Protein AF-A0AAF3F8N3-F1 (afdb_monomer_lite)

InterPro domains:
  IPR008930 Terpenoid cyclases/protein prenyltransferase alpha-alpha toroid [SSF48239] (11-221)
  IPR008993 Tissue inhibitor of metalloproteinases-like, OB-fold [G3DSA:2.40.50.120] (463-611)

Foldseek 3Di:
DVLLVCLLVVHDLVVNLVVVVVVLVLLVVVVVPPDDDPQQPCPPPFPDDSQLSVLLVLLVNQSSLVSNVVHPSSPDDPSNVVSLVVLVPDDPVSDDWLLSLLSCLQRHDPVSVVVSLVVNVVQADFPDPPRDAGDDDPDDVVNVVVPPPPCPVVVVPHDGCSLSSLLSNLCSPLVPVHDDPPRDDVVVSLVVSCVQADPVRAHPDPNSRVSNVVSNVSNVVRPDQPFDPPFFKWKWKDFVVDDIDIDRDDPDDDDDDDDPPTDDMDIDIDTGDDDDDDDDDDDDDPDDDPPPPDADPFQKEKDWDWDADPPQRKIKIKIKIAGQDPVDFKKKKWAWAWQQKFFDQVQKAWDDPFQKDWPDRWDTDNTTIITMIGRPDHRGMTMMMTIIHHHPDDDDQQPIAWTKIFIQDPPPGTRYIDIDGRPVNPVVVPPPPPPPPPPDDDDDDDDPDDPDDPDDQNFQDWDAFAVGDIDGQPQQQQADEPCLLVDDPVRVLLLCLDVQKKKFKWWFDDWDWDWDDRDPDIWIKIKTKTQTPFMRDPDPPDDLVRSIAIEIHTPNRPRHPPDDDNDRPKMKMKMDGNVQFDQHPVRHTYHYGGNPMHIYICDPSNVSVVCVGPVPPVPVVVSCPVPPD

Structure (mmCIF, N/CA/C/O backbone):
data_AF-A0AAF3F8N3-F1
#
_entry.id   AF-A0AAF3F8N3-F1
#
loop_
_atom_site.group_PDB
_atom_site.id
_atom_site.type_symbol
_atom_site.label_atom_id
_atom_site.label_alt_id
_atom_site.label_comp_id
_atom_site.label_asym_id
_atom_site.label_entity_id
_atom_site.label_seq_id
_atom_site.pdbx_PDB_ins_code
_atom_site.Cartn_x
_atom_site.Cartn_y
_atom_site.Cartn_z
_atom_site.occupancy
_atom_site.B_iso_or_equiv
_atom_site.auth_seq_id
_atom_site.auth_comp_id
_atom_site.auth_asym_id
_atom_site.auth_atom_id
_atom_site.pdbx_PDB_model_num
ATOM 1 N N . MET A 1 1 ? 15.009 3.166 -31.638 1.00 72.94 1 MET A N 1
ATOM 2 C CA . MET A 1 1 ? 14.398 1.968 -31.016 1.00 72.94 1 MET A CA 1
ATOM 3 C C . MET A 1 1 ? 13.619 1.123 -32.011 1.00 72.94 1 MET A C 1
ATOM 5 O O . MET A 1 1 ? 14.024 -0.008 -32.206 1.00 72.94 1 MET A O 1
ATOM 9 N N . SER A 1 2 ? 12.574 1.632 -32.681 1.00 81.69 2 SER A N 1
ATOM 10 C CA . SER A 1 2 ? 11.788 0.826 -33.638 1.00 81.69 2 SER A CA 1
ATOM 11 C C . SER A 1 2 ? 12.643 0.159 -34.722 1.00 81.69 2 SER A C 1
ATOM 13 O O . SER A 1 2 ? 12.448 -1.014 -35.002 1.00 81.69 2 SER A O 1
ATOM 15 N N . THR A 1 3 ? 13.643 0.862 -35.267 1.00 84.69 3 THR A N 1
ATOM 16 C CA . THR A 1 3 ? 14.598 0.288 -36.231 1.00 84.69 3 THR A CA 1
ATOM 17 C C . THR A 1 3 ? 15.398 -0.881 -35.648 1.00 84.69 3 THR A C 1
ATOM 19 O O . THR A 1 3 ? 15.484 -1.917 -36.289 1.00 84.69 3 THR A O 1
ATOM 22 N N . SER A 1 4 ? 15.922 -0.754 -34.421 1.00 85.12 4 SER A N 1
ATOM 23 C CA . SER A 1 4 ? 16.653 -1.841 -33.739 1.00 85.12 4 SER A CA 1
ATOM 24 C C . SER A 1 4 ? 15.736 -3.044 -33.485 1.00 85.12 4 SER A C 1
ATOM 26 O O . SER A 1 4 ? 16.096 -4.155 -33.853 1.00 85.12 4 SER A O 1
ATOM 28 N N . LEU A 1 5 ? 14.495 -2.825 -33.031 1.00 87.44 5 LEU A N 1
ATOM 29 C CA . LEU A 1 5 ? 13.497 -3.895 -32.879 1.00 87.44 5 LEU A CA 1
ATOM 30 C C . LEU A 1 5 ? 13.180 -4.617 -34.198 1.00 87.44 5 LEU A C 1
ATOM 32 O O . LEU A 1 5 ? 13.048 -5.837 -34.212 1.00 87.44 5 LEU A O 1
ATOM 36 N N . LEU A 1 6 ? 13.052 -3.884 -35.309 1.00 89.88 6 LEU A N 1
ATOM 37 C CA . LEU A 1 6 ? 12.843 -4.485 -36.630 1.00 89.88 6 LEU A CA 1
ATOM 38 C C . LEU A 1 6 ? 14.057 -5.312 -37.075 1.00 89.88 6 LEU A C 1
ATOM 40 O O . LEU A 1 6 ? 13.888 -6.361 -37.695 1.00 89.88 6 LEU A O 1
ATOM 44 N N . CYS A 1 7 ? 15.267 -4.863 -36.740 1.00 89.44 7 CYS A N 1
ATOM 45 C CA . CYS A 1 7 ? 16.491 -5.602 -37.024 1.00 89.44 7 CYS A CA 1
ATOM 46 C C . CYS A 1 7 ? 16.594 -6.884 -36.195 1.00 89.44 7 CYS A C 1
ATOM 48 O O . CYS A 1 7 ? 16.845 -7.944 -36.763 1.00 89.44 7 CYS A O 1
ATOM 50 N N . GLU A 1 8 ? 16.304 -6.816 -34.895 1.00 86.06 8 GLU A N 1
ATOM 51 C CA . GLU A 1 8 ? 16.257 -7.983 -34.005 1.00 86.06 8 GLU A CA 1
ATOM 52 C C . GLU A 1 8 ? 15.171 -8.986 -34.405 1.00 86.06 8 GLU A C 1
ATOM 54 O O . GLU A 1 8 ? 15.361 -10.193 -34.275 1.00 86.06 8 GLU A O 1
ATOM 59 N N . ALA A 1 9 ? 14.048 -8.499 -34.940 1.00 88.12 9 ALA A N 1
ATOM 60 C CA . ALA A 1 9 ? 12.974 -9.331 -35.472 1.00 88.12 9 ALA A CA 1
ATOM 61 C C . ALA A 1 9 ? 13.273 -9.924 -36.863 1.00 88.12 9 ALA A C 1
ATOM 63 O O . ALA A 1 9 ? 12.441 -10.669 -37.381 1.00 88.12 9 ALA A O 1
ATOM 64 N N . ILE A 1 10 ? 14.426 -9.607 -37.471 1.00 88.44 10 ILE A N 1
ATOM 65 C CA . ILE A 1 10 ? 14.818 -10.058 -38.817 1.00 88.44 10 ILE A CA 1
ATOM 66 C C . ILE A 1 10 ? 13.727 -9.694 -39.851 1.00 88.44 10 ILE A C 1
ATOM 68 O O . ILE A 1 10 ? 13.264 -10.520 -40.639 1.00 88.44 10 ILE A O 1
ATOM 72 N N . ALA A 1 11 ? 13.244 -8.449 -39.793 1.00 88.94 11 ALA A N 1
ATOM 73 C CA . ALA A 1 11 ? 12.240 -7.934 -40.721 1.00 88.94 11 ALA A CA 1
ATOM 74 C C . ALA A 1 11 ? 12.777 -7.807 -42.165 1.00 88.94 11 ALA A C 1
ATOM 76 O O . ALA A 1 11 ? 13.978 -7.816 -42.413 1.00 88.94 11 ALA A O 1
ATOM 77 N N . ASP A 1 12 ? 11.879 -7.658 -43.147 1.00 88.88 12 ASP A N 1
ATOM 78 C CA . ASP A 1 12 ? 12.275 -7.452 -44.549 1.00 88.88 12 ASP A CA 1
ATOM 79 C C . ASP A 1 12 ? 13.161 -6.199 -44.693 1.00 88.88 12 ASP A C 1
ATOM 81 O O . ASP A 1 12 ? 12.806 -5.110 -44.229 1.00 88.88 12 ASP A O 1
ATOM 85 N N . GLU A 1 13 ? 14.294 -6.347 -45.384 1.00 87.62 13 GLU A N 1
ATOM 86 C CA . GLU A 1 13 ? 15.275 -5.293 -45.655 1.00 87.62 13 GLU A CA 1
ATOM 87 C C . GLU A 1 13 ? 14.630 -4.012 -46.218 1.00 87.62 13 GLU A C 1
ATOM 89 O O . GLU A 1 13 ? 15.046 -2.902 -45.879 1.00 87.62 13 GLU A O 1
ATOM 94 N N . LYS A 1 14 ? 13.552 -4.132 -47.006 1.00 85.00 14 LYS A N 1
ATOM 95 C CA . LYS A 1 14 ? 12.819 -2.979 -47.562 1.00 85.00 14 LYS A CA 1
ATOM 96 C C . LYS A 1 14 ? 12.174 -2.089 -46.498 1.00 85.00 14 LYS A C 1
ATOM 98 O O . LYS A 1 14 ? 12.062 -0.883 -46.714 1.00 85.00 14 LYS A O 1
ATOM 103 N N . LEU A 1 15 ? 11.745 -2.664 -45.374 1.00 84.44 15 LEU A N 1
ATOM 104 C CA . LEU A 1 15 ? 11.146 -1.924 -44.259 1.00 84.44 15 LEU A CA 1
ATOM 105 C C . LEU A 1 15 ? 12.219 -1.262 -43.392 1.00 84.44 15 LEU A C 1
ATOM 107 O O . LEU A 1 15 ? 12.028 -0.150 -42.907 1.00 84.44 15 LEU A O 1
ATOM 111 N N . VAL A 1 16 ? 13.356 -1.935 -43.222 1.00 87.69 16 VAL A N 1
ATOM 112 C CA . VAL A 1 16 ? 14.426 -1.498 -42.322 1.00 87.69 16 VAL A CA 1
ATOM 113 C C . VAL A 1 16 ? 15.301 -0.417 -42.968 1.00 87.69 16 VAL A C 1
ATOM 115 O O . VAL A 1 16 ? 15.593 0.606 -42.345 1.00 87.69 16 VAL A O 1
ATOM 118 N N . CYS A 1 17 ? 15.687 -0.592 -44.236 1.00 87.50 17 CYS A N 1
ATOM 119 C CA . CYS A 1 17 ? 16.664 0.286 -44.881 1.00 87.50 17 CYS A CA 1
ATOM 120 C C . CYS A 1 17 ? 16.169 1.720 -45.104 1.00 87.50 17 CYS A C 1
ATOM 122 O O . CYS A 1 17 ? 16.983 2.641 -45.106 1.00 87.50 17 CYS A O 1
ATOM 124 N N . GLY A 1 18 ? 14.858 1.939 -45.252 1.00 86.75 18 GLY A N 1
ATOM 125 C CA . GLY A 1 18 ? 14.298 3.293 -45.315 1.00 86.75 18 GLY A CA 1
ATOM 126 C C . GLY A 1 18 ? 14.532 4.069 -44.016 1.00 86.75 18 GLY A C 1
ATOM 127 O O . GLY A 1 18 ? 14.989 5.209 -44.042 1.00 86.75 18 GLY A O 1
ATOM 128 N N . SER A 1 19 ? 14.292 3.425 -42.870 1.00 87.19 19 SER A N 1
ATOM 129 C CA . SER A 1 19 ? 14.538 4.025 -41.555 1.00 87.19 19 SER A CA 1
ATOM 130 C C . SER A 1 19 ? 16.026 4.201 -41.254 1.00 87.19 19 SER A C 1
ATOM 132 O O . SER A 1 19 ? 16.394 5.191 -40.630 1.00 87.19 19 SER A O 1
ATOM 134 N N . ILE A 1 20 ? 16.885 3.277 -41.700 1.00 87.75 20 ILE A N 1
ATOM 135 C CA . ILE A 1 20 ? 18.345 3.398 -41.544 1.00 87.75 20 ILE A CA 1
ATOM 136 C C . ILE A 1 20 ? 18.879 4.605 -42.320 1.00 87.75 20 ILE A C 1
ATOM 138 O O . ILE A 1 20 ? 19.603 5.408 -41.741 1.00 87.75 20 ILE A O 1
ATOM 142 N N . ARG A 1 21 ? 18.474 4.779 -43.585 1.00 86.81 21 ARG A N 1
ATOM 143 C CA . ARG A 1 21 ? 18.901 5.927 -44.404 1.00 86.81 21 ARG A CA 1
ATOM 144 C C . ARG A 1 21 ? 18.497 7.259 -43.793 1.00 86.81 21 ARG A C 1
ATOM 146 O O . ARG A 1 21 ? 19.315 8.164 -43.702 1.00 86.81 21 ARG A O 1
ATOM 153 N N . TRP A 1 22 ? 17.264 7.351 -43.302 1.00 85.75 22 TRP A N 1
ATOM 154 C CA . TRP A 1 22 ? 16.806 8.549 -42.606 1.00 85.75 22 TRP A CA 1
ATOM 155 C C . TRP A 1 22 ? 17.650 8.852 -41.355 1.00 85.75 22 TRP A C 1
ATOM 157 O O . TRP A 1 22 ? 18.027 9.998 -41.129 1.00 85.75 22 TRP A O 1
ATOM 167 N N . LEU A 1 23 ? 18.006 7.833 -40.559 1.00 85.31 23 LEU A N 1
ATOM 168 C CA . LEU A 1 23 ? 18.886 8.019 -39.397 1.00 85.31 23 LEU A CA 1
ATOM 169 C C . LEU A 1 23 ? 20.289 8.492 -39.803 1.00 85.31 23 LEU A C 1
ATOM 171 O O . LEU A 1 23 ? 20.847 9.356 -39.131 1.00 85.31 23 LEU A O 1
ATOM 175 N N . GLN A 1 24 ? 20.839 7.964 -40.899 1.00 84.19 24 GLN A N 1
ATOM 176 C CA . GLN A 1 24 ? 22.135 8.390 -41.436 1.00 84.19 24 GLN A CA 1
ATOM 177 C C . GLN A 1 24 ? 22.104 9.859 -41.875 1.00 84.19 24 GLN A C 1
ATOM 179 O O . GLN A 1 24 ? 22.998 10.617 -41.510 1.00 84.19 24 GLN A O 1
ATOM 184 N N . GLU A 1 25 ? 21.058 10.291 -42.583 1.00 82.19 25 GLU A N 1
ATOM 185 C CA . GLU A 1 25 ? 20.883 11.692 -42.991 1.00 82.19 25 GLU A CA 1
ATOM 186 C C . GLU A 1 25 ? 20.827 12.636 -41.780 1.00 82.19 25 GLU A C 1
ATOM 188 O O . GLU A 1 25 ? 21.505 13.664 -41.766 1.00 82.19 25 GLU A O 1
ATOM 193 N N . VAL A 1 26 ? 20.081 12.257 -40.734 1.00 79.50 26 VAL A N 1
ATOM 194 C CA . VAL A 1 26 ? 19.994 13.027 -39.481 1.00 79.50 26 VAL A CA 1
ATOM 195 C C . VAL A 1 26 ? 21.350 13.102 -38.773 1.00 79.50 26 VAL A C 1
ATOM 197 O O . VAL A 1 26 ? 21.725 14.164 -38.281 1.00 79.50 26 VAL A O 1
ATOM 200 N N . MET A 1 27 ? 22.107 12.002 -38.739 1.00 78.25 27 MET A N 1
ATOM 201 C CA . MET A 1 27 ? 23.447 11.974 -38.144 1.00 78.25 27 MET A CA 1
ATOM 202 C C . MET A 1 27 ? 24.431 12.874 -38.894 1.00 78.25 27 MET A C 1
ATOM 204 O O . MET A 1 27 ? 25.162 13.637 -38.272 1.00 78.25 27 MET A O 1
ATOM 208 N N . VAL A 1 28 ? 24.446 12.808 -40.227 1.00 76.56 28 VAL A N 1
ATOM 209 C CA . VAL A 1 28 ? 25.342 13.627 -41.056 1.00 76.56 28 VAL A CA 1
ATOM 210 C C . VAL A 1 28 ? 25.050 15.116 -40.866 1.00 76.56 28 VAL A C 1
ATOM 212 O O . VAL A 1 28 ? 25.988 15.901 -40.752 1.00 76.56 28 VAL A O 1
ATOM 215 N N . GLN A 1 29 ? 23.776 15.505 -40.769 1.00 72.31 29 GLN A N 1
ATOM 216 C CA . GLN A 1 29 ? 23.388 16.891 -40.481 1.00 72.31 29 GLN A CA 1
ATOM 217 C C . GLN A 1 29 ? 23.888 17.362 -39.107 1.00 72.31 29 GLN A C 1
ATOM 219 O O . GLN A 1 29 ? 24.465 18.443 -39.014 1.00 72.31 29 GLN A O 1
ATOM 224 N N . ASP A 1 30 ? 23.748 16.533 -38.069 1.00 70.31 30 ASP A N 1
ATOM 225 C CA . ASP A 1 30 ? 24.221 16.852 -36.713 1.00 70.31 30 ASP A CA 1
ATOM 226 C C . ASP A 1 30 ? 25.755 16.965 -36.632 1.00 70.31 30 ASP A C 1
ATOM 228 O O . ASP A 1 30 ? 26.277 17.814 -35.917 1.00 70.31 30 ASP A O 1
ATOM 232 N N . PHE A 1 31 ? 26.497 16.170 -37.412 1.00 67.31 31 PHE A N 1
ATOM 233 C CA . PHE A 1 31 ? 27.964 16.233 -37.451 1.00 67.31 31 PHE A CA 1
ATOM 234 C C . PHE A 1 31 ? 28.526 17.447 -38.210 1.00 67.31 31 PHE A C 1
ATOM 236 O O . PHE A 1 31 ? 29.690 17.792 -38.016 1.00 67.31 31 PHE A O 1
ATOM 243 N N . HIS A 1 32 ? 27.751 18.073 -39.103 1.00 60.62 32 HIS A N 1
ATOM 244 C CA . HIS A 1 32 ? 28.212 19.209 -39.912 1.00 60.62 32 HIS A CA 1
ATOM 245 C C . HIS A 1 32 ? 27.898 20.580 -39.294 1.00 60.62 32 HIS A C 1
ATOM 247 O O . HIS A 1 32 ? 28.615 21.545 -39.571 1.00 60.62 32 HIS A O 1
ATOM 253 N N . GLU A 1 33 ? 26.878 20.684 -38.441 1.00 54.34 33 GLU A N 1
ATOM 254 C CA . GLU A 1 33 ? 26.562 21.910 -37.707 1.00 54.34 33 GLU A CA 1
ATOM 255 C C . GLU A 1 33 ? 27.159 21.847 -36.296 1.00 54.34 33 GLU A C 1
ATOM 257 O O . GLU A 1 33 ? 26.532 21.348 -35.368 1.00 54.34 33 GLU A O 1
ATOM 262 N N . ASN A 1 34 ? 28.358 22.409 -36.111 1.00 49.16 34 ASN A N 1
ATOM 263 C CA . ASN A 1 34 ? 29.090 22.448 -34.832 1.00 49.16 34 ASN A CA 1
ATOM 264 C C . ASN A 1 34 ? 28.330 23.054 -33.619 1.00 49.16 34 ASN A C 1
ATOM 266 O O . ASN A 1 34 ? 28.913 23.120 -32.542 1.00 49.16 34 ASN A O 1
ATOM 270 N N . GLU A 1 35 ? 27.066 23.485 -33.735 1.00 44.16 35 GLU A N 1
ATOM 271 C CA . GLU A 1 35 ? 26.319 24.172 -32.664 1.00 44.16 35 GLU A CA 1
ATOM 272 C C . GLU A 1 35 ? 24.781 23.949 -32.646 1.00 44.16 35 GLU A C 1
ATOM 274 O O . GLU A 1 35 ? 24.055 24.681 -31.972 1.00 44.16 35 GLU A O 1
ATOM 279 N N . SER A 1 36 ? 24.223 22.936 -33.320 1.00 41.59 36 SER A N 1
ATOM 280 C CA . SER A 1 36 ? 22.772 22.905 -33.609 1.00 41.59 36 SER A CA 1
ATOM 281 C C . SER A 1 36 ? 22.048 21.616 -33.178 1.00 41.59 36 SER A C 1
ATOM 283 O O . SER A 1 36 ? 21.702 20.755 -33.972 1.00 41.59 36 SER A O 1
ATOM 285 N N . ASN A 1 37 ? 21.805 21.505 -31.869 1.00 49.09 37 ASN A N 1
ATOM 286 C CA . ASN A 1 37 ? 20.553 21.117 -31.187 1.00 49.09 37 ASN A CA 1
ATOM 287 C C . ASN A 1 37 ? 19.528 20.109 -31.796 1.00 49.09 37 ASN A C 1
ATOM 289 O O . ASN A 1 37 ? 18.360 20.124 -31.397 1.00 49.09 37 ASN A O 1
ATOM 293 N N . SER A 1 38 ? 19.887 19.189 -32.694 1.00 51.81 38 SER A N 1
ATOM 294 C CA . SER A 1 38 ? 18.929 18.192 -33.209 1.00 51.81 38 SER A CA 1
ATOM 295 C C . SER A 1 38 ? 18.649 17.095 -32.173 1.00 51.81 38 SER A C 1
ATOM 297 O O . SER A 1 38 ? 17.501 16.871 -31.772 1.00 51.81 38 SER A O 1
ATOM 299 N N . PHE A 1 39 ? 19.700 16.476 -31.619 1.00 52.69 39 PHE A N 1
ATOM 300 C CA . PHE A 1 39 ? 19.545 15.445 -30.583 1.00 52.69 39 PHE A CA 1
ATOM 301 C C . PHE A 1 39 ? 19.096 15.997 -29.217 1.00 52.69 39 PHE A C 1
ATOM 303 O O . PHE A 1 39 ? 18.544 15.252 -28.401 1.00 52.69 39 PHE A O 1
ATOM 310 N N . THR A 1 40 ? 19.254 17.302 -28.962 1.00 49.88 40 THR A N 1
ATOM 311 C CA . THR A 1 40 ? 18.800 17.957 -27.720 1.00 49.88 40 THR A CA 1
ATOM 312 C C . THR A 1 40 ? 17.305 18.305 -27.721 1.00 49.88 40 THR A C 1
ATOM 314 O O . THR A 1 40 ? 16.750 18.610 -26.665 1.00 49.88 40 THR A O 1
ATOM 317 N N . ASN A 1 41 ? 16.607 18.197 -28.855 1.00 49.44 41 ASN A N 1
ATOM 318 C CA . ASN A 1 41 ? 15.162 18.444 -28.927 1.00 49.44 41 ASN A CA 1
ATOM 319 C C . ASN A 1 41 ? 14.299 17.220 -28.569 1.00 49.44 41 ASN A C 1
ATOM 321 O O . ASN A 1 41 ? 13.080 17.340 -28.430 1.00 49.44 41 ASN A O 1
ATOM 325 N N . PHE A 1 42 ? 14.903 16.052 -28.320 1.00 53.31 42 PHE A N 1
ATOM 326 C CA . PHE A 1 42 ? 14.208 14.892 -27.751 1.00 53.31 42 PHE A CA 1
ATOM 327 C C . PHE A 1 42 ? 13.985 15.079 -26.239 1.00 53.31 42 PHE A C 1
ATOM 329 O O . PHE A 1 42 ? 14.551 14.378 -25.400 1.00 53.31 42 PHE A O 1
ATOM 336 N N . ASN A 1 43 ? 13.143 16.048 -25.871 1.00 49.94 43 ASN A N 1
ATOM 337 C CA . ASN A 1 43 ? 12.776 16.370 -24.481 1.00 49.94 43 ASN A CA 1
ATOM 338 C C . ASN A 1 43 ? 11.863 15.322 -23.815 1.00 49.94 43 ASN A C 1
ATOM 340 O O . ASN A 1 43 ? 11.477 15.494 -22.665 1.00 49.94 43 ASN A O 1
ATOM 344 N N . GLY A 1 44 ? 11.505 14.244 -24.521 1.00 53.06 44 GLY A N 1
ATOM 345 C CA . GLY A 1 44 ? 10.568 13.227 -24.032 1.00 53.06 44 GLY A CA 1
ATOM 346 C C . GLY A 1 44 ? 11.174 11.865 -23.692 1.00 53.06 44 GLY A C 1
ATOM 347 O O . GLY A 1 44 ? 10.430 10.995 -23.250 1.00 53.06 44 GLY A O 1
ATOM 348 N N . LEU A 1 45 ? 12.473 11.633 -23.935 1.00 54.06 45 LEU A N 1
ATOM 349 C CA . LEU A 1 45 ? 13.019 10.271 -23.879 1.00 54.06 45 LEU A CA 1
ATOM 350 C C . LEU A 1 45 ? 13.423 9.837 -22.457 1.00 54.06 45 LEU A C 1
ATOM 352 O O . LEU A 1 45 ? 13.206 8.686 -22.101 1.00 54.06 45 LEU A O 1
ATOM 356 N N . ALA A 1 46 ? 13.958 10.746 -21.640 1.00 55.91 46 ALA A N 1
ATOM 357 C CA . ALA A 1 46 ? 14.242 10.552 -20.217 1.00 55.91 46 ALA A CA 1
ATOM 358 C C . ALA A 1 46 ? 14.625 11.905 -19.587 1.00 55.91 46 ALA A C 1
ATOM 360 O O . ALA A 1 46 ? 15.123 12.784 -20.288 1.00 55.91 46 ALA A O 1
ATOM 361 N N . ASP A 1 47 ? 14.428 12.060 -18.275 1.00 62.28 47 ASP A N 1
ATOM 362 C CA . ASP A 1 47 ? 14.859 13.228 -17.482 1.00 62.28 47 ASP A CA 1
ATOM 363 C C . ASP A 1 47 ? 16.390 13.219 -17.279 1.00 62.28 47 ASP A C 1
ATOM 365 O O . ASP A 1 47 ? 16.849 13.060 -16.152 1.00 62.28 47 ASP A O 1
ATOM 369 N N . ILE A 1 48 ? 17.169 13.218 -18.370 1.00 70.44 48 ILE A N 1
ATOM 370 C CA . ILE A 1 48 ? 18.646 13.202 -18.414 1.00 70.44 48 ILE A CA 1
ATOM 371 C C . ILE A 1 48 ? 19.132 14.595 -18.832 1.00 70.44 48 ILE A C 1
ATOM 373 O O . ILE A 1 48 ? 18.537 15.210 -19.722 1.00 70.44 48 ILE A O 1
ATOM 377 N N . ASP A 1 49 ? 20.226 15.065 -18.227 1.00 69.25 49 ASP A N 1
ATOM 378 C CA . ASP A 1 49 ? 20.853 16.344 -18.572 1.00 69.25 49 ASP A CA 1
ATOM 379 C C . ASP A 1 49 ? 21.219 16.429 -20.065 1.00 69.25 49 ASP A C 1
ATOM 381 O O . ASP A 1 49 ? 21.473 15.430 -20.744 1.00 69.25 49 ASP A O 1
ATOM 385 N N . SER A 1 50 ? 21.213 17.647 -20.614 1.00 66.31 50 SER A N 1
ATOM 386 C CA . SER A 1 50 ? 21.279 17.874 -22.063 1.00 66.31 50 SER A CA 1
ATOM 387 C C . SER A 1 50 ? 22.548 17.322 -22.726 1.00 66.31 50 SER A C 1
ATOM 389 O O . SER A 1 50 ? 22.439 16.811 -23.843 1.00 66.31 50 SER A O 1
ATOM 391 N N . SER A 1 51 ? 23.702 17.381 -22.049 1.00 71.62 51 SER A N 1
ATOM 392 C CA . SER A 1 51 ? 24.986 16.817 -22.502 1.00 71.62 51 SER A CA 1
ATOM 393 C C . SER A 1 51 ? 24.969 15.287 -22.513 1.00 71.62 51 SER A C 1
ATOM 395 O O . SER A 1 51 ? 25.276 14.649 -23.520 1.00 71.62 51 SER A O 1
ATOM 397 N N . ASP A 1 52 ? 24.527 14.688 -21.412 1.00 77.56 52 ASP A N 1
ATOM 398 C CA . ASP A 1 52 ? 24.570 13.243 -21.179 1.00 77.56 52 ASP A CA 1
ATOM 399 C C . ASP A 1 52 ? 23.528 12.516 -22.039 1.00 77.56 52 ASP A C 1
ATOM 401 O O . ASP A 1 52 ? 23.730 11.381 -22.479 1.00 77.56 52 ASP A O 1
ATOM 405 N N . ARG A 1 53 ? 22.429 13.202 -22.366 1.00 77.94 53 ARG A N 1
ATOM 406 C CA . ARG A 1 53 ? 21.411 12.730 -23.306 1.00 77.94 53 ARG A CA 1
ATOM 407 C C . ARG A 1 53 ? 21.954 12.580 -24.727 1.00 77.94 53 ARG A C 1
ATOM 409 O O . ARG A 1 53 ? 21.590 11.616 -25.400 1.00 77.94 53 ARG A O 1
ATOM 416 N N . ALA A 1 54 ? 22.808 13.494 -25.191 1.00 78.44 54 ALA A N 1
ATOM 417 C CA . ALA A 1 54 ? 23.414 13.381 -26.518 1.00 78.44 54 ALA A CA 1
ATOM 418 C C . ALA A 1 54 ? 24.298 12.127 -26.602 1.00 78.44 54 ALA A C 1
ATOM 420 O O . ALA A 1 54 ? 24.185 11.342 -27.544 1.00 78.44 54 ALA A O 1
ATOM 421 N N . TRP A 1 55 ? 25.094 11.874 -25.562 1.00 83.19 55 TRP A N 1
ATOM 422 C CA . TRP A 1 55 ? 25.890 10.654 -25.443 1.00 83.19 55 TRP A CA 1
ATOM 423 C C . TRP A 1 55 ? 25.036 9.386 -25.373 1.00 83.19 55 TRP A C 1
ATOM 425 O O . TRP A 1 55 ? 25.305 8.427 -26.095 1.00 83.19 55 TRP A O 1
ATOM 435 N N . PHE A 1 56 ? 23.957 9.392 -24.587 1.00 84.94 56 PHE A N 1
ATOM 436 C CA . PHE A 1 56 ? 23.003 8.281 -24.538 1.00 84.94 56 PHE A CA 1
ATOM 437 C C . PHE A 1 56 ? 22.429 7.953 -25.930 1.00 84.94 56 PHE A C 1
ATOM 439 O O . PHE A 1 56 ? 22.365 6.787 -26.326 1.00 84.94 56 PHE A O 1
ATOM 446 N N . LEU A 1 57 ? 22.042 8.977 -26.701 1.00 83.88 57 LEU A N 1
ATOM 447 C CA . LEU A 1 57 ? 21.501 8.818 -28.055 1.00 83.88 57 LEU A CA 1
ATOM 448 C C . LEU A 1 57 ? 22.548 8.297 -29.047 1.00 83.88 57 LEU A C 1
ATOM 450 O O . LEU A 1 57 ? 22.238 7.405 -29.837 1.00 83.88 57 LEU A O 1
ATOM 454 N N . ARG A 1 58 ? 23.791 8.782 -28.972 1.00 85.44 58 ARG A N 1
ATOM 455 C CA . ARG A 1 58 ? 24.912 8.253 -29.768 1.00 85.44 58 ARG A CA 1
ATOM 456 C C . ARG A 1 58 ? 25.158 6.772 -29.477 1.00 85.44 58 ARG A C 1
ATOM 458 O O . ARG A 1 58 ? 25.342 5.994 -30.410 1.00 85.44 58 ARG A O 1
ATOM 465 N N . GLY A 1 59 ? 25.082 6.363 -28.207 1.00 88.50 59 GLY A N 1
ATOM 466 C CA . GLY A 1 59 ? 25.165 4.953 -27.812 1.00 88.50 59 GLY A CA 1
ATOM 467 C C . GLY A 1 59 ? 24.044 4.115 -28.429 1.00 88.50 59 GLY A C 1
ATOM 468 O O . GLY A 1 59 ? 24.301 3.079 -29.031 1.00 88.50 59 GLY A O 1
ATOM 469 N N . MET A 1 60 ? 22.805 4.606 -28.374 1.00 87.31 60 MET A N 1
ATOM 470 C CA . MET A 1 60 ? 21.651 3.957 -29.009 1.00 87.31 60 MET A CA 1
ATOM 471 C C . MET A 1 60 ? 21.798 3.802 -30.527 1.00 87.31 60 MET A C 1
ATOM 473 O O . MET A 1 60 ? 21.428 2.765 -31.074 1.00 87.31 60 MET A O 1
ATOM 477 N N . LEU A 1 61 ? 22.318 4.818 -31.218 1.00 88.12 61 LEU A N 1
ATOM 478 C CA . LEU A 1 61 ? 22.578 4.754 -32.659 1.00 88.12 61 LEU A CA 1
ATOM 479 C C . LEU A 1 61 ? 23.644 3.706 -32.986 1.00 88.12 61 LEU A C 1
ATOM 481 O O . LEU A 1 61 ? 23.473 2.936 -33.930 1.00 88.12 61 LEU A O 1
ATOM 485 N N . LEU A 1 62 ? 24.693 3.621 -32.168 1.00 89.06 62 LEU A N 1
ATOM 486 C CA . LEU A 1 62 ? 25.712 2.589 -32.314 1.00 89.06 62 LEU A CA 1
ATOM 487 C C . LEU A 1 62 ? 25.152 1.184 -32.042 1.00 89.06 62 LEU A C 1
ATOM 489 O O . LEU A 1 62 ? 25.513 0.234 -32.730 1.00 89.06 62 LEU A O 1
ATOM 493 N N . GLN A 1 63 ? 24.232 1.038 -31.086 1.00 88.88 63 GLN A N 1
ATOM 494 C CA . GLN A 1 63 ? 23.541 -0.234 -30.869 1.00 88.88 63 GLN A CA 1
ATOM 495 C C . GLN A 1 63 ? 22.671 -0.610 -32.077 1.00 88.88 63 GLN A C 1
ATOM 497 O O . GLN A 1 63 ? 22.687 -1.761 -32.497 1.00 88.88 63 GLN A O 1
ATOM 502 N N . ILE A 1 64 ? 21.972 0.353 -32.693 1.00 89.38 64 ILE A N 1
ATOM 503 C CA . ILE A 1 64 ? 21.189 0.115 -33.918 1.00 89.38 64 ILE A CA 1
ATOM 504 C C . ILE A 1 64 ? 22.091 -0.378 -35.054 1.00 89.38 64 ILE A C 1
ATOM 506 O O . ILE A 1 64 ? 21.718 -1.324 -35.743 1.00 89.38 64 ILE A O 1
ATOM 510 N N . SER A 1 65 ? 23.270 0.217 -35.257 1.00 88.44 65 SER A N 1
ATOM 511 C CA . SER A 1 65 ? 24.181 -0.251 -36.311 1.00 88.44 65 SER A CA 1
ATOM 512 C C . SER A 1 65 ? 24.666 -1.684 -36.058 1.00 88.44 65 SER A C 1
ATOM 514 O O . SER A 1 65 ? 24.773 -2.464 -37.004 1.00 88.44 65 SER A O 1
ATOM 516 N N . GLN A 1 66 ? 24.878 -2.060 -34.792 1.00 87.50 66 GLN A N 1
ATOM 517 C CA . GLN A 1 66 ? 25.229 -3.426 -34.393 1.00 87.50 66 GLN A CA 1
ATOM 518 C C . GLN A 1 66 ? 24.067 -4.408 -34.610 1.00 87.50 66 GLN A C 1
ATOM 520 O O . GLN A 1 66 ? 24.266 -5.446 -35.241 1.00 87.50 66 GLN A O 1
ATOM 525 N N . ASP A 1 67 ? 22.856 -4.074 -34.155 1.00 87.81 67 ASP A N 1
ATOM 526 C CA . ASP A 1 67 ? 21.662 -4.921 -34.302 1.00 87.81 67 ASP A CA 1
ATOM 527 C C . ASP A 1 67 ? 21.304 -5.135 -35.785 1.00 87.81 67 ASP A C 1
ATOM 529 O O . ASP A 1 67 ? 20.855 -6.206 -36.189 1.00 87.81 67 ASP A O 1
ATOM 533 N N . CYS A 1 68 ? 21.532 -4.118 -36.620 1.00 90.38 68 CYS A N 1
ATOM 534 C CA . CYS A 1 68 ? 21.222 -4.128 -38.047 1.00 90.38 68 CYS A CA 1
ATOM 535 C C . CYS A 1 68 ? 22.402 -4.556 -38.941 1.00 90.38 68 CYS A C 1
ATOM 537 O O . CYS A 1 68 ? 22.291 -4.482 -40.166 1.00 90.38 68 CYS A O 1
ATOM 539 N N . ALA A 1 69 ? 23.522 -5.026 -38.380 1.00 87.44 69 ALA A N 1
ATOM 540 C CA . ALA A 1 69 ? 24.747 -5.321 -39.136 1.00 87.44 69 ALA A CA 1
ATOM 541 C C . ALA A 1 69 ? 24.575 -6.376 -40.254 1.00 87.44 69 ALA A C 1
ATOM 543 O O . ALA A 1 69 ? 25.385 -6.448 -41.183 1.00 87.44 69 ALA A O 1
ATOM 544 N N . ALA A 1 70 ? 23.522 -7.197 -40.181 1.00 86.44 70 ALA A N 1
ATOM 545 C CA . ALA A 1 70 ? 23.189 -8.186 -41.203 1.00 86.44 70 ALA A CA 1
ATOM 546 C C . ALA A 1 70 ? 22.703 -7.563 -42.530 1.00 86.44 70 ALA A C 1
ATOM 548 O O . ALA A 1 70 ? 22.887 -8.173 -43.585 1.00 86.44 70 ALA A O 1
ATOM 549 N N . TYR A 1 71 ? 22.120 -6.359 -42.499 1.00 87.75 71 TYR A N 1
ATOM 550 C CA . TYR A 1 71 ? 21.544 -5.703 -43.677 1.00 87.75 71 TYR A CA 1
ATOM 551 C C . TYR A 1 71 ? 22.604 -4.982 -44.510 1.00 87.75 71 TYR A C 1
ATOM 553 O O . TYR A 1 71 ? 23.576 -4.428 -43.991 1.00 87.75 71 TYR A O 1
ATOM 561 N N . THR A 1 72 ? 22.419 -4.950 -45.832 1.00 84.31 72 THR A N 1
ATOM 562 C CA . THR A 1 72 ? 23.414 -4.356 -46.736 1.00 84.31 72 THR A CA 1
ATOM 563 C C . THR A 1 72 ? 23.484 -2.838 -46.610 1.00 84.31 72 THR A C 1
ATOM 565 O O . THR A 1 72 ? 24.565 -2.271 -46.735 1.00 84.31 72 THR A O 1
ATOM 568 N N . CYS A 1 73 ? 22.369 -2.189 -46.270 1.00 82.31 73 CYS A N 1
ATOM 569 C CA . CYS A 1 73 ? 22.276 -0.737 -46.111 1.00 82.31 73 CYS A CA 1
ATOM 570 C C . CYS A 1 73 ? 23.018 -0.160 -44.894 1.00 82.31 73 CYS A C 1
ATOM 572 O O . CYS A 1 73 ? 23.120 1.057 -44.783 1.00 82.31 73 CYS A O 1
ATOM 574 N N . VAL A 1 74 ? 23.542 -1.000 -43.995 1.00 81.38 74 VAL A N 1
ATOM 575 C CA . VAL A 1 74 ? 24.403 -0.562 -42.879 1.00 81.38 74 VAL A CA 1
ATOM 576 C C . VAL A 1 74 ? 25.884 -0.575 -43.271 1.00 81.38 74 VAL A C 1
ATOM 578 O O . VAL A 1 74 ? 26.698 0.116 -42.661 1.00 81.38 74 VAL A O 1
ATOM 581 N N . LYS A 1 75 ? 26.260 -1.362 -44.286 1.00 72.44 75 LYS A N 1
ATOM 582 C CA . LYS A 1 75 ? 27.664 -1.584 -44.646 1.00 72.44 75 LYS A CA 1
ATOM 583 C C . LYS A 1 75 ? 28.247 -0.361 -45.356 1.00 72.44 75 LYS A C 1
ATOM 585 O O . LYS A 1 75 ? 27.684 0.102 -46.341 1.00 72.44 75 LYS A O 1
ATOM 590 N N . ASN A 1 76 ? 29.436 0.057 -44.914 1.00 61.06 76 ASN A N 1
ATOM 591 C CA . ASN A 1 76 ? 30.293 1.057 -45.565 1.00 61.06 76 ASN A CA 1
ATOM 592 C C . ASN A 1 76 ? 29.641 2.434 -45.762 1.00 61.06 76 ASN A C 1
ATOM 594 O O . ASN A 1 76 ? 29.681 2.985 -46.861 1.00 61.06 76 ASN A O 1
ATOM 598 N N . ASP A 1 77 ? 29.074 2.992 -44.693 1.00 74.12 77 ASP A N 1
ATOM 599 C CA . ASP A 1 77 ? 28.552 4.358 -44.690 1.00 74.12 77 ASP A CA 1
ATOM 600 C C . ASP A 1 77 ? 29.402 5.269 -43.790 1.00 74.12 77 ASP A C 1
ATOM 602 O O . ASP A 1 77 ? 29.730 4.915 -42.652 1.00 74.12 77 ASP A O 1
ATOM 606 N N . GLU A 1 78 ? 29.756 6.445 -44.311 1.00 80.25 78 GLU A N 1
ATOM 607 C CA . GLU A 1 78 ? 30.590 7.452 -43.648 1.00 80.25 78 GLU A CA 1
ATOM 608 C C . GLU A 1 78 ? 29.994 7.920 -42.310 1.00 80.25 78 GLU A C 1
ATOM 610 O O . GLU A 1 78 ? 30.734 8.185 -41.360 1.00 80.25 78 GLU A O 1
ATOM 615 N N . ALA A 1 79 ? 28.662 7.958 -42.195 1.00 82.31 79 ALA A N 1
ATOM 616 C CA . ALA A 1 79 ? 27.975 8.399 -40.987 1.00 82.31 79 ALA A CA 1
ATOM 617 C C . ALA A 1 79 ? 28.255 7.467 -39.797 1.00 82.31 79 ALA A C 1
ATOM 619 O O . ALA A 1 79 ? 28.484 7.928 -38.676 1.00 82.31 79 ALA A O 1
ATOM 620 N N . TRP A 1 80 ? 28.281 6.152 -40.039 1.00 85.62 80 TRP A N 1
ATOM 621 C CA . TRP A 1 80 ? 28.602 5.171 -39.004 1.00 85.62 80 TRP A CA 1
ATOM 622 C C . TRP A 1 80 ? 30.074 5.252 -38.611 1.00 85.62 80 TRP A C 1
ATOM 624 O O . TRP A 1 80 ? 30.370 5.263 -37.420 1.00 85.62 80 TRP A O 1
ATOM 634 N N . SER A 1 81 ? 30.988 5.369 -39.580 1.00 83.06 81 SER A N 1
ATOM 635 C CA . SER A 1 81 ? 32.426 5.517 -39.314 1.00 83.06 81 SER A CA 1
ATOM 636 C C . SER A 1 81 ? 32.737 6.745 -38.456 1.00 83.06 81 SER A C 1
ATOM 638 O O . SER A 1 81 ? 33.444 6.614 -37.459 1.00 83.06 81 SER A O 1
ATOM 640 N N . ARG A 1 82 ? 32.138 7.903 -38.758 1.00 83.50 82 ARG A N 1
ATOM 641 C CA . ARG A 1 82 ? 32.284 9.107 -37.925 1.00 83.50 82 ARG A CA 1
ATOM 642 C C . ARG A 1 82 ? 31.734 8.903 -36.512 1.00 83.50 82 ARG A C 1
ATOM 644 O O . ARG A 1 82 ? 32.369 9.307 -35.545 1.00 83.50 82 ARG A O 1
ATOM 651 N N . LEU A 1 83 ? 30.590 8.225 -36.361 1.00 85.62 83 LEU A N 1
ATOM 652 C CA . LEU A 1 83 ? 30.055 7.887 -35.035 1.00 85.62 83 LEU A CA 1
ATOM 653 C C . LEU A 1 83 ? 31.036 7.024 -34.222 1.00 85.62 83 LEU A C 1
ATOM 655 O O . LEU A 1 83 ? 31.154 7.227 -33.016 1.00 85.62 83 LEU A O 1
ATOM 659 N N . TYR A 1 84 ? 31.749 6.089 -34.860 1.00 85.88 84 TYR A N 1
ATOM 660 C CA . TYR A 1 84 ? 32.803 5.311 -34.200 1.00 85.88 84 TYR A CA 1
ATOM 661 C C . TYR A 1 84 ? 33.968 6.197 -33.735 1.00 85.88 84 TYR A C 1
ATOM 663 O O . TYR A 1 84 ? 34.419 6.021 -32.604 1.00 85.88 84 TYR A O 1
ATOM 671 N N . GLU A 1 85 ? 34.424 7.148 -34.557 1.00 84.19 85 GLU A N 1
ATOM 672 C CA . GLU A 1 85 ? 35.498 8.099 -34.212 1.00 84.19 85 GLU A CA 1
ATOM 673 C C . GLU A 1 85 ? 35.147 8.946 -32.979 1.00 84.19 85 GLU A C 1
ATOM 675 O O . GLU A 1 85 ? 35.952 9.036 -32.056 1.00 84.19 85 GLU A O 1
ATOM 680 N N . TYR A 1 86 ? 33.905 9.433 -32.869 1.00 82.38 86 TYR A N 1
ATOM 681 C CA . TYR A 1 86 ? 33.448 10.182 -31.686 1.00 82.38 86 TYR A CA 1
ATOM 682 C C . TYR A 1 86 ? 33.605 9.426 -30.360 1.00 82.38 86 TYR A C 1
ATOM 684 O O . TYR A 1 86 ? 33.781 10.048 -29.316 1.00 82.38 86 TYR A O 1
ATOM 692 N N . PHE A 1 87 ? 33.514 8.093 -30.364 1.00 84.69 87 PHE A N 1
ATOM 693 C CA . PHE A 1 87 ? 33.715 7.296 -29.151 1.00 84.69 87 PHE A CA 1
ATOM 694 C C . PHE A 1 87 ? 35.191 7.067 -28.813 1.00 84.69 87 PHE A C 1
ATOM 696 O O . PHE A 1 87 ? 35.486 6.717 -27.669 1.00 84.69 87 PHE A O 1
ATOM 703 N N . TYR A 1 88 ? 36.103 7.242 -29.774 1.00 81.81 88 TYR A N 1
ATOM 704 C CA . TYR A 1 88 ? 37.545 7.206 -29.521 1.00 81.81 88 TYR A CA 1
ATOM 705 C C . TYR A 1 88 ? 38.039 8.488 -28.847 1.00 81.81 88 TYR A C 1
ATOM 707 O O . TYR A 1 88 ? 38.895 8.397 -27.972 1.00 81.81 88 TYR A O 1
ATOM 715 N N . ASP A 1 89 ? 37.446 9.635 -29.184 1.00 79.25 89 ASP A N 1
ATOM 716 C CA . ASP A 1 89 ? 37.769 10.942 -28.589 1.00 79.25 89 ASP A CA 1
ATOM 717 C C . ASP A 1 89 ? 37.028 11.213 -27.262 1.00 79.25 89 ASP A C 1
ATOM 719 O O . ASP A 1 89 ? 37.041 12.326 -26.745 1.00 79.25 89 ASP A O 1
ATOM 723 N N . PHE A 1 90 ? 36.347 10.208 -26.705 1.00 80.50 90 PHE A N 1
ATOM 724 C CA . PHE A 1 90 ? 35.563 10.343 -25.479 1.00 80.50 90 PHE A CA 1
ATOM 725 C C . PHE A 1 90 ? 36.451 10.520 -24.235 1.00 80.50 90 PHE A C 1
ATOM 727 O O . PHE A 1 90 ? 37.286 9.657 -23.942 1.00 80.50 90 PHE A O 1
ATOM 734 N N . GLU A 1 91 ? 36.197 11.560 -23.433 1.00 77.25 91 GLU A N 1
ATOM 735 C CA . GLU A 1 91 ? 36.840 11.752 -22.130 1.00 77.25 91 GLU A CA 1
ATOM 736 C C . GLU A 1 91 ? 35.935 11.295 -20.968 1.00 77.25 91 GLU A C 1
ATOM 738 O O . GLU A 1 91 ? 34.744 11.591 -20.897 1.00 77.25 91 GLU A O 1
ATOM 743 N N . GLU A 1 92 ? 36.500 10.580 -19.985 1.00 67.69 92 GLU A N 1
ATOM 744 C CA . GLU A 1 92 ? 35.732 9.982 -18.874 1.00 67.69 92 GLU A CA 1
ATOM 745 C C . GLU A 1 92 ? 34.976 11.015 -18.009 1.00 67.69 92 GLU A C 1
ATOM 747 O O . GLU A 1 92 ? 33.950 10.690 -17.394 1.00 67.69 92 GLU A O 1
ATOM 752 N N . ASN A 1 93 ? 35.460 12.258 -17.966 1.00 71.75 93 ASN A N 1
ATOM 753 C CA . ASN A 1 93 ? 34.879 13.347 -17.178 1.00 71.75 93 ASN A CA 1
ATOM 754 C C . ASN A 1 93 ? 33.618 13.958 -17.808 1.00 71.75 93 ASN A C 1
ATOM 756 O O . ASN A 1 93 ? 32.909 14.691 -17.119 1.00 71.75 93 ASN A O 1
ATOM 760 N N . ASP A 1 94 ? 33.297 13.612 -19.056 1.00 70.06 94 ASP A N 1
ATOM 761 C CA . ASP A 1 94 ? 32.197 14.222 -19.812 1.00 70.06 94 ASP A CA 1
ATOM 762 C C . ASP A 1 94 ? 30.801 13.764 -19.364 1.00 70.06 94 ASP A C 1
ATOM 764 O O . ASP A 1 94 ? 29.801 14.346 -19.778 1.00 70.06 94 ASP A O 1
ATOM 768 N N . LEU A 1 95 ? 30.713 12.723 -18.524 1.00 79.88 95 LEU A N 1
ATOM 769 C CA . LEU A 1 95 ? 29.446 12.150 -18.059 1.00 79.88 95 LEU A CA 1
ATOM 770 C C . LEU A 1 95 ? 29.276 12.258 -16.548 1.00 79.88 95 LEU A C 1
ATOM 772 O O . LEU A 1 95 ? 30.112 11.768 -15.773 1.00 79.88 95 LEU A O 1
ATOM 776 N N . THR A 1 96 ? 28.125 12.794 -16.151 1.00 78.12 96 THR A N 1
ATOM 777 C CA . THR A 1 96 ? 27.726 12.998 -14.752 1.00 78.12 96 THR A CA 1
ATOM 778 C C . THR A 1 96 ? 26.576 12.079 -14.327 1.00 78.12 96 THR A C 1
ATOM 780 O O . THR A 1 96 ? 26.516 11.651 -13.172 1.00 78.12 96 THR A O 1
ATOM 783 N N . ASP A 1 97 ? 25.699 11.704 -15.257 1.00 82.94 97 ASP A N 1
ATOM 784 C CA . ASP A 1 97 ? 24.530 10.862 -15.046 1.00 82.94 97 ASP A CA 1
ATOM 785 C C . ASP A 1 97 ? 24.859 9.373 -15.215 1.00 82.94 97 ASP A C 1
ATOM 787 O O . ASP A 1 97 ? 25.285 8.901 -16.276 1.00 82.94 97 ASP A O 1
ATOM 791 N N . LEU A 1 98 ? 24.576 8.589 -14.171 1.00 86.75 98 LEU A N 1
ATOM 792 C CA . LEU A 1 98 ? 24.781 7.141 -14.172 1.00 86.75 98 LEU A CA 1
ATOM 793 C C . LEU A 1 98 ? 23.955 6.409 -15.243 1.00 86.75 98 LEU A C 1
ATOM 795 O O . LEU A 1 98 ? 24.361 5.332 -15.673 1.00 86.75 98 LEU A O 1
ATOM 799 N N . ARG A 1 99 ? 22.837 6.976 -15.719 1.00 86.38 99 ARG A N 1
ATOM 800 C CA . ARG A 1 99 ? 22.050 6.415 -16.835 1.00 86.38 99 ARG A CA 1
ATOM 801 C C . ARG A 1 99 ? 22.834 6.426 -18.136 1.00 86.38 99 ARG A C 1
ATOM 803 O O . ARG A 1 99 ? 22.861 5.414 -18.833 1.00 86.38 99 ARG A O 1
ATOM 810 N N . ALA A 1 100 ? 23.483 7.545 -18.447 1.00 87.56 100 ALA A N 1
ATOM 811 C CA . ALA A 1 100 ? 24.311 7.671 -19.639 1.00 87.56 100 ALA A CA 1
ATOM 812 C C . ALA A 1 100 ? 25.568 6.800 -19.524 1.00 87.56 100 ALA A C 1
ATOM 814 O O . ALA A 1 100 ? 25.896 6.078 -20.464 1.00 87.56 100 ALA A O 1
ATOM 815 N N . VAL A 1 101 ? 26.198 6.771 -18.342 1.00 89.88 101 VAL A N 1
ATOM 816 C CA . VAL A 1 101 ? 27.336 5.879 -18.060 1.00 89.88 101 VAL A CA 1
ATOM 817 C C . VAL A 1 101 ? 26.955 4.409 -18.267 1.00 89.88 101 VAL A C 1
ATOM 819 O O . VAL A 1 101 ? 27.664 3.694 -18.969 1.00 89.88 101 VAL A O 1
ATOM 822 N N . ALA A 1 102 ? 25.829 3.952 -17.709 1.00 90.69 102 ALA A N 1
ATOM 823 C CA . ALA A 1 102 ? 25.372 2.569 -17.855 1.00 90.69 102 ALA A CA 1
ATOM 824 C C . ALA A 1 102 ? 24.962 2.228 -19.297 1.00 90.69 102 ALA A C 1
ATOM 826 O O . ALA A 1 102 ? 25.254 1.131 -19.774 1.00 90.69 102 ALA A O 1
ATOM 827 N N . ALA A 1 103 ? 24.328 3.164 -20.013 1.00 90.44 103 ALA A N 1
ATOM 828 C CA . ALA A 1 103 ? 23.970 2.983 -21.418 1.00 90.44 103 ALA A CA 1
ATOM 829 C C . ALA A 1 103 ? 25.209 2.798 -22.288 1.00 90.44 103 ALA A C 1
ATOM 831 O O . ALA A 1 103 ? 25.298 1.832 -23.046 1.00 90.44 103 ALA A O 1
ATOM 832 N N . LEU A 1 104 ? 26.192 3.685 -22.138 1.00 91.06 104 LEU A N 1
ATOM 833 C CA . LEU A 1 104 ? 27.433 3.580 -22.882 1.00 91.06 104 LEU A CA 1
ATOM 834 C C . LEU A 1 104 ? 28.259 2.374 -22.444 1.00 91.06 104 LEU A C 1
ATOM 836 O O . LEU A 1 104 ? 28.831 1.746 -23.308 1.00 91.06 104 LEU A O 1
ATOM 840 N N . ALA A 1 105 ? 28.261 1.965 -21.172 1.00 90.44 105 ALA A N 1
ATOM 841 C CA . ALA A 1 105 ? 28.917 0.726 -20.727 1.00 90.44 105 ALA A CA 1
ATOM 842 C C . ALA A 1 105 ? 28.391 -0.544 -21.440 1.00 90.44 105 ALA A C 1
ATOM 844 O O . ALA A 1 105 ? 29.081 -1.573 -21.496 1.00 90.44 105 ALA A O 1
ATOM 845 N N . TYR A 1 106 ? 27.166 -0.485 -21.968 1.00 90.62 106 TYR A N 1
ATOM 846 C CA . TYR A 1 106 ? 26.538 -1.550 -22.743 1.00 90.62 106 TYR A CA 1
ATOM 847 C C . TYR A 1 106 ? 26.693 -1.362 -24.265 1.00 90.62 106 TYR A C 1
ATOM 849 O O . TYR A 1 106 ? 27.072 -2.316 -24.950 1.00 90.62 106 TYR A O 1
ATOM 857 N N . MET A 1 107 ? 26.409 -0.160 -24.779 1.00 90.94 107 MET A N 1
ATOM 858 C CA . MET A 1 107 ? 26.182 0.101 -26.209 1.00 90.94 107 MET A CA 1
ATOM 859 C C . MET A 1 107 ? 27.372 0.707 -26.960 1.00 90.94 107 MET A C 1
ATOM 861 O O . MET A 1 107 ? 27.386 0.648 -28.189 1.00 90.94 107 MET A O 1
ATOM 865 N N . ALA A 1 108 ? 28.343 1.316 -26.271 1.00 89.44 108 ALA A N 1
ATOM 866 C CA . ALA A 1 108 ? 29.450 2.017 -26.924 1.00 89.44 108 ALA A CA 1
ATOM 867 C C . ALA A 1 108 ? 30.463 1.043 -27.573 1.00 89.44 108 ALA A C 1
ATOM 869 O O . ALA A 1 108 ? 30.249 -0.175 -27.681 1.00 89.44 108 ALA A O 1
ATOM 870 N N . THR A 1 109 ? 31.585 1.583 -28.056 1.00 88.00 109 THR A N 1
ATOM 871 C CA . THR A 1 109 ? 32.689 0.780 -28.601 1.00 88.00 109 THR A CA 1
ATOM 872 C C . THR A 1 109 ? 33.372 -0.023 -27.491 1.00 88.00 109 THR A C 1
ATOM 874 O O . THR A 1 109 ? 33.264 0.289 -26.307 1.00 88.00 109 THR A O 1
ATOM 877 N N . ASN A 1 110 ? 34.103 -1.082 -27.847 1.00 85.50 110 ASN A N 1
ATOM 878 C CA . ASN A 1 110 ? 34.703 -1.976 -26.849 1.00 85.50 110 ASN A CA 1
ATOM 879 C C . ASN A 1 110 ? 35.649 -1.260 -25.866 1.00 85.50 110 ASN A C 1
ATOM 881 O O . ASN A 1 110 ? 35.665 -1.618 -24.688 1.00 85.50 110 ASN A O 1
ATOM 885 N N . ALA A 1 111 ? 36.400 -0.254 -26.328 1.00 84.94 111 ALA A N 1
ATOM 886 C CA . ALA A 1 111 ? 37.301 0.526 -25.482 1.00 84.94 111 ALA A CA 1
ATOM 887 C C . ALA A 1 111 ? 36.518 1.378 -24.470 1.00 84.94 111 ALA A C 1
ATOM 889 O O . ALA A 1 111 ? 36.715 1.242 -23.261 1.00 84.94 111 ALA A O 1
ATOM 890 N N . THR A 1 112 ? 35.563 2.178 -24.951 1.00 87.38 112 THR A N 1
ATOM 891 C CA . THR A 1 112 ? 34.723 3.048 -24.117 1.00 87.38 112 THR A CA 1
ATOM 892 C C . THR A 1 112 ? 33.863 2.236 -23.143 1.00 87.38 112 THR A C 1
ATOM 894 O O . THR A 1 112 ? 33.771 2.576 -21.964 1.00 87.38 112 THR A O 1
ATOM 897 N N . ASN A 1 113 ? 33.309 1.099 -23.589 1.00 88.31 113 ASN A N 1
ATOM 898 C CA . ASN A 1 113 ? 32.550 0.174 -22.742 1.00 88.31 113 ASN A CA 1
ATOM 899 C C . ASN A 1 113 ? 33.365 -0.286 -21.537 1.00 88.31 113 ASN A C 1
ATOM 901 O O . ASN A 1 113 ? 32.851 -0.325 -20.422 1.00 88.31 113 ASN A O 1
ATOM 905 N N . HIS A 1 114 ? 34.625 -0.671 -21.755 1.00 85.50 114 HIS A N 1
ATOM 906 C CA . HIS A 1 114 ? 35.477 -1.195 -20.694 1.00 85.50 114 HIS A CA 1
ATOM 907 C C . HIS A 1 114 ? 35.756 -0.135 -19.621 1.00 85.50 114 HIS A C 1
ATOM 909 O O . HIS A 1 114 ? 35.586 -0.414 -18.434 1.00 85.50 114 HIS A O 1
ATOM 915 N N . VAL A 1 115 ? 36.109 1.087 -20.033 1.00 88.00 115 VAL A N 1
ATOM 916 C CA . VAL A 1 115 ? 36.337 2.219 -19.117 1.00 88.00 115 VAL A CA 1
ATOM 917 C C . VAL A 1 115 ? 35.069 2.532 -18.319 1.00 88.00 115 VAL A C 1
ATOM 919 O O . VAL A 1 115 ? 35.086 2.574 -17.089 1.00 88.00 115 VAL A O 1
ATOM 922 N N . LEU A 1 116 ? 33.925 2.649 -18.994 1.00 89.50 116 LEU A N 1
ATOM 923 C CA . LEU A 1 116 ? 32.673 3.013 -18.331 1.00 89.50 116 LEU A CA 1
ATOM 924 C C . LEU A 1 116 ? 32.111 1.905 -17.436 1.00 89.50 116 LEU A C 1
ATOM 926 O O . LEU A 1 116 ? 31.462 2.209 -16.439 1.00 89.50 116 LEU A O 1
ATOM 930 N N . ARG A 1 117 ? 32.410 0.628 -17.704 1.00 87.88 117 ARG A N 1
ATOM 931 C CA . ARG A 1 117 ? 32.116 -0.471 -16.766 1.00 87.88 117 ARG A CA 1
ATOM 932 C C . ARG A 1 117 ? 32.926 -0.366 -15.485 1.00 87.88 117 ARG A C 1
ATOM 934 O O . ARG A 1 117 ? 32.385 -0.655 -14.423 1.00 87.88 117 ARG A O 1
ATOM 941 N N . GLN A 1 118 ? 34.189 0.051 -15.559 1.00 85.62 118 GLN A N 1
ATOM 942 C CA . GLN A 1 118 ? 34.999 0.284 -14.362 1.00 85.62 118 GLN A CA 1
ATOM 943 C C . GLN A 1 118 ? 34.433 1.447 -13.538 1.00 85.62 118 GLN A C 1
ATOM 945 O O . GLN A 1 118 ? 34.236 1.290 -12.333 1.00 85.62 118 GLN A O 1
ATOM 950 N N . LYS A 1 119 ? 34.057 2.554 -14.192 1.00 86.69 119 LYS A N 1
ATOM 951 C CA . LYS A 1 119 ? 33.365 3.688 -13.552 1.00 86.69 119 LYS A CA 1
ATOM 952 C C . LYS A 1 119 ? 32.023 3.275 -12.931 1.00 86.69 119 LYS A C 1
ATOM 954 O O . LYS A 1 119 ? 31.704 3.647 -11.802 1.00 86.69 119 LYS A O 1
ATOM 959 N N . LEU A 1 120 ? 31.247 2.444 -13.629 1.00 87.00 120 LEU A N 1
ATOM 960 C CA . LEU A 1 120 ? 29.978 1.912 -13.129 1.00 87.00 120 LEU A CA 1
ATOM 961 C C . LEU A 1 120 ? 30.192 0.968 -11.932 1.00 87.00 120 LEU A C 1
ATOM 963 O O . LEU A 1 120 ? 29.450 1.036 -10.956 1.00 87.00 120 LEU A O 1
ATOM 967 N N . ASN A 1 121 ? 31.239 0.142 -11.956 1.00 85.75 121 ASN A N 1
ATOM 968 C CA . ASN A 1 121 ? 31.610 -0.733 -10.844 1.00 85.75 121 ASN A CA 1
ATOM 969 C C . ASN A 1 121 ? 32.072 0.068 -9.610 1.00 85.75 121 ASN A C 1
ATOM 971 O O . ASN A 1 121 ? 31.754 -0.293 -8.483 1.00 85.75 121 ASN A O 1
ATOM 975 N N . ALA A 1 122 ? 32.760 1.195 -9.809 1.00 83.06 122 ALA A N 1
ATOM 976 C CA . ALA A 1 122 ? 33.178 2.082 -8.721 1.00 83.06 122 ALA A CA 1
ATOM 977 C C . ALA A 1 122 ? 32.013 2.842 -8.052 1.00 83.06 122 ALA A C 1
ATOM 979 O O . ALA A 1 122 ? 32.172 3.345 -6.943 1.00 83.06 122 ALA A O 1
ATOM 980 N N . SER A 1 123 ? 30.845 2.931 -8.700 1.00 83.00 123 SER A N 1
ATOM 981 C CA . SER A 1 123 ? 29.676 3.676 -8.198 1.00 83.00 123 SER A CA 1
ATOM 982 C C . SER A 1 123 ? 28.611 2.806 -7.513 1.00 83.00 123 SER A C 1
ATOM 984 O O . SER A 1 123 ? 27.532 3.303 -7.185 1.00 83.00 123 SER A O 1
ATOM 986 N N . ILE A 1 124 ? 28.898 1.521 -7.278 1.00 81.31 124 ILE A N 1
ATOM 987 C CA . ILE A 1 124 ? 27.976 0.585 -6.619 1.00 81.31 124 ILE A CA 1
ATOM 988 C C . ILE A 1 124 ? 27.748 0.974 -5.161 1.00 81.31 124 ILE A C 1
ATOM 990 O O . ILE A 1 124 ? 28.689 1.208 -4.400 1.00 81.31 124 ILE A O 1
ATOM 994 N N . LYS A 1 125 ? 26.487 0.923 -4.731 1.00 73.69 125 LYS A N 1
ATOM 995 C CA . LYS A 1 125 ? 26.135 0.893 -3.310 1.00 73.69 125 LYS A CA 1
ATOM 996 C C . LYS A 1 125 ? 26.215 -0.537 -2.779 1.00 73.69 125 LYS A C 1
ATOM 998 O O . LYS A 1 125 ? 25.372 -1.373 -3.097 1.00 73.69 125 LYS A O 1
ATOM 1003 N N . GLU A 1 126 ? 27.229 -0.827 -1.969 1.00 63.69 126 GLU A N 1
A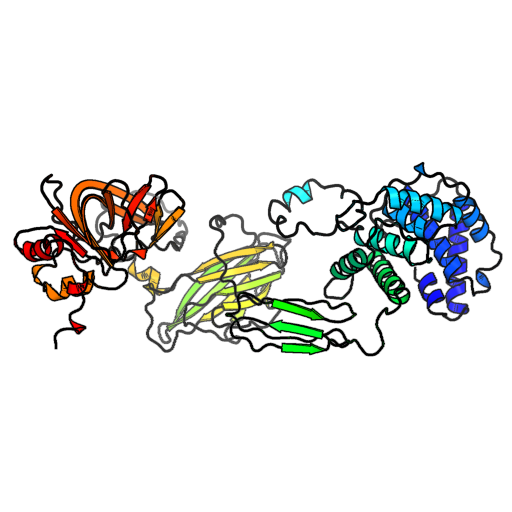TOM 1004 C CA . GLU A 1 126 ? 27.401 -2.157 -1.375 1.00 63.69 126 GLU A CA 1
ATOM 1005 C C . GLU A 1 126 ? 26.195 -2.546 -0.497 1.00 63.69 126 GLU A C 1
ATOM 1007 O O . GLU A 1 126 ? 25.729 -1.760 0.330 1.00 63.69 126 GLU A O 1
ATOM 1012 N N . ASN A 1 127 ? 25.702 -3.781 -0.659 1.00 59.78 127 ASN A N 1
ATOM 1013 C CA . ASN A 1 127 ? 24.644 -4.406 0.154 1.00 59.78 127 ASN A CA 1
ATOM 1014 C C . ASN A 1 127 ? 23.277 -3.687 0.196 1.00 59.78 127 ASN A C 1
ATOM 1016 O O . ASN A 1 127 ? 22.442 -4.013 1.042 1.00 59.78 127 ASN A O 1
ATOM 1020 N N . VAL A 1 128 ? 23.009 -2.745 -0.714 1.00 68.75 128 VAL A N 1
ATOM 1021 C CA . VAL A 1 128 ? 21.717 -2.050 -0.817 1.00 68.75 128 VAL A CA 1
ATOM 1022 C C . VAL A 1 128 ? 21.216 -2.112 -2.258 1.00 68.75 128 VAL A C 1
ATOM 1024 O O . VAL A 1 128 ? 21.917 -1.704 -3.175 1.00 68.75 128 VAL A O 1
ATOM 1027 N N . PHE A 1 129 ? 19.991 -2.613 -2.452 1.00 64.44 129 PHE A N 1
ATOM 1028 C CA . PHE A 1 129 ? 19.302 -2.589 -3.747 1.00 64.44 129 PHE A CA 1
ATOM 1029 C C . PHE A 1 129 ? 18.392 -1.352 -3.851 1.00 64.44 129 PHE A C 1
ATOM 1031 O O . PHE A 1 129 ? 17.660 -1.076 -2.890 1.00 64.44 129 PHE A O 1
ATOM 1038 N N . PRO A 1 130 ? 18.359 -0.647 -4.999 1.00 74.94 130 PRO A N 1
ATOM 1039 C CA . PRO A 1 130 ? 19.151 -0.884 -6.216 1.00 74.94 130 PRO A CA 1
ATOM 1040 C C . PRO A 1 130 ? 20.642 -0.529 -6.066 1.00 74.94 130 PRO A C 1
ATOM 1042 O O . PRO A 1 130 ? 20.987 0.350 -5.279 1.00 74.94 130 PRO A O 1
ATOM 1045 N N . TYR A 1 131 ? 21.515 -1.182 -6.850 1.00 78.38 131 TYR A N 1
ATOM 1046 C CA . TYR A 1 131 ? 22.966 -0.927 -6.811 1.00 78.38 131 TYR A CA 1
ATOM 1047 C C . TYR A 1 131 ? 23.333 0.471 -7.304 1.00 78.38 131 TYR A C 1
ATOM 1049 O O . TYR A 1 131 ? 24.262 1.080 -6.770 1.00 78.38 131 TYR A O 1
ATOM 1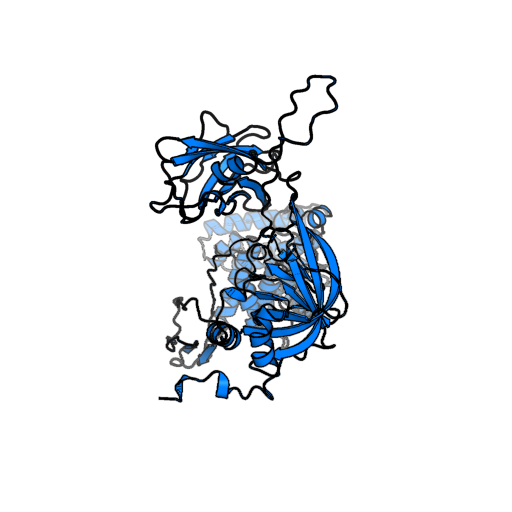057 N N . TRP A 1 132 ? 22.578 0.987 -8.276 1.00 86.56 132 TRP A N 1
ATOM 1058 C CA . TRP A 1 132 ? 22.720 2.346 -8.787 1.00 86.56 132 TRP A CA 1
ATOM 1059 C C . TRP A 1 132 ? 21.410 3.117 -8.656 1.00 86.56 132 TRP A C 1
ATOM 1061 O O . TRP A 1 132 ? 20.329 2.556 -8.817 1.00 86.56 132 TRP A O 1
ATOM 1071 N N . GLU A 1 133 ? 21.501 4.417 -8.396 1.00 83.00 133 GLU A N 1
ATOM 1072 C CA . GLU A 1 133 ? 20.342 5.310 -8.359 1.00 83.00 133 GLU A CA 1
ATOM 1073 C C . GLU A 1 133 ? 20.524 6.411 -9.401 1.00 83.00 133 GLU A C 1
ATOM 1075 O O . GLU A 1 133 ? 21.579 7.047 -9.452 1.00 83.00 133 GLU A O 1
ATOM 1080 N N . ALA A 1 134 ? 19.485 6.674 -10.192 1.00 72.38 134 ALA A N 1
ATOM 1081 C CA . ALA A 1 134 ? 19.391 7.914 -10.944 1.00 72.38 134 ALA A CA 1
ATOM 1082 C C . ALA A 1 134 ? 19.269 9.066 -9.924 1.00 72.38 134 ALA A C 1
ATOM 1084 O O . ALA A 1 134 ? 18.658 8.914 -8.861 1.00 72.38 134 ALA A O 1
ATOM 1085 N N . GLY A 1 135 ? 19.928 10.198 -10.179 1.00 62.03 135 GLY A N 1
ATOM 1086 C CA . GLY A 1 135 ? 20.085 11.308 -9.231 1.00 62.03 135 GLY A CA 1
ATOM 1087 C C . GLY A 1 135 ? 18.789 11.881 -8.617 1.00 62.03 135 GLY A C 1
ATOM 1088 O O . GLY A 1 135 ? 17.668 11.415 -8.813 1.00 62.03 135 GLY A O 1
ATOM 1089 N N . ARG A 1 136 ? 18.918 12.925 -7.785 1.00 47.88 136 ARG A N 1
ATOM 1090 C CA . ARG A 1 136 ? 17.748 13.549 -7.133 1.00 47.88 136 ARG A CA 1
ATOM 1091 C C . ARG A 1 136 ? 16.855 14.229 -8.179 1.00 47.88 136 ARG A C 1
ATOM 1093 O O . ARG A 1 136 ? 17.325 15.146 -8.839 1.00 47.88 136 ARG A O 1
ATOM 1100 N N . ARG A 1 137 ? 15.548 13.907 -8.194 1.00 43.09 137 ARG A N 1
ATOM 1101 C CA . ARG A 1 137 ? 14.504 14.813 -8.722 1.00 43.09 137 ARG A CA 1
ATOM 1102 C C . ARG A 1 137 ? 14.812 16.233 -8.242 1.00 43.09 137 ARG A C 1
ATOM 1104 O O . ARG A 1 137 ? 14.967 16.429 -7.027 1.00 43.09 137 ARG A O 1
ATOM 1111 N N . SER A 1 138 ? 14.847 17.210 -9.148 1.00 35.94 138 SER A N 1
ATOM 1112 C CA . SER A 1 138 ? 14.664 18.609 -8.763 1.00 35.94 138 SER A CA 1
ATOM 1113 C C . SER A 1 138 ? 13.329 18.688 -8.021 1.00 35.94 138 SER A C 1
ATOM 1115 O O . SER A 1 138 ? 12.251 18.532 -8.592 1.00 35.94 138 SER A O 1
ATOM 1117 N N . ARG A 1 139 ? 13.405 18.765 -6.690 1.00 35.81 139 ARG A N 1
ATOM 1118 C CA . ARG A 1 139 ? 12.235 18.784 -5.817 1.00 35.81 139 ARG A CA 1
ATOM 1119 C C . ARG A 1 139 ? 11.598 20.156 -5.954 1.00 35.81 139 ARG A C 1
ATOM 1121 O O . ARG A 1 139 ? 11.975 21.077 -5.230 1.00 35.81 139 ARG A O 1
ATOM 1128 N N . ASN A 1 140 ? 10.619 20.283 -6.840 1.00 33.97 140 ASN A N 1
ATOM 1129 C CA . ASN A 1 140 ? 9.739 21.440 -6.829 1.00 33.97 140 ASN A CA 1
ATOM 1130 C C . ASN A 1 140 ? 9.124 21.573 -5.428 1.00 33.97 140 ASN A C 1
ATOM 1132 O O . ASN A 1 140 ? 8.649 20.606 -4.835 1.00 33.97 140 ASN A O 1
ATOM 1136 N N . VAL A 1 141 ? 9.146 22.784 -4.873 1.00 37.47 141 VAL A N 1
ATOM 1137 C CA . VAL A 1 141 ? 8.598 23.099 -3.540 1.00 37.47 141 VAL A CA 1
ATOM 1138 C C . VAL A 1 141 ? 7.104 22.735 -3.443 1.00 37.47 141 VAL A C 1
ATOM 1140 O O . VAL A 1 141 ? 6.620 22.407 -2.362 1.00 37.47 141 VAL A O 1
ATOM 1143 N N . LEU A 1 142 ? 6.404 22.673 -4.582 1.00 36.97 142 LEU A N 1
ATOM 1144 C CA . LEU A 1 142 ? 5.028 22.180 -4.696 1.00 36.97 142 LEU A CA 1
ATOM 1145 C C . LEU A 1 142 ? 4.878 20.697 -4.299 1.00 36.97 142 LEU A C 1
ATOM 1147 O O . LEU A 1 142 ? 3.913 20.337 -3.631 1.00 36.97 142 LEU A O 1
ATOM 1151 N N . ASP A 1 143 ? 5.870 19.860 -4.617 1.00 39.12 143 ASP A N 1
ATOM 1152 C CA . ASP A 1 143 ? 5.885 18.426 -4.290 1.00 39.12 143 ASP A CA 1
ATOM 1153 C C . ASP A 1 143 ? 6.101 18.189 -2.786 1.00 39.12 143 ASP A C 1
ATOM 1155 O O . ASP A 1 143 ? 5.678 17.170 -2.241 1.00 39.12 143 ASP A O 1
ATOM 1159 N N . ARG A 1 144 ? 6.726 19.147 -2.080 1.00 39.53 144 ARG A N 1
ATOM 1160 C CA . ARG A 1 144 ? 6.826 19.148 -0.607 1.00 39.53 144 ARG A CA 1
ATOM 1161 C C . ARG A 1 144 ? 5.521 19.554 0.073 1.00 39.53 144 ARG A C 1
ATOM 1163 O O . ARG A 1 144 ? 5.274 19.099 1.185 1.00 39.53 144 ARG A O 1
ATOM 1170 N N . LEU A 1 145 ? 4.714 20.391 -0.576 1.00 40.09 145 LEU A N 1
ATOM 1171 C CA . LEU A 1 145 ? 3.419 20.823 -0.050 1.00 40.09 145 LEU A CA 1
ATOM 1172 C C . LEU A 1 145 ? 2.320 19.783 -0.318 1.00 40.09 145 LEU A C 1
ATOM 1174 O O . LEU A 1 145 ? 1.437 19.627 0.518 1.00 40.09 145 LEU A O 1
ATOM 1178 N N . GLN A 1 146 ? 2.411 19.014 -1.411 1.00 40.69 146 GLN A N 1
ATOM 1179 C CA . GLN A 1 146 ? 1.480 17.913 -1.700 1.00 40.69 146 GLN A CA 1
ATOM 1180 C C . GLN A 1 146 ? 1.833 16.594 -0.990 1.00 40.69 146 GLN A C 1
ATOM 1182 O O . GLN A 1 146 ? 0.933 15.846 -0.623 1.00 40.69 146 GLN A O 1
ATOM 1187 N N . ASN A 1 147 ? 3.114 16.317 -0.710 1.00 39.62 147 ASN A N 1
ATOM 1188 C CA . ASN A 1 147 ? 3.546 15.071 -0.053 1.00 39.62 147 ASN A CA 1
ATOM 1189 C C . ASN A 1 147 ? 3.816 15.213 1.454 1.00 39.62 147 ASN A C 1
ATOM 1191 O O . ASN A 1 147 ? 4.630 14.477 2.025 1.00 39.62 147 ASN A O 1
ATOM 1195 N N . GLY A 1 148 ? 3.137 16.150 2.118 1.00 37.41 148 GLY A N 1
ATOM 1196 C CA . GLY A 1 148 ? 3.176 16.305 3.568 1.00 37.41 148 GLY A CA 1
ATOM 1197 C C . GLY A 1 148 ? 2.641 15.062 4.287 1.00 37.41 148 GLY A C 1
ATOM 1198 O O . GLY A 1 148 ? 1.458 14.963 4.579 1.00 37.41 148 GLY A O 1
ATOM 1199 N N . GLN A 1 149 ? 3.549 14.138 4.611 1.00 40.38 149 GLN A N 1
ATOM 1200 C CA . GLN A 1 149 ? 3.442 13.100 5.650 1.00 40.38 149 GLN A CA 1
ATOM 1201 C C . GLN A 1 149 ? 2.777 11.742 5.338 1.00 40.38 149 GLN A C 1
ATOM 1203 O O . GLN A 1 149 ? 2.743 10.906 6.240 1.00 40.38 149 GLN A O 1
ATOM 1208 N N . GLN A 1 150 ? 2.353 11.414 4.108 1.00 36.28 150 GLN A N 1
ATOM 1209 C CA . GLN A 1 150 ? 1.820 10.057 3.824 1.00 36.28 150 GLN A CA 1
ATOM 1210 C C . GLN A 1 150 ? 2.821 9.028 3.271 1.00 36.28 150 GLN A C 1
ATOM 1212 O O . GLN A 1 150 ? 2.507 7.841 3.220 1.00 36.28 150 GLN A O 1
ATOM 1217 N N . ASN A 1 151 ? 4.059 9.412 2.956 1.00 34.88 151 ASN A N 1
ATOM 1218 C CA . ASN A 1 151 ? 4.982 8.494 2.277 1.00 34.88 151 ASN A CA 1
ATOM 1219 C C . ASN A 1 151 ? 5.895 7.652 3.179 1.00 34.88 151 ASN A C 1
ATOM 1221 O O . ASN A 1 151 ? 6.757 6.975 2.642 1.00 34.88 151 ASN A O 1
ATOM 1225 N N . PHE A 1 152 ? 5.716 7.574 4.504 1.00 33.75 152 PHE A N 1
ATOM 1226 C CA . PHE A 1 152 ? 6.620 6.729 5.310 1.00 33.75 152 PHE A CA 1
ATOM 1227 C C . PHE A 1 152 ? 6.496 5.215 5.041 1.00 33.75 152 PHE A C 1
ATOM 1229 O O . PHE A 1 152 ? 7.480 4.501 5.207 1.00 33.75 152 PHE A O 1
ATOM 1236 N N . PHE A 1 153 ? 5.350 4.730 4.543 1.00 33.84 153 PHE A N 1
ATOM 1237 C CA . PHE A 1 153 ? 5.192 3.333 4.096 1.00 33.84 153 PHE A CA 1
ATOM 1238 C C . PHE A 1 153 ? 5.339 3.139 2.574 1.00 33.84 153 PHE A C 1
ATOM 1240 O O . PHE A 1 153 ? 5.531 2.012 2.132 1.00 33.84 153 PHE A O 1
ATOM 1247 N N . ASN A 1 154 ? 5.349 4.228 1.791 1.00 33.88 154 ASN A N 1
ATOM 1248 C CA . ASN A 1 154 ? 5.607 4.235 0.342 1.00 33.88 154 ASN A CA 1
ATOM 1249 C C . ASN A 1 154 ? 7.023 4.740 -0.010 1.00 33.88 154 ASN A C 1
ATOM 1251 O O . ASN A 1 154 ? 7.302 5.078 -1.156 1.00 33.88 154 ASN A O 1
ATOM 1255 N N . LEU A 1 155 ? 7.957 4.763 0.948 1.00 37.25 155 LEU A N 1
ATOM 1256 C CA . LEU A 1 155 ? 9.355 5.188 0.749 1.00 37.25 155 LEU A CA 1
ATOM 1257 C C . LEU A 1 155 ? 10.211 4.212 -0.093 1.00 37.25 155 LEU A C 1
ATOM 1259 O O . LEU A 1 155 ? 11.416 4.412 -0.208 1.00 37.25 155 LEU A O 1
ATOM 1263 N N . LYS A 1 156 ? 9.602 3.200 -0.726 1.00 41.91 156 LYS A N 1
ATOM 1264 C CA . LYS A 1 156 ? 10.163 2.488 -1.892 1.00 41.91 156 LYS A CA 1
ATOM 1265 C C . LYS A 1 156 ? 9.514 2.941 -3.212 1.00 41.91 156 LYS A C 1
ATOM 1267 O O . LYS A 1 156 ? 9.448 2.180 -4.167 1.00 41.91 156 LYS A O 1
ATOM 1272 N N . GLY A 1 157 ? 9.006 4.171 -3.277 1.00 44.50 157 GLY A N 1
ATOM 1273 C CA . GLY A 1 157 ? 8.688 4.812 -4.549 1.00 44.50 157 GLY A CA 1
ATOM 1274 C C . GLY A 1 157 ? 9.974 4.965 -5.358 1.00 44.50 157 GLY A C 1
ATOM 1275 O O . GLY A 1 157 ? 10.824 5.781 -5.003 1.00 44.50 157 GLY A O 1
ATOM 1276 N N . ILE A 1 158 ? 10.115 4.128 -6.387 1.00 54.66 158 ILE A N 1
ATOM 1277 C CA . ILE A 1 158 ? 11.180 4.144 -7.397 1.00 54.66 158 ILE A CA 1
ATOM 1278 C C . ILE A 1 158 ? 11.410 5.591 -7.849 1.00 54.66 158 ILE A C 1
ATOM 1280 O O . ILE A 1 158 ? 10.445 6.304 -8.146 1.00 54.66 158 ILE A O 1
ATOM 1284 N N . LYS A 1 159 ? 12.664 6.052 -7.899 1.00 58.59 159 LYS A N 1
ATOM 1285 C CA . LYS A 1 159 ? 12.952 7.306 -8.599 1.00 58.59 159 LYS A CA 1
ATOM 1286 C C . LYS A 1 159 ? 12.937 7.000 -10.094 1.00 58.59 159 LYS A C 1
ATOM 1288 O O . LYS A 1 159 ? 13.551 6.027 -10.527 1.00 58.59 159 LYS A O 1
ATOM 1293 N N . SER A 1 160 ? 12.262 7.841 -10.875 1.00 63.25 160 SER A N 1
ATOM 1294 C CA . SER A 1 160 ? 12.273 7.764 -12.342 1.00 63.25 160 SER A CA 1
ATOM 1295 C C . SER A 1 160 ? 13.698 7.579 -12.865 1.00 63.25 160 SER A C 1
ATOM 1297 O O . SER A 1 160 ? 14.552 8.441 -12.657 1.00 63.25 160 SER A O 1
ATOM 1299 N N . GLY A 1 161 ? 13.949 6.451 -13.534 1.00 74.69 161 GLY A N 1
ATOM 1300 C CA . GLY A 1 161 ? 15.253 6.096 -14.096 1.00 74.69 161 GLY A CA 1
ATOM 1301 C C . GLY A 1 161 ? 16.099 5.109 -13.282 1.00 74.69 161 GLY A C 1
ATOM 1302 O O . GLY A 1 161 ? 17.063 4.590 -13.837 1.00 74.69 161 GLY A O 1
ATOM 1303 N N . ASP A 1 162 ? 15.752 4.773 -12.032 1.00 85.44 162 ASP A N 1
ATOM 1304 C CA . ASP A 1 162 ? 16.486 3.749 -11.263 1.00 85.44 162 ASP A CA 1
ATOM 1305 C C . ASP A 1 162 ? 16.413 2.381 -11.961 1.00 85.44 162 ASP A C 1
ATOM 1307 O O . ASP A 1 162 ? 17.420 1.687 -12.107 1.00 85.44 162 ASP A O 1
ATOM 1311 N N . VAL A 1 163 ? 15.229 2.006 -12.457 1.00 88.38 163 VAL A N 1
ATOM 1312 C CA . VAL A 1 163 ? 15.039 0.764 -13.224 1.00 88.38 163 VAL A CA 1
ATOM 1313 C C . VAL A 1 163 ? 15.925 0.761 -14.469 1.00 88.38 163 VAL A C 1
ATOM 1315 O O . VAL A 1 163 ? 16.575 -0.246 -14.745 1.00 88.38 163 VAL A O 1
ATOM 1318 N N . LEU A 1 164 ? 16.008 1.892 -15.177 1.00 88.88 164 LEU A N 1
ATOM 1319 C CA . LEU A 1 164 ? 16.811 2.032 -16.388 1.00 88.88 164 LEU A CA 1
ATOM 1320 C C . LEU A 1 164 ? 18.306 1.825 -16.126 1.00 88.88 164 LEU A C 1
ATOM 1322 O O . LEU A 1 164 ? 18.923 1.015 -16.814 1.00 88.88 164 LEU A O 1
ATOM 1326 N N . VAL A 1 165 ? 18.885 2.509 -15.126 1.00 90.81 165 VAL A N 1
ATOM 1327 C CA . VAL A 1 165 ? 20.324 2.373 -14.810 1.00 90.81 165 VAL A CA 1
ATOM 1328 C C . VAL A 1 165 ? 20.664 0.927 -14.478 1.00 90.81 165 VAL A C 1
ATOM 1330 O O . VAL A 1 165 ? 21.641 0.383 -14.984 1.00 90.81 165 VAL A O 1
ATOM 1333 N N . ASN A 1 166 ? 19.846 0.287 -13.640 1.00 91.19 166 ASN A N 1
ATOM 1334 C CA . ASN A 1 166 ? 20.121 -1.070 -13.184 1.00 91.19 166 ASN A CA 1
ATOM 1335 C C . ASN A 1 166 ? 19.900 -2.100 -14.296 1.00 91.19 166 ASN A C 1
ATOM 1337 O O . ASN A 1 166 ? 20.699 -3.023 -14.421 1.00 91.19 166 ASN A O 1
ATOM 1341 N N . ALA A 1 167 ? 18.881 -1.930 -15.144 1.00 92.25 167 ALA A N 1
ATOM 1342 C CA . ALA A 1 167 ? 18.672 -2.786 -16.310 1.00 92.25 167 ALA A CA 1
ATOM 1343 C C . ALA A 1 167 ? 19.842 -2.694 -17.303 1.00 92.25 167 ALA A C 1
ATOM 1345 O O . ALA A 1 167 ? 20.359 -3.718 -17.749 1.00 92.25 167 ALA A O 1
ATOM 1346 N N . LEU A 1 168 ? 20.308 -1.478 -17.598 1.00 91.69 168 LEU A N 1
ATOM 1347 C CA . LEU A 1 168 ? 21.484 -1.255 -18.441 1.00 91.69 168 LEU A CA 1
ATOM 1348 C C . LEU A 1 168 ? 22.761 -1.805 -17.796 1.00 91.69 168 LEU A C 1
ATOM 1350 O O . LEU A 1 168 ? 23.580 -2.400 -18.489 1.00 91.69 168 LEU A O 1
ATOM 1354 N N . GLY A 1 169 ? 22.902 -1.694 -16.474 1.00 90.25 169 GLY A N 1
ATOM 1355 C CA . GLY A 1 169 ? 23.993 -2.314 -15.723 1.00 90.25 169 GLY A CA 1
ATOM 1356 C C . GLY A 1 169 ? 24.009 -3.839 -15.863 1.00 90.25 169 GLY A C 1
ATOM 1357 O O . GLY A 1 169 ? 25.051 -4.413 -16.176 1.00 90.25 169 GLY A O 1
ATOM 1358 N N . VAL A 1 170 ? 22.856 -4.508 -15.722 1.00 89.75 170 VAL A N 1
ATOM 1359 C CA . VAL A 1 170 ? 22.738 -5.958 -15.976 1.00 89.75 170 VAL A CA 1
ATOM 1360 C C . VAL A 1 170 ? 23.188 -6.291 -17.399 1.00 89.75 170 VAL A C 1
ATOM 1362 O O . VAL A 1 170 ? 24.008 -7.187 -17.583 1.00 89.75 170 VAL A O 1
ATOM 1365 N N . LEU A 1 171 ? 22.713 -5.553 -18.403 1.00 89.75 171 LEU A N 1
ATOM 1366 C CA . LEU A 1 171 ? 23.090 -5.773 -19.803 1.00 89.75 171 LEU A CA 1
ATOM 1367 C C . LEU A 1 171 ? 24.586 -5.532 -20.061 1.00 89.75 171 LEU A C 1
ATOM 1369 O O . LEU A 1 171 ? 25.211 -6.292 -20.800 1.00 89.75 171 LEU A O 1
ATOM 1373 N N . ALA A 1 172 ? 25.190 -4.530 -19.420 1.00 88.75 172 ALA A N 1
ATOM 1374 C CA . ALA A 1 172 ? 26.606 -4.214 -19.578 1.00 88.75 172 ALA A CA 1
ATOM 1375 C C . ALA A 1 172 ? 27.521 -5.357 -19.102 1.00 88.75 172 ALA A C 1
ATOM 1377 O O . ALA A 1 172 ? 28.506 -5.669 -19.774 1.00 88.75 172 ALA A O 1
ATOM 1378 N N . PHE A 1 173 ? 27.197 -6.007 -17.980 1.00 85.56 173 PHE A N 1
ATOM 1379 C CA . PHE A 1 173 ? 28.027 -7.079 -17.413 1.00 85.56 173 PHE A CA 1
ATOM 1380 C C . PHE A 1 173 ? 27.616 -8.476 -17.893 1.00 85.56 173 PHE A C 1
ATOM 1382 O O . PHE A 1 173 ? 28.462 -9.271 -18.304 1.00 85.56 173 PHE A O 1
ATOM 1389 N N . VAL A 1 174 ? 26.316 -8.773 -17.898 1.00 78.50 174 VAL A N 1
ATOM 1390 C CA . VAL A 1 174 ? 25.787 -10.108 -18.216 1.00 78.50 174 VAL A CA 1
ATOM 1391 C C . VAL A 1 174 ? 25.657 -10.305 -19.725 1.00 78.50 174 VAL A C 1
ATOM 1393 O O . VAL A 1 174 ? 26.006 -11.368 -20.237 1.00 78.50 174 VAL A O 1
ATOM 1396 N N . GLY A 1 175 ? 25.257 -9.259 -20.456 1.00 62.84 175 GLY A N 1
ATOM 1397 C CA . GLY A 1 175 ? 25.021 -9.269 -21.903 1.00 62.84 175 GLY A CA 1
ATOM 1398 C C . GLY A 1 175 ? 26.271 -9.451 -22.778 1.00 62.84 175 GLY A C 1
ATOM 1399 O O . GLY A 1 175 ? 26.164 -9.629 -23.990 1.00 62.84 175 GLY A O 1
ATOM 1400 N N . ARG A 1 176 ? 27.486 -9.489 -22.215 1.00 62.69 176 ARG A N 1
ATOM 1401 C CA . ARG A 1 176 ? 28.716 -9.798 -22.982 1.00 62.69 176 ARG A CA 1
ATOM 1402 C C . ARG A 1 176 ? 29.634 -10.840 -22.328 1.00 62.69 176 ARG A C 1
ATOM 1404 O O . ARG A 1 176 ? 30.771 -10.971 -22.763 1.00 62.69 176 ARG A O 1
ATOM 1411 N N . SER A 1 177 ? 29.135 -11.598 -21.343 1.00 58.69 177 SER A N 1
ATOM 1412 C CA . SER A 1 177 ? 29.885 -12.673 -20.659 1.00 58.69 177 SER A CA 1
ATOM 1413 C C . SER A 1 177 ? 31.248 -12.206 -20.133 1.00 58.69 177 SER A C 1
ATOM 1415 O O . SER A 1 177 ? 32.267 -12.860 -20.333 1.00 58.69 177 SER A O 1
ATOM 1417 N N . VAL A 1 178 ? 31.263 -11.025 -19.516 1.00 63.03 178 VAL A N 1
ATOM 1418 C CA . VAL A 1 178 ? 32.470 -10.421 -18.940 1.00 63.03 178 VAL A CA 1
ATOM 1419 C C . VAL A 1 178 ? 32.645 -10.929 -17.514 1.00 63.03 178 VAL A C 1
ATOM 1421 O O . VAL A 1 178 ? 31.649 -11.221 -16.852 1.00 63.03 178 VAL A O 1
ATOM 1424 N N . ASP A 1 179 ? 33.892 -11.020 -17.042 1.00 58.91 179 ASP A N 1
ATOM 1425 C CA . ASP A 1 179 ? 34.189 -11.389 -15.659 1.00 58.91 179 ASP A CA 1
ATOM 1426 C C . ASP A 1 179 ? 33.387 -10.517 -14.691 1.00 58.91 179 ASP A C 1
ATOM 1428 O O . ASP A 1 179 ? 33.547 -9.296 -14.601 1.00 58.91 179 ASP A O 1
ATOM 1432 N N . VAL A 1 180 ? 32.464 -11.177 -14.001 1.00 62.66 180 VAL A N 1
ATOM 1433 C CA . VAL A 1 180 ? 31.504 -10.543 -13.110 1.00 62.66 180 VAL A CA 1
ATOM 1434 C C . VAL A 1 180 ? 32.250 -10.071 -11.858 1.00 62.66 180 VAL A C 1
ATOM 1436 O O . VAL A 1 180 ? 32.938 -10.880 -11.225 1.00 62.66 180 VAL A O 1
ATOM 1439 N N . PRO A 1 181 ? 32.132 -8.792 -11.452 1.00 61.84 181 PRO A N 1
ATOM 1440 C CA . PRO A 1 181 ? 32.727 -8.328 -10.207 1.00 61.84 181 PRO A CA 1
ATOM 1441 C C . PRO A 1 181 ? 32.215 -9.156 -9.021 1.00 61.84 181 PRO A C 1
ATOM 1443 O O . PRO A 1 181 ? 31.008 -9.309 -8.847 1.00 61.84 181 PRO A O 1
ATOM 1446 N N . LYS A 1 182 ? 33.120 -9.648 -8.162 1.00 59.25 182 LYS A N 1
ATOM 1447 C CA . LYS A 1 182 ? 32.779 -10.490 -6.990 1.00 59.25 182 LYS A CA 1
ATOM 1448 C C . LYS A 1 182 ? 31.781 -9.848 -6.012 1.00 59.25 182 LYS A C 1
ATOM 1450 O O . LYS A 1 182 ? 31.199 -10.555 -5.199 1.00 59.25 182 LYS A O 1
ATOM 1455 N N . LEU A 1 183 ? 31.627 -8.526 -6.064 1.00 59.69 183 LEU A N 1
ATOM 1456 C CA . LEU A 1 183 ? 30.763 -7.731 -5.186 1.00 59.69 183 LEU A CA 1
ATOM 1457 C C . LEU A 1 183 ? 29.299 -7.666 -5.656 1.00 59.69 183 LEU A C 1
ATOM 1459 O O . LEU A 1 183 ? 28.446 -7.233 -4.887 1.00 59.69 183 LEU A O 1
ATOM 1463 N N . MET A 1 184 ? 28.994 -8.070 -6.894 1.00 70.44 184 MET A N 1
ATOM 1464 C CA . MET A 1 184 ? 27.647 -7.952 -7.456 1.00 70.44 184 MET A CA 1
ATOM 1465 C C . MET A 1 184 ? 26.898 -9.285 -7.450 1.00 70.44 184 MET A C 1
ATOM 1467 O O . MET A 1 184 ? 27.292 -10.240 -8.118 1.00 70.44 184 MET A O 1
ATOM 1471 N N . ASP A 1 185 ? 25.747 -9.304 -6.783 1.00 76.56 185 ASP A N 1
ATOM 1472 C CA . ASP A 1 185 ? 24.741 -10.350 -6.933 1.00 76.56 185 ASP A CA 1
ATOM 1473 C C . ASP A 1 185 ? 23.676 -9.921 -7.955 1.00 76.56 185 ASP A C 1
ATOM 1475 O O . ASP A 1 185 ? 22.655 -9.298 -7.642 1.00 76.56 185 ASP A O 1
ATOM 1479 N N . PHE A 1 186 ? 23.922 -10.280 -9.215 1.00 80.19 186 PHE A N 1
ATOM 1480 C CA . PHE A 1 186 ? 22.987 -10.028 -10.310 1.00 80.19 186 PHE A CA 1
ATOM 1481 C C . PHE A 1 186 ? 21.662 -10.790 -10.167 1.00 80.19 186 PHE A C 1
ATOM 1483 O O . PHE A 1 186 ? 20.687 -10.406 -10.808 1.00 80.19 186 PHE A O 1
ATOM 1490 N N . ASP A 1 187 ? 21.593 -11.843 -9.343 1.00 78.94 187 ASP A N 1
ATOM 1491 C CA . ASP A 1 187 ? 20.352 -12.596 -9.123 1.00 78.94 187 ASP A CA 1
ATOM 1492 C C . ASP A 1 187 ? 19.356 -11.806 -8.284 1.00 78.94 187 ASP A C 1
ATOM 1494 O O . ASP A 1 187 ? 18.188 -11.665 -8.658 1.00 78.94 187 ASP A O 1
ATOM 1498 N N . SER A 1 188 ? 19.847 -11.221 -7.195 1.00 81.81 188 SER A N 1
ATOM 1499 C CA . SER A 1 188 ? 19.064 -10.320 -6.356 1.00 81.81 188 SER A CA 1
ATOM 1500 C C . SER A 1 188 ? 18.716 -9.019 -7.086 1.00 81.81 188 SER A C 1
ATOM 1502 O O . SER A 1 188 ? 17.608 -8.500 -6.932 1.00 81.81 188 SER A O 1
ATOM 1504 N N . LEU A 1 189 ? 19.613 -8.506 -7.941 1.00 85.06 189 LEU A N 1
ATOM 1505 C CA . LEU A 1 189 ? 19.308 -7.333 -8.763 1.00 85.06 189 LEU A CA 1
ATOM 1506 C C . LEU A 1 189 ? 18.217 -7.626 -9.806 1.00 85.06 189 LEU A C 1
ATOM 1508 O O . LEU A 1 189 ? 17.304 -6.819 -9.980 1.00 85.06 189 LEU A O 1
ATOM 1512 N N . ALA A 1 190 ? 18.277 -8.775 -10.483 1.00 86.88 190 ALA A N 1
ATOM 1513 C CA . ALA A 1 190 ? 17.251 -9.183 -11.439 1.00 86.88 190 ALA A CA 1
ATOM 1514 C C . ALA A 1 190 ? 15.882 -9.370 -10.761 1.00 86.88 190 ALA A C 1
ATOM 1516 O O . ALA A 1 190 ? 14.861 -8.966 -11.321 1.00 86.88 190 ALA A O 1
ATOM 1517 N N . ASP A 1 191 ? 15.843 -9.911 -9.539 1.00 83.75 191 ASP A N 1
ATOM 1518 C CA . ASP A 1 191 ? 14.606 -9.971 -8.751 1.00 83.75 191 ASP A CA 1
ATOM 1519 C C . ASP A 1 191 ? 14.071 -8.591 -8.422 1.00 83.75 191 ASP A C 1
ATOM 1521 O O . ASP A 1 191 ? 12.884 -8.334 -8.618 1.00 83.75 191 ASP A O 1
ATOM 1525 N N . TRP A 1 192 ? 14.946 -7.688 -7.982 1.00 86.88 192 TRP A N 1
ATOM 1526 C CA . TRP A 1 192 ? 14.558 -6.319 -7.688 1.00 86.88 192 TRP A CA 1
ATOM 1527 C C . TRP A 1 192 ? 13.959 -5.630 -8.924 1.00 86.88 192 TRP A C 1
ATOM 1529 O O . TRP A 1 192 ? 12.880 -5.044 -8.822 1.00 86.88 192 TRP A O 1
ATOM 1539 N N . ILE A 1 193 ? 14.584 -5.761 -10.103 1.00 88.25 193 ILE A N 1
ATOM 1540 C CA . ILE A 1 193 ? 14.047 -5.232 -11.371 1.00 88.25 193 ILE A CA 1
ATOM 1541 C C . ILE A 1 193 ? 12.693 -5.877 -11.692 1.00 88.25 193 ILE A C 1
ATOM 1543 O O . ILE A 1 193 ? 11.765 -5.196 -12.123 1.00 88.25 193 ILE A O 1
ATOM 1547 N N . TYR A 1 194 ? 12.532 -7.183 -11.479 1.00 86.31 194 TYR A N 1
ATOM 1548 C CA . TYR A 1 194 ? 11.259 -7.864 -11.718 1.00 86.31 194 TYR A CA 1
ATOM 1549 C C . TYR A 1 194 ? 10.149 -7.407 -10.755 1.00 86.31 194 TYR A C 1
ATOM 1551 O O . TYR A 1 194 ? 8.985 -7.322 -11.146 1.00 86.31 194 TYR A O 1
ATOM 1559 N N . GLU A 1 195 ? 10.484 -7.096 -9.503 1.00 83.69 195 GLU A N 1
ATOM 1560 C CA . GLU A 1 195 ? 9.546 -6.567 -8.507 1.00 83.69 195 GLU A CA 1
ATOM 1561 C C . GLU A 1 195 ? 9.054 -5.152 -8.820 1.00 83.69 195 GLU A C 1
ATOM 1563 O O . GLU A 1 195 ? 7.957 -4.799 -8.395 1.00 83.69 195 GLU A O 1
ATOM 1568 N N . GLN A 1 196 ? 9.811 -4.370 -9.593 1.00 84.00 196 GLN A N 1
ATOM 1569 C CA . GLN A 1 196 ? 9.417 -3.012 -9.986 1.00 84.00 196 GLN A CA 1
ATOM 1570 C C . GLN A 1 196 ? 8.356 -2.980 -11.108 1.00 84.00 196 GLN A C 1
ATOM 1572 O O . GLN A 1 196 ? 7.905 -1.907 -11.508 1.00 84.00 196 GLN A O 1
ATOM 1577 N N . LYS A 1 197 ? 7.958 -4.144 -11.636 1.00 84.00 197 LYS A N 1
ATOM 1578 C CA . LYS A 1 197 ? 6.964 -4.281 -12.707 1.00 84.00 197 LYS A CA 1
ATOM 1579 C C . LYS A 1 197 ? 5.553 -3.966 -12.182 1.00 84.00 197 LYS A C 1
ATOM 1581 O O . LYS A 1 197 ? 5.131 -4.518 -11.166 1.00 84.00 197 LYS A O 1
ATOM 1586 N N . LYS A 1 198 ? 4.806 -3.117 -12.891 1.00 77.94 198 LYS A N 1
ATOM 1587 C CA . LYS A 1 198 ? 3.393 -2.815 -12.607 1.00 77.94 198 LYS A CA 1
ATOM 1588 C C . LYS A 1 198 ? 2.490 -4.020 -12.921 1.00 77.94 198 LYS A C 1
ATOM 1590 O O . LYS A 1 198 ? 2.911 -4.992 -13.550 1.00 77.94 198 LYS A O 1
ATOM 1595 N N . GLU A 1 199 ? 1.230 -3.955 -12.488 1.00 73.62 199 GLU A N 1
ATOM 1596 C CA . GLU A 1 199 ? 0.239 -5.031 -12.678 1.00 73.62 199 GLU A CA 1
ATOM 1597 C C . GLU A 1 199 ? -0.054 -5.345 -14.156 1.00 73.62 199 GLU A C 1
ATOM 1599 O O . GLU A 1 199 ? -0.273 -6.501 -14.508 1.00 73.62 199 GLU A O 1
ATOM 1604 N N . ASP A 1 200 ? -0.002 -4.335 -15.024 1.00 74.06 200 ASP A N 1
ATOM 1605 C CA . ASP A 1 200 ? -0.130 -4.446 -16.485 1.00 74.06 200 ASP A CA 1
ATOM 1606 C C . ASP A 1 200 ? 1.117 -5.049 -17.157 1.00 74.06 200 ASP A C 1
ATOM 1608 O O . ASP A 1 200 ? 1.140 -5.316 -18.357 1.00 74.06 200 ASP A O 1
ATOM 1612 N N . GLY A 1 201 ? 2.170 -5.276 -16.378 1.00 74.19 201 GLY A N 1
ATOM 1613 C CA . GLY A 1 201 ? 3.430 -5.790 -16.854 1.00 74.19 201 GLY A CA 1
ATOM 1614 C C . GLY A 1 201 ? 4.375 -4.738 -17.443 1.00 74.19 201 GLY A C 1
ATOM 1615 O O . GLY A 1 201 ? 5.416 -5.116 -17.988 1.00 74.19 201 GLY A O 1
ATOM 1616 N N . THR A 1 202 ? 4.055 -3.451 -17.334 1.00 81.25 202 THR A N 1
ATOM 1617 C CA . THR A 1 202 ? 4.932 -2.368 -17.789 1.00 81.25 202 THR A CA 1
ATOM 1618 C C . THR A 1 202 ? 5.749 -1.794 -16.635 1.00 81.25 202 THR A C 1
ATOM 1620 O O . THR A 1 202 ? 5.553 -2.129 -15.464 1.00 81.25 202 THR A O 1
ATOM 1623 N N . TYR A 1 203 ? 6.714 -0.944 -16.965 1.00 84.06 203 TYR A N 1
ATOM 1624 C CA . TYR A 1 203 ? 7.459 -0.148 -15.994 1.00 84.06 203 TYR A CA 1
ATOM 1625 C C . TYR A 1 203 ? 6.972 1.310 -16.027 1.00 84.06 203 TYR A C 1
ATOM 1627 O O . TYR A 1 203 ? 5.862 1.603 -16.480 1.00 84.06 203 TYR A O 1
ATOM 1635 N N . GLU A 1 204 ? 7.737 2.253 -15.477 1.00 75.88 204 GLU A N 1
ATOM 1636 C CA . GLU A 1 204 ? 7.329 3.663 -15.436 1.00 75.88 204 GLU A CA 1
ATOM 1637 C C . GLU A 1 204 ? 7.156 4.252 -16.841 1.00 75.88 204 GLU A C 1
ATOM 1639 O O . GLU A 1 204 ? 6.138 4.890 -17.108 1.00 75.88 204 GLU A O 1
ATOM 1644 N N . ASN A 1 205 ? 8.100 3.971 -17.743 1.00 76.62 205 ASN A N 1
ATOM 1645 C CA . ASN A 1 205 ? 8.111 4.461 -19.118 1.00 76.62 205 ASN A CA 1
ATOM 1646 C C . ASN A 1 205 ? 8.466 3.340 -20.129 1.00 76.62 205 ASN A C 1
ATOM 1648 O O . ASN A 1 205 ? 8.792 2.205 -19.758 1.00 76.62 205 ASN A O 1
ATOM 1652 N N . ALA A 1 206 ? 8.383 3.650 -21.427 1.00 81.25 206 ALA A N 1
ATOM 1653 C CA . ALA A 1 206 ? 8.649 2.686 -22.499 1.00 81.25 206 ALA A CA 1
ATOM 1654 C C . ALA A 1 206 ? 10.127 2.257 -22.588 1.00 81.25 206 ALA A C 1
ATOM 1656 O O . ALA A 1 206 ? 10.389 1.095 -22.900 1.00 81.25 206 ALA A O 1
ATOM 1657 N N . LEU A 1 207 ? 11.080 3.153 -22.292 1.00 81.44 207 LEU A N 1
ATOM 1658 C CA . LEU A 1 207 ? 12.510 2.822 -22.262 1.00 81.44 207 LEU A CA 1
ATOM 1659 C C . LEU A 1 207 ? 12.830 1.832 -21.141 1.00 81.44 207 LEU A C 1
ATOM 1661 O O . LEU A 1 207 ? 13.444 0.799 -21.393 1.00 81.44 207 LEU A O 1
ATOM 1665 N N . ASP A 1 208 ? 12.382 2.131 -19.924 1.00 85.25 208 ASP A N 1
ATOM 1666 C CA . ASP A 1 208 ? 12.521 1.279 -18.747 1.00 85.25 208 ASP A CA 1
ATOM 1667 C C . ASP A 1 208 ? 11.916 -0.089 -19.037 1.00 85.25 208 ASP A C 1
ATOM 1669 O O . ASP A 1 208 ? 12.530 -1.108 -18.745 1.00 85.25 208 ASP A O 1
ATOM 1673 N N . THR A 1 209 ? 10.744 -0.118 -19.678 1.00 87.06 209 THR A N 1
ATOM 1674 C CA . THR A 1 209 ? 10.078 -1.372 -20.038 1.00 87.06 209 THR A CA 1
ATOM 1675 C C . THR A 1 209 ? 10.893 -2.187 -21.032 1.00 87.06 209 THR A C 1
ATOM 1677 O O . THR A 1 209 ? 11.082 -3.384 -20.819 1.00 87.06 209 THR A O 1
ATOM 1680 N N . TYR A 1 210 ? 11.408 -1.550 -22.085 1.00 87.62 210 TYR A N 1
ATOM 1681 C CA . TYR A 1 210 ? 12.234 -2.210 -23.091 1.00 87.62 210 TYR A CA 1
ATOM 1682 C C . TYR A 1 210 ? 13.526 -2.778 -22.485 1.00 87.62 210 TYR A C 1
ATOM 1684 O O . TYR A 1 210 ? 13.787 -3.979 -22.592 1.00 87.62 210 TYR A O 1
ATOM 1692 N N . PHE A 1 211 ? 14.308 -1.945 -21.793 1.00 89.81 211 PHE A N 1
ATOM 1693 C CA . PHE A 1 211 ? 15.594 -2.369 -21.244 1.00 89.81 211 PHE A CA 1
ATOM 1694 C C . PHE A 1 211 ? 15.455 -3.327 -20.071 1.00 89.81 211 PHE A C 1
ATOM 1696 O O . PHE A 1 211 ? 16.225 -4.279 -19.999 1.00 89.81 211 PHE A O 1
ATOM 1703 N N . ALA A 1 212 ? 14.476 -3.145 -19.182 1.00 91.25 212 ALA A N 1
ATOM 1704 C CA . ALA A 1 212 ? 14.246 -4.087 -18.091 1.00 91.25 212 ALA A CA 1
ATOM 1705 C C . ALA A 1 212 ? 13.812 -5.459 -18.619 1.00 91.25 212 ALA A C 1
ATOM 1707 O O . ALA A 1 212 ? 14.337 -6.478 -18.171 1.00 91.25 212 ALA A O 1
ATOM 1708 N N . ALA A 1 213 ? 12.907 -5.506 -19.604 1.00 89.81 213 ALA A N 1
ATOM 1709 C CA . ALA A 1 213 ? 12.499 -6.767 -20.218 1.00 89.81 213 ALA A CA 1
ATOM 1710 C C . ALA A 1 213 ? 13.686 -7.481 -20.881 1.00 89.81 213 ALA A C 1
ATOM 1712 O O . ALA A 1 213 ? 13.892 -8.674 -20.643 1.00 89.81 213 ALA A O 1
ATOM 1713 N N . ARG A 1 214 ? 14.504 -6.744 -21.644 1.00 88.62 214 ARG A N 1
ATOM 1714 C CA . ARG A 1 214 ? 15.708 -7.287 -22.284 1.00 88.62 214 ARG A CA 1
ATOM 1715 C C . ARG A 1 214 ? 16.739 -7.763 -21.266 1.00 88.62 214 ARG A C 1
ATOM 1717 O O . ARG A 1 214 ? 17.240 -8.873 -21.393 1.00 88.62 214 ARG A O 1
ATOM 1724 N N . ALA A 1 215 ? 17.019 -6.965 -20.237 1.00 90.62 215 ALA A N 1
ATOM 1725 C CA . ALA A 1 215 ? 17.961 -7.304 -19.174 1.00 90.62 215 ALA A CA 1
ATOM 1726 C C . ALA A 1 215 ? 17.573 -8.607 -18.473 1.00 90.62 215 ALA A C 1
ATOM 1728 O O . ALA A 1 215 ? 18.408 -9.495 -18.310 1.00 90.62 215 ALA A O 1
ATOM 1729 N N . LEU A 1 216 ? 16.296 -8.753 -18.108 1.00 89.50 216 LEU A N 1
ATOM 1730 C CA . LEU A 1 216 ? 15.786 -9.972 -17.484 1.00 89.50 216 LEU A CA 1
ATOM 1731 C C . LEU A 1 216 ? 15.842 -11.174 -18.432 1.00 89.50 216 LEU A C 1
ATOM 1733 O O . LEU A 1 216 ? 16.144 -12.280 -17.985 1.00 89.50 216 LEU A O 1
ATOM 1737 N N . TYR A 1 217 ? 15.556 -10.975 -19.721 1.00 87.75 217 TYR A N 1
ATOM 1738 C CA . TYR A 1 217 ? 15.655 -12.028 -20.729 1.00 87.75 217 TYR A CA 1
ATOM 1739 C C . TYR A 1 217 ? 17.102 -12.494 -20.921 1.00 87.75 217 TYR A C 1
ATOM 1741 O O . TYR A 1 217 ? 17.385 -13.681 -20.764 1.00 87.75 217 TYR A O 1
ATOM 1749 N N . GLU A 1 218 ? 18.031 -11.572 -21.189 1.00 84.62 218 GLU A N 1
ATOM 1750 C CA . GLU A 1 218 ? 19.444 -11.898 -21.394 1.00 84.62 218 GLU A CA 1
ATOM 1751 C C . GLU A 1 218 ? 20.053 -12.535 -20.142 1.00 84.62 218 GLU A C 1
ATOM 1753 O O . GLU A 1 218 ? 20.739 -13.553 -20.249 1.00 84.62 218 GLU A O 1
ATOM 1758 N N . TYR A 1 219 ? 19.727 -12.011 -18.956 1.00 85.31 219 TYR A N 1
ATOM 1759 C CA . TYR A 1 219 ? 20.144 -12.591 -17.683 1.00 85.31 219 TYR A CA 1
ATOM 1760 C C . TYR A 1 219 ? 19.707 -14.053 -17.538 1.00 85.31 219 TYR A C 1
ATOM 1762 O O . TYR A 1 219 ? 20.526 -14.919 -17.230 1.00 85.31 219 TYR A O 1
ATOM 1770 N N . ARG A 1 220 ? 18.428 -14.345 -17.805 1.00 80.69 220 ARG A N 1
ATOM 1771 C CA . ARG A 1 220 ? 17.877 -15.707 -17.717 1.00 80.69 220 ARG A CA 1
ATOM 1772 C C . ARG A 1 220 ? 18.460 -16.630 -18.777 1.00 80.69 220 ARG A C 1
ATOM 1774 O O . ARG A 1 220 ? 18.830 -17.744 -18.449 1.00 80.69 220 ARG A O 1
ATOM 1781 N N . SER A 1 221 ? 18.586 -16.158 -20.017 1.00 78.56 221 SER A N 1
ATOM 1782 C CA . SER A 1 221 ? 19.103 -16.963 -21.134 1.00 78.56 221 SER A CA 1
ATOM 1783 C C . SER A 1 221 ? 20.550 -17.428 -20.931 1.00 78.56 221 SER A C 1
ATOM 1785 O O . SER A 1 221 ? 20.947 -18.461 -21.462 1.00 78.56 221 SER A O 1
ATOM 1787 N N . ARG A 1 222 ? 21.342 -16.669 -20.162 1.00 73.88 222 ARG A N 1
ATOM 1788 C CA . ARG A 1 222 ? 22.758 -16.959 -19.892 1.00 73.88 222 ARG A CA 1
ATOM 1789 C C . ARG A 1 222 ? 22.987 -17.709 -18.590 1.00 73.88 222 ARG A C 1
ATOM 1791 O O . ARG A 1 222 ? 24.052 -18.300 -18.416 1.00 73.88 222 ARG A O 1
ATOM 1798 N N . LYS A 1 223 ? 22.014 -17.706 -17.675 1.00 68.94 223 LYS A N 1
ATOM 1799 C CA . LYS A 1 223 ? 22.035 -18.599 -16.520 1.00 68.94 223 LYS A CA 1
ATOM 1800 C C . LYS A 1 223 ? 21.699 -20.007 -17.007 1.00 68.94 223 LYS A C 1
ATOM 1802 O O . LYS A 1 223 ? 20.554 -20.314 -17.307 1.00 68.94 223 LYS A O 1
ATOM 1807 N N . VAL A 1 224 ? 22.720 -20.855 -17.095 1.00 56.28 224 VAL A N 1
ATOM 1808 C CA . VAL A 1 224 ? 22.550 -22.298 -17.302 1.00 56.28 224 VAL A CA 1
ATOM 1809 C C . VAL A 1 224 ? 21.729 -22.851 -16.136 1.00 56.28 224 VAL A C 1
ATOM 1811 O O . VAL A 1 224 ? 22.047 -22.556 -14.984 1.00 56.28 224 VAL A O 1
ATOM 1814 N N . ASP A 1 225 ? 20.696 -23.648 -16.413 1.00 54.34 225 ASP A N 1
ATOM 1815 C CA . ASP A 1 225 ? 19.993 -24.418 -15.387 1.00 54.34 225 ASP A CA 1
ATOM 1816 C C . ASP A 1 225 ? 20.989 -25.378 -14.717 1.00 54.34 225 ASP A C 1
ATOM 1818 O O . ASP A 1 225 ? 21.347 -26.420 -15.261 1.00 54.34 225 ASP A O 1
ATOM 1822 N N . ILE A 1 226 ? 21.480 -25.024 -13.525 1.00 51.75 226 ILE A N 1
ATOM 1823 C CA . ILE A 1 226 ? 22.475 -25.810 -12.762 1.00 51.75 226 ILE A CA 1
ATOM 1824 C C . ILE A 1 226 ? 21.806 -27.003 -12.037 1.00 51.75 226 ILE A C 1
ATOM 1826 O O . ILE A 1 226 ? 22.323 -27.533 -11.058 1.00 51.75 226 ILE A O 1
ATOM 1830 N N . GLY A 1 227 ? 20.624 -27.434 -12.475 1.00 52.69 227 GLY A N 1
ATOM 1831 C CA . GLY A 1 227 ? 19.882 -28.523 -11.847 1.00 52.69 227 GLY A CA 1
ATOM 1832 C C . GLY A 1 227 ? 20.117 -29.857 -12.560 1.00 52.69 227 GLY A C 1
ATOM 1833 O O . GLY A 1 227 ? 19.993 -29.909 -13.784 1.00 52.69 227 GLY A O 1
ATOM 1834 N N . PRO A 1 228 ? 20.396 -30.968 -11.852 1.00 57.41 228 PRO A N 1
ATOM 1835 C CA . PRO A 1 228 ? 20.221 -32.289 -12.446 1.00 57.41 228 PRO A CA 1
ATOM 1836 C C . PRO A 1 228 ? 18.757 -32.439 -12.917 1.00 57.41 228 PRO A C 1
ATOM 1838 O O . PRO A 1 228 ? 17.852 -31.996 -12.206 1.00 57.41 228 PRO A O 1
ATOM 1841 N N . PRO A 1 229 ? 18.489 -33.089 -14.068 1.00 56.16 229 PRO A N 1
ATOM 1842 C CA . PRO A 1 229 ? 17.195 -33.067 -14.776 1.00 56.16 229 PRO A CA 1
ATOM 1843 C C . PRO A 1 229 ? 15.985 -33.655 -14.017 1.00 56.16 229 PRO A C 1
ATOM 1845 O O . PRO A 1 229 ? 14.897 -33.727 -14.574 1.00 56.16 229 PRO A O 1
ATOM 1848 N N . ASN A 1 230 ? 16.152 -34.064 -12.755 1.00 56.59 230 ASN A N 1
ATOM 1849 C CA . ASN A 1 230 ? 15.129 -34.698 -11.921 1.00 56.59 230 ASN A CA 1
ATOM 1850 C C . ASN A 1 230 ? 14.930 -34.042 -10.538 1.00 56.59 230 ASN A C 1
ATOM 1852 O O . ASN A 1 230 ? 14.125 -34.542 -9.752 1.00 56.59 230 ASN A O 1
ATOM 1856 N N . GLU A 1 231 ? 15.621 -32.947 -10.205 1.00 61.59 231 GLU A N 1
ATOM 1857 C CA . GLU A 1 231 ? 15.425 -32.254 -8.920 1.00 61.59 231 GLU A CA 1
ATOM 1858 C C . GLU A 1 231 ? 14.519 -31.028 -9.060 1.00 61.59 231 GLU A C 1
ATOM 1860 O O . GLU A 1 231 ? 14.956 -29.884 -8.961 1.00 61.59 231 GLU A O 1
ATOM 1865 N N . ASN A 1 232 ? 13.224 -31.282 -9.259 1.00 68.00 232 ASN A N 1
ATOM 1866 C CA . ASN A 1 232 ? 12.208 -30.230 -9.262 1.00 68.00 232 ASN A CA 1
ATOM 1867 C C . ASN A 1 232 ? 12.162 -29.516 -7.904 1.00 68.00 232 ASN A C 1
ATOM 1869 O O . ASN A 1 232 ? 12.245 -30.154 -6.851 1.00 68.00 232 ASN A O 1
ATOM 1873 N N . LEU A 1 233 ? 11.968 -28.195 -7.919 1.00 76.25 233 LEU A N 1
ATOM 1874 C CA . LEU A 1 233 ? 11.811 -27.419 -6.696 1.00 76.25 233 LEU A CA 1
ATOM 1875 C C . LEU A 1 233 ? 10.486 -27.768 -6.001 1.00 76.25 233 LEU A C 1
ATOM 1877 O O . LEU A 1 233 ? 9.393 -27.607 -6.552 1.00 76.25 233 LEU A O 1
ATOM 1881 N N . ILE A 1 234 ? 10.596 -28.226 -4.758 1.00 81.81 234 ILE A N 1
ATOM 1882 C CA . ILE A 1 234 ? 9.482 -28.594 -3.890 1.00 81.81 234 ILE A CA 1
ATOM 1883 C C . ILE A 1 234 ? 9.303 -27.504 -2.836 1.00 81.81 234 ILE A C 1
ATOM 1885 O O . ILE A 1 234 ? 10.248 -27.131 -2.137 1.00 81.81 234 ILE A O 1
ATOM 1889 N N . VAL A 1 235 ? 8.072 -27.020 -2.686 1.00 84.75 235 VAL A N 1
ATOM 1890 C CA . VAL A 1 235 ? 7.686 -26.046 -1.662 1.00 84.75 235 VAL A CA 1
ATOM 1891 C C . VAL A 1 235 ? 6.681 -26.692 -0.708 1.00 84.75 235 VAL A C 1
ATOM 1893 O O . VAL A 1 235 ? 5.570 -27.044 -1.098 1.00 84.75 235 VAL A O 1
ATOM 1896 N N . GLU A 1 236 ? 7.063 -26.856 0.557 1.00 86.75 236 GLU A N 1
ATOM 1897 C CA . GLU A 1 236 ? 6.189 -27.297 1.648 1.00 86.75 236 GLU A CA 1
ATOM 1898 C C . GLU A 1 236 ? 5.660 -26.071 2.403 1.00 86.75 236 GLU A C 1
ATOM 1900 O O . GLU A 1 236 ? 6.428 -25.284 2.957 1.00 86.75 236 GLU A O 1
ATOM 1905 N N . ILE A 1 237 ? 4.336 -25.925 2.464 1.00 86.50 237 ILE A N 1
ATOM 1906 C CA . ILE A 1 237 ? 3.657 -24.883 3.240 1.00 86.50 237 ILE A CA 1
ATOM 1907 C C . ILE A 1 237 ? 2.936 -25.529 4.419 1.00 86.50 237 ILE A C 1
ATOM 1909 O O . ILE A 1 237 ? 2.149 -26.466 4.260 1.00 86.50 237 ILE A O 1
ATOM 1913 N N . SER A 1 238 ? 3.187 -25.004 5.615 1.00 84.44 238 SER A N 1
ATOM 1914 C CA . SER A 1 238 ? 2.587 -25.476 6.861 1.00 84.44 238 SER A CA 1
ATOM 1915 C C . SER A 1 238 ? 2.119 -24.308 7.727 1.00 84.44 238 SER A C 1
ATOM 1917 O O . SER A 1 238 ? 2.767 -23.263 7.773 1.00 84.44 238 SER A O 1
ATOM 1919 N N . ALA A 1 239 ? 0.981 -24.475 8.403 1.00 82.12 239 ALA A N 1
ATOM 1920 C CA . ALA A 1 239 ? 0.448 -23.495 9.345 1.00 82.12 239 ALA A CA 1
ATOM 1921 C C . ALA A 1 239 ? -0.338 -24.188 10.480 1.00 82.12 239 ALA A C 1
ATOM 1923 O O . ALA A 1 239 ? -0.802 -25.318 10.294 1.00 82.12 239 ALA A O 1
ATOM 1924 N N . PRO A 1 240 ? -0.506 -23.553 11.658 1.00 76.38 240 PRO A N 1
ATOM 1925 C CA . PRO A 1 240 ? -1.325 -24.098 12.741 1.00 76.38 240 PRO A CA 1
ATOM 1926 C C . PRO A 1 240 ? -2.760 -24.351 12.262 1.00 76.38 240 PRO A C 1
ATOM 1928 O O . PRO A 1 240 ? -3.374 -23.465 11.674 1.00 76.38 240 PRO A O 1
ATOM 1931 N N . HIS A 1 241 ? -3.291 -25.553 12.507 1.00 74.62 241 HIS A N 1
ATOM 1932 C CA . HIS A 1 241 ? -4.619 -25.994 12.043 1.00 74.62 241 HIS A CA 1
ATOM 1933 C C . HIS A 1 241 ? -4.806 -26.048 10.511 1.00 74.62 241 HIS A C 1
ATOM 1935 O O . HIS A 1 241 ? -5.936 -26.115 10.033 1.00 74.62 241 HIS A O 1
ATOM 1941 N N . PHE A 1 242 ? -3.716 -26.071 9.737 1.00 78.38 242 PHE A N 1
ATOM 1942 C CA . PHE A 1 242 ? -3.727 -26.285 8.290 1.00 78.38 242 PHE A CA 1
ATOM 1943 C C . PHE A 1 242 ? -2.933 -27.547 7.943 1.00 78.38 242 PHE A C 1
ATOM 1945 O O . PHE A 1 242 ? -1.793 -27.718 8.383 1.00 78.38 242 PHE A O 1
ATOM 1952 N N . ALA A 1 243 ? -3.532 -28.441 7.151 1.00 78.25 243 ALA A N 1
ATOM 1953 C CA . ALA A 1 243 ? -2.841 -29.629 6.667 1.00 78.25 243 ALA A CA 1
ATOM 1954 C C . ALA A 1 243 ? -1.659 -29.212 5.786 1.00 78.25 243 ALA A C 1
ATOM 1956 O O . ALA A 1 243 ? -1.799 -28.368 4.903 1.00 78.25 243 ALA A O 1
ATOM 1957 N N . LYS A 1 244 ? -0.490 -29.807 6.035 1.00 82.88 244 LYS A N 1
ATOM 1958 C CA . LYS A 1 244 ? 0.720 -29.529 5.259 1.00 82.88 244 LYS A CA 1
ATOM 1959 C C . LYS A 1 244 ? 0.448 -29.735 3.773 1.00 82.88 244 LYS A C 1
ATOM 1961 O O . LYS A 1 244 ? -0.027 -30.798 3.377 1.00 82.88 244 LYS A O 1
ATOM 1966 N N . LYS A 1 245 ? 0.781 -28.735 2.959 1.00 83.31 245 LYS A N 1
ATOM 1967 C CA . LYS A 1 245 ? 0.636 -28.800 1.505 1.00 83.31 245 LYS A CA 1
ATOM 1968 C C . LYS A 1 245 ? 2.017 -28.799 0.869 1.00 83.31 245 LYS A C 1
ATOM 1970 O O . LYS A 1 245 ? 2.785 -27.864 1.071 1.00 83.31 245 LYS A O 1
ATOM 1975 N N . ILE A 1 246 ? 2.322 -29.857 0.127 1.00 84.06 246 ILE A N 1
ATOM 1976 C CA . ILE A 1 246 ? 3.563 -29.996 -0.637 1.00 84.06 246 ILE A CA 1
ATOM 1977 C C . ILE A 1 246 ? 3.229 -29.695 -2.093 1.00 84.06 246 ILE A C 1
ATOM 1979 O O . ILE A 1 246 ? 2.301 -30.282 -2.650 1.00 84.06 246 ILE A O 1
ATOM 1983 N N . VAL A 1 247 ? 3.954 -28.754 -2.684 1.00 80.31 247 VAL A N 1
ATOM 1984 C CA . VAL A 1 247 ? 3.764 -28.320 -4.064 1.00 80.31 247 VAL A CA 1
ATOM 1985 C C . VAL A 1 247 ? 5.042 -28.564 -4.842 1.00 80.31 247 VAL A C 1
ATOM 1987 O O . VAL A 1 247 ? 6.090 -28.019 -4.500 1.00 80.31 247 VAL A O 1
ATOM 1990 N N . ASN A 1 248 ? 4.931 -29.347 -5.912 1.00 76.75 248 ASN A N 1
ATOM 1991 C CA . ASN A 1 248 ? 5.951 -29.393 -6.951 1.00 76.75 248 ASN A CA 1
ATOM 1992 C C . ASN A 1 248 ? 5.730 -28.182 -7.846 1.00 76.75 248 ASN A C 1
ATOM 1994 O O . ASN A 1 248 ? 4.665 -28.053 -8.457 1.00 76.75 248 ASN A O 1
ATOM 1998 N N . VAL A 1 249 ? 6.694 -27.268 -7.862 1.00 69.25 249 VAL A N 1
ATOM 1999 C CA . VAL A 1 249 ? 6.524 -26.024 -8.602 1.00 69.25 249 VAL A CA 1
ATOM 2000 C C . VAL A 1 249 ? 6.786 -26.286 -10.079 1.00 69.25 249 VAL A C 1
ATOM 2002 O O . VAL A 1 249 ? 7.838 -26.789 -10.456 1.00 69.25 249 VAL A O 1
ATOM 2005 N N . THR A 1 250 ? 5.775 -25.989 -10.889 1.00 66.38 250 THR A N 1
ATOM 2006 C CA . THR A 1 250 ? 5.814 -25.998 -12.357 1.00 66.38 250 THR A CA 1
ATOM 2007 C C . THR A 1 250 ? 5.707 -24.552 -12.851 1.00 66.38 250 THR A C 1
ATOM 2009 O O . THR A 1 250 ? 5.531 -23.645 -12.036 1.00 66.38 250 THR A O 1
ATOM 2012 N N . ASP A 1 251 ? 5.726 -24.316 -14.164 1.00 59.69 251 ASP A N 1
ATOM 2013 C CA . ASP A 1 251 ? 5.587 -22.969 -14.753 1.00 59.69 251 ASP A CA 1
ATOM 2014 C C . ASP A 1 251 ? 4.245 -22.272 -14.442 1.00 59.69 251 ASP A C 1
ATOM 2016 O O . ASP A 1 251 ? 4.059 -21.089 -14.735 1.00 59.69 251 ASP A O 1
ATOM 2020 N N . THR A 1 252 ? 3.288 -22.982 -13.838 1.00 63.38 252 THR A N 1
ATOM 2021 C CA . THR A 1 252 ? 1.968 -22.444 -13.492 1.00 63.38 252 THR A CA 1
ATOM 2022 C C . THR A 1 252 ? 1.916 -21.923 -12.055 1.00 63.38 252 THR A C 1
ATOM 2024 O O . THR A 1 252 ? 2.348 -22.577 -11.103 1.00 63.38 252 THR A O 1
ATOM 2027 N N . SER A 1 253 ? 1.345 -20.728 -11.876 1.00 67.69 253 SER A N 1
ATOM 2028 C CA . SER A 1 253 ? 1.163 -20.123 -10.557 1.00 67.69 253 SER A CA 1
ATOM 2029 C C . SER A 1 253 ? 0.090 -20.870 -9.757 1.00 67.69 253 SER A C 1
ATOM 2031 O O . SER A 1 253 ? -1.075 -20.946 -10.145 1.00 67.69 253 SER A O 1
ATOM 2033 N N . MET A 1 254 ? 0.472 -21.425 -8.604 1.00 75.06 254 MET A N 1
ATOM 2034 C CA . MET A 1 254 ? -0.458 -22.139 -7.730 1.00 75.06 254 MET A CA 1
ATOM 2035 C C . MET A 1 254 ? -0.980 -21.226 -6.618 1.00 75.06 254 MET A C 1
ATOM 2037 O O . MET A 1 254 ? -0.212 -20.709 -5.807 1.00 75.06 254 MET A O 1
ATOM 2041 N N . LEU A 1 255 ? -2.303 -21.070 -6.542 1.00 80.12 255 LEU A N 1
ATOM 2042 C CA . LEU A 1 255 ? -2.967 -20.352 -5.454 1.00 80.12 255 LEU A CA 1
ATOM 2043 C C . LEU A 1 255 ? -3.313 -21.304 -4.305 1.00 80.12 255 LEU A C 1
ATOM 2045 O O . LEU A 1 255 ? -3.862 -22.392 -4.503 1.00 80.12 255 LEU A O 1
ATOM 2049 N N . ILE A 1 256 ? -3.000 -20.887 -3.078 1.00 80.69 256 ILE A N 1
ATOM 2050 C CA . ILE A 1 256 ? -3.301 -21.636 -1.856 1.00 80.69 256 ILE A CA 1
ATOM 2051 C C . ILE A 1 256 ? -4.084 -20.722 -0.924 1.00 80.69 256 ILE A C 1
ATOM 2053 O O . ILE A 1 256 ? -3.577 -19.701 -0.464 1.00 80.69 256 ILE A O 1
ATOM 2057 N N . TYR A 1 257 ? -5.330 -21.099 -0.648 1.00 82.06 257 TYR A N 1
ATOM 2058 C CA . TYR A 1 257 ? -6.198 -20.368 0.265 1.00 82.06 257 TYR A CA 1
ATOM 2059 C C . TYR A 1 257 ? -5.934 -20.814 1.699 1.00 82.06 257 TYR A C 1
ATOM 2061 O O . TYR A 1 257 ? -6.065 -21.995 2.027 1.00 82.06 257 TYR A O 1
ATOM 2069 N N . LEU A 1 258 ? -5.558 -19.857 2.544 1.00 78.94 258 LEU A N 1
ATOM 2070 C CA . LEU A 1 258 ? -5.356 -20.071 3.970 1.00 78.94 258 LEU A CA 1
ATOM 2071 C C . LEU A 1 258 ? -6.592 -19.603 4.756 1.00 78.94 258 LEU A C 1
ATOM 2073 O O . LEU A 1 258 ? -7.199 -18.594 4.385 1.00 78.94 258 LEU A O 1
ATOM 2077 N N . PRO A 1 259 ? -6.971 -20.299 5.842 1.00 78.25 259 PRO A N 1
ATOM 2078 C CA . PRO A 1 259 ? -8.044 -19.854 6.725 1.00 78.25 259 PRO A CA 1
ATOM 2079 C C . PRO A 1 259 ? -7.734 -18.508 7.406 1.00 78.25 259 PRO A C 1
ATOM 2081 O O . PRO A 1 259 ? -6.580 -18.178 7.679 1.00 78.25 259 PRO A O 1
ATOM 2084 N N . THR A 1 260 ? -8.776 -17.751 7.757 1.00 72.62 260 THR A N 1
ATOM 2085 C CA . THR A 1 260 ? -8.681 -16.394 8.342 1.00 72.62 260 THR A CA 1
ATOM 2086 C C . THR A 1 260 ? -8.085 -16.342 9.755 1.00 72.62 260 THR A C 1
ATOM 2088 O O . THR A 1 260 ? -7.758 -15.264 10.243 1.00 72.62 260 THR A O 1
ATOM 2091 N N . ASN A 1 261 ? -7.938 -17.486 10.428 1.00 71.75 261 ASN A N 1
ATOM 2092 C CA . ASN A 1 261 ? -7.391 -17.609 11.782 1.00 71.75 261 ASN A CA 1
ATOM 2093 C C . ASN A 1 261 ? -5.883 -17.940 11.816 1.00 71.75 261 ASN A C 1
ATOM 2095 O O . ASN A 1 261 ? -5.305 -18.021 12.903 1.00 71.75 261 ASN A O 1
ATOM 2099 N N . VAL A 1 262 ? -5.234 -18.117 10.660 1.00 71.81 262 VAL A N 1
ATOM 2100 C CA . VAL A 1 262 ? -3.803 -18.433 10.581 1.00 71.81 262 VAL A CA 1
ATOM 2101 C C . VAL A 1 262 ? -2.964 -17.189 10.878 1.00 71.81 262 VAL A C 1
ATOM 2103 O O . VAL A 1 262 ? -2.994 -16.213 10.135 1.00 71.81 262 VAL A O 1
ATOM 2106 N N . ARG A 1 263 ? -2.185 -17.236 11.966 1.00 73.38 263 ARG A N 1
ATOM 2107 C CA . ARG A 1 263 ? -1.253 -16.157 12.350 1.00 73.38 263 ARG A CA 1
ATOM 2108 C C . ARG A 1 263 ? 0.169 -16.369 11.835 1.00 73.38 263 ARG A C 1
ATOM 2110 O O . ARG A 1 263 ? 0.831 -15.403 11.481 1.00 73.38 263 ARG A O 1
ATOM 2117 N N . ASN A 1 264 ? 0.615 -17.624 11.777 1.00 81.50 264 ASN A N 1
ATOM 2118 C CA . ASN A 1 264 ? 1.984 -17.986 11.417 1.00 81.50 264 ASN A CA 1
ATOM 2119 C C . ASN A 1 264 ? 1.959 -18.964 10.239 1.00 81.50 264 ASN A C 1
ATOM 2121 O O . ASN A 1 264 ? 1.262 -19.977 10.298 1.00 81.50 264 ASN A O 1
ATOM 2125 N N . ILE A 1 265 ? 2.733 -18.670 9.195 1.00 83.25 265 ILE A N 1
ATOM 2126 C CA . ILE A 1 265 ? 2.893 -19.519 8.009 1.00 83.25 265 ILE A CA 1
ATOM 2127 C C . ILE A 1 265 ? 4.372 -19.884 7.909 1.00 83.25 265 ILE A C 1
ATOM 2129 O O . ILE A 1 265 ? 5.234 -19.013 8.001 1.00 83.25 265 ILE A O 1
ATOM 2133 N N . THR A 1 266 ? 4.674 -21.163 7.718 1.00 85.69 266 THR A N 1
ATOM 2134 C CA . THR A 1 266 ? 6.036 -21.653 7.505 1.00 85.69 266 THR A CA 1
ATOM 2135 C C . THR A 1 266 ? 6.142 -22.244 6.108 1.00 85.69 266 THR A C 1
ATOM 2137 O O . THR A 1 266 ? 5.423 -23.189 5.778 1.00 85.69 266 THR A O 1
ATOM 2140 N N . ILE A 1 267 ? 7.049 -21.686 5.305 1.00 86.56 267 ILE A N 1
ATOM 2141 C CA . ILE A 1 267 ? 7.362 -22.134 3.947 1.00 86.56 267 ILE A CA 1
ATOM 2142 C C . ILE A 1 267 ? 8.753 -22.770 3.987 1.00 86.56 267 ILE A C 1
ATOM 2144 O O . ILE A 1 267 ? 9.708 -22.129 4.421 1.00 86.56 267 ILE A O 1
ATOM 2148 N N . LYS A 1 268 ? 8.867 -24.028 3.563 1.00 86.38 268 LYS A N 1
ATOM 2149 C CA . LYS A 1 268 ? 10.139 -24.738 3.403 1.00 86.38 268 LYS A CA 1
ATOM 2150 C C . LYS A 1 268 ? 10.337 -25.064 1.932 1.00 86.38 268 LYS A C 1
ATOM 2152 O O . LYS A 1 268 ? 9.448 -25.637 1.311 1.00 86.38 268 LYS A O 1
ATOM 2157 N N . THR A 1 269 ? 11.489 -24.714 1.381 1.00 84.81 269 THR A N 1
ATOM 2158 C CA . THR A 1 269 ? 11.847 -25.004 -0.010 1.00 84.81 269 THR A CA 1
ATOM 2159 C C . THR A 1 269 ? 12.939 -26.073 -0.052 1.00 84.81 269 THR A C 1
ATOM 2161 O O . THR A 1 269 ? 13.818 -26.104 0.810 1.00 84.81 269 THR A O 1
ATOM 2164 N N . LYS A 1 270 ? 12.870 -26.988 -1.023 1.00 83.81 270 LYS A N 1
ATOM 2165 C CA . LYS A 1 270 ? 13.872 -28.038 -1.252 1.00 83.81 270 LYS A CA 1
ATOM 2166 C C . LYS A 1 270 ? 14.046 -28.278 -2.750 1.00 83.81 270 LYS A C 1
ATOM 2168 O O . LYS A 1 270 ? 13.050 -28.446 -3.441 1.00 83.81 270 LYS A O 1
ATOM 2173 N N . GLY A 1 271 ? 15.287 -28.366 -3.220 1.00 75.31 271 GLY A N 1
ATOM 2174 C CA . GLY A 1 271 ? 15.632 -28.635 -4.622 1.00 75.31 271 GLY A CA 1
ATOM 2175 C C . GLY A 1 271 ? 16.335 -27.456 -5.291 1.00 75.31 271 GLY A C 1
ATOM 2176 O O . GLY A 1 271 ? 16.607 -26.444 -4.641 1.00 75.31 271 GLY A O 1
ATOM 2177 N N . PHE A 1 272 ? 16.620 -27.598 -6.585 1.00 70.38 272 PHE A N 1
ATOM 2178 C CA . PHE A 1 272 ? 17.271 -26.574 -7.397 1.00 70.38 272 PHE A CA 1
ATOM 2179 C C . PHE A 1 272 ? 16.225 -25.826 -8.222 1.00 70.38 272 PHE A C 1
ATOM 2181 O O . PHE A 1 272 ? 15.486 -26.414 -9.004 1.00 70.38 272 PHE A O 1
ATOM 2188 N N . GLY A 1 273 ? 16.131 -24.515 -8.016 1.00 68.75 273 GLY A N 1
ATOM 2189 C CA . GLY A 1 273 ? 15.193 -23.661 -8.736 1.00 68.75 273 GLY A CA 1
ATOM 2190 C C . GLY A 1 273 ? 14.857 -22.395 -7.961 1.00 68.75 273 GLY A C 1
ATOM 2191 O O . GLY A 1 273 ? 15.164 -22.266 -6.775 1.00 68.75 273 GLY A O 1
ATOM 2192 N N . LYS A 1 274 ? 14.207 -21.451 -8.641 1.00 69.94 274 LYS A N 1
ATOM 2193 C CA . LYS A 1 274 ? 13.794 -20.167 -8.071 1.00 69.94 274 LYS A CA 1
ATOM 2194 C C . LYS A 1 274 ? 12.281 -20.046 -8.123 1.00 69.94 274 LYS A C 1
ATOM 2196 O O . LYS A 1 274 ? 11.691 -20.184 -9.188 1.00 69.94 274 LYS A O 1
ATOM 2201 N N . VAL A 1 275 ? 11.647 -19.778 -6.982 1.00 71.81 275 VAL A N 1
ATOM 2202 C CA . VAL A 1 275 ? 10.187 -19.634 -6.895 1.00 71.81 275 VAL A CA 1
ATOM 2203 C C . VAL A 1 275 ? 9.814 -18.368 -6.161 1.00 71.81 275 VAL A C 1
ATOM 2205 O O . VAL A 1 275 ? 10.306 -18.089 -5.070 1.00 71.81 275 VAL A O 1
ATOM 2208 N N . LYS A 1 276 ? 8.887 -17.621 -6.763 1.00 71.88 276 LYS A N 1
ATOM 2209 C CA . LYS A 1 276 ? 8.283 -16.437 -6.163 1.00 71.88 276 LYS A CA 1
ATOM 2210 C C . LYS A 1 276 ? 7.035 -16.842 -5.387 1.00 71.88 276 LYS A C 1
ATOM 2212 O O . LYS A 1 276 ? 6.053 -17.293 -5.973 1.00 71.88 276 LYS A O 1
ATOM 2217 N N . ALA A 1 277 ? 7.062 -16.639 -4.075 1.00 74.50 277 ALA A N 1
ATOM 2218 C CA . ALA A 1 277 ? 5.893 -16.788 -3.218 1.00 74.50 277 ALA A CA 1
ATOM 2219 C C . ALA A 1 277 ? 5.302 -15.406 -2.906 1.00 74.50 277 ALA A C 1
ATOM 2221 O O . ALA A 1 277 ? 5.998 -14.526 -2.408 1.00 74.50 277 ALA A O 1
ATOM 2222 N N . GLY A 1 278 ? 4.015 -15.213 -3.198 1.00 72.25 278 GLY A N 1
ATOM 2223 C CA . GLY A 1 278 ? 3.271 -14.005 -2.838 1.00 72.25 278 GLY A CA 1
ATOM 2224 C C . GLY A 1 278 ? 2.147 -14.332 -1.860 1.00 72.25 278 GLY A C 1
ATOM 2225 O O . GLY A 1 278 ? 1.411 -15.296 -2.066 1.00 72.25 278 GLY A O 1
ATOM 2226 N N . ILE A 1 279 ? 1.993 -13.527 -0.807 1.00 75.12 279 ILE A N 1
ATOM 2227 C CA . ILE A 1 279 ? 0.882 -13.644 0.146 1.00 75.12 279 ILE A CA 1
ATOM 2228 C C . ILE A 1 279 ? -0.067 -12.472 -0.085 1.00 75.12 279 ILE A C 1
ATOM 2230 O O . ILE A 1 279 ? 0.287 -11.318 0.149 1.00 75.12 279 ILE A O 1
ATOM 2234 N N . ARG A 1 280 ? -1.294 -12.768 -0.520 1.00 71.81 280 ARG A N 1
ATOM 2235 C CA . ARG A 1 280 ? -2.361 -11.771 -0.638 1.00 71.81 280 ARG A CA 1
ATOM 2236 C C . ARG A 1 280 ? -3.244 -11.820 0.603 1.00 71.81 280 ARG A C 1
ATOM 2238 O O . ARG A 1 280 ? -3.981 -12.782 0.798 1.00 71.81 280 ARG A O 1
ATOM 2245 N N . VAL A 1 281 ? -3.201 -10.766 1.415 1.00 69.94 281 VAL A N 1
ATOM 2246 C CA . VAL A 1 281 ? -4.076 -10.620 2.586 1.00 69.94 281 VAL A CA 1
ATOM 2247 C C . VAL A 1 281 ? -5.287 -9.777 2.203 1.00 69.94 281 VAL A C 1
ATOM 2249 O O . VAL A 1 281 ? -5.167 -8.584 1.935 1.00 69.94 281 VAL A O 1
ATOM 2252 N N . LEU A 1 282 ? -6.464 -10.397 2.184 1.00 65.50 282 LEU A N 1
ATOM 2253 C CA . LEU A 1 282 ? -7.736 -9.695 2.033 1.00 65.50 282 LEU A CA 1
ATOM 2254 C C . LEU A 1 282 ? -8.284 -9.390 3.429 1.00 65.50 282 LEU A C 1
ATOM 2256 O O . LEU A 1 282 ? -8.730 -10.291 4.134 1.00 65.50 282 LEU A O 1
ATOM 2260 N N . ALA A 1 283 ? -8.227 -8.124 3.838 1.00 60.12 283 ALA A N 1
ATOM 2261 C CA . ALA A 1 283 ? -8.752 -7.675 5.123 1.00 60.12 283 ALA A CA 1
ATOM 2262 C C . ALA A 1 283 ? -9.842 -6.620 4.915 1.00 60.12 283 ALA A C 1
ATOM 2264 O O . ALA A 1 283 ? -9.598 -5.575 4.315 1.00 60.12 283 ALA A O 1
ATOM 2265 N N . ALA A 1 284 ? -11.030 -6.861 5.469 1.00 50.44 284 ALA A N 1
ATOM 2266 C CA . ALA A 1 284 ? -12.057 -5.836 5.601 1.00 50.44 284 ALA A CA 1
ATOM 2267 C C . ALA A 1 284 ? -11.691 -4.931 6.788 1.00 50.44 284 ALA A C 1
ATOM 2269 O O . ALA A 1 284 ? -11.981 -5.238 7.945 1.00 50.44 284 ALA A O 1
ATOM 2270 N N . ARG A 1 285 ? -10.989 -3.826 6.524 1.00 42.59 285 ARG A N 1
ATOM 2271 C CA . ARG A 1 285 ? -10.727 -2.812 7.551 1.00 42.59 285 ARG A CA 1
ATOM 2272 C C . ARG A 1 285 ? -11.963 -1.933 7.717 1.00 42.59 285 ARG A C 1
ATOM 2274 O O . ARG A 1 285 ? -12.289 -1.156 6.827 1.00 42.59 285 ARG A O 1
ATOM 2281 N N . ARG A 1 286 ? -12.600 -1.986 8.891 1.00 43.00 286 ARG A N 1
ATOM 2282 C CA . ARG A 1 286 ? -13.482 -0.900 9.340 1.00 43.00 286 ARG A CA 1
ATOM 2283 C C . ARG A 1 286 ? -12.601 0.333 9.543 1.00 43.00 286 ARG A C 1
ATOM 2285 O O . ARG A 1 286 ? -11.720 0.314 10.407 1.00 43.00 286 ARG A O 1
ATOM 2292 N N . GLN A 1 287 ? -12.765 1.353 8.703 1.00 41.97 287 GLN A N 1
ATOM 2293 C CA . GLN A 1 287 ? -11.981 2.579 8.827 1.00 41.97 287 GLN A CA 1
ATOM 2294 C C . GLN A 1 287 ? -12.331 3.270 10.150 1.00 41.97 287 GLN A C 1
ATOM 2296 O O . GLN A 1 287 ? -13.497 3.407 10.511 1.00 41.97 287 GLN A O 1
ATOM 2301 N N . ARG A 1 288 ? -11.296 3.625 10.917 1.00 41.50 288 ARG A N 1
ATOM 2302 C CA . ARG A 1 288 ? -11.427 4.501 12.082 1.00 41.50 288 ARG A CA 1
ATOM 2303 C C . ARG A 1 288 ? -11.272 5.931 11.582 1.00 41.50 288 ARG A C 1
ATOM 2305 O O . ARG A 1 288 ? -10.251 6.225 10.961 1.00 41.50 288 ARG A O 1
ATOM 2312 N N . ASN A 1 289 ? -12.242 6.788 11.895 1.00 41.16 289 ASN A N 1
ATOM 2313 C CA . ASN A 1 289 ? -12.162 8.225 11.646 1.00 41.16 289 ASN A CA 1
ATOM 2314 C C . ASN A 1 289 ? -10.830 8.765 12.180 1.00 41.16 289 ASN A C 1
ATOM 2316 O O . ASN A 1 289 ? -10.483 8.562 13.350 1.00 41.16 289 ASN A O 1
ATOM 2320 N N . ARG A 1 290 ? -10.066 9.453 11.323 1.00 39.16 290 ARG A N 1
ATOM 2321 C CA . ARG A 1 290 ? -8.997 10.330 11.805 1.00 39.16 290 ARG A CA 1
ATOM 2322 C C . ARG A 1 290 ? -9.682 11.435 12.602 1.00 39.16 290 ARG A C 1
ATOM 2324 O O . ARG A 1 290 ? -10.470 12.190 12.045 1.00 39.16 290 ARG A O 1
ATOM 2331 N N . ARG A 1 291 ? -9.376 11.518 13.898 1.00 40.78 291 ARG A N 1
ATOM 2332 C CA . ARG A 1 291 ? -9.982 12.429 14.890 1.00 40.78 291 ARG A CA 1
ATOM 2333 C C . ARG A 1 291 ? -9.761 13.932 14.616 1.00 40.78 291 ARG A C 1
ATOM 2335 O O . ARG A 1 291 ? -10.036 14.742 15.489 1.00 40.78 291 ARG A O 1
ATOM 2342 N N . GLU A 1 292 ? -9.274 14.310 13.436 1.00 35.59 292 GLU A N 1
ATOM 2343 C CA . GLU A 1 292 ? -8.798 15.667 13.132 1.00 35.59 292 GLU A CA 1
ATOM 2344 C C . GLU A 1 292 ? -9.394 16.287 11.859 1.00 35.59 292 GLU A C 1
ATOM 2346 O O . GLU A 1 292 ? -9.132 17.456 11.584 1.00 35.59 292 GLU A O 1
ATOM 2351 N N . LEU A 1 293 ? -10.240 15.580 11.099 1.00 39.91 293 LEU A N 1
ATOM 2352 C CA . LEU A 1 293 ? -10.945 16.190 9.965 1.00 39.91 293 LEU A CA 1
ATOM 2353 C C . LEU A 1 293 ? -12.152 16.983 10.468 1.00 39.91 293 LEU A C 1
ATOM 2355 O O . LEU A 1 293 ? -13.302 16.555 10.401 1.00 39.91 293 LEU A O 1
ATOM 2359 N N . SER A 1 294 ? -11.846 18.160 11.004 1.00 40.25 294 SER A N 1
ATOM 2360 C CA . SER A 1 294 ? -12.809 19.243 11.149 1.00 40.25 294 SER A CA 1
ATOM 2361 C C . SER A 1 294 ? -13.458 19.486 9.778 1.00 40.25 294 SER A C 1
ATOM 2363 O O . SER A 1 294 ? -12.765 19.545 8.764 1.00 40.25 294 SER A O 1
ATOM 2365 N N . GLU A 1 295 ? -14.782 19.629 9.734 1.00 51.38 295 GLU A N 1
ATOM 2366 C CA . GLU A 1 295 ? -15.579 19.706 8.500 1.00 51.38 295 GLU A CA 1
ATOM 2367 C C . GLU A 1 295 ? -15.331 20.896 7.525 1.00 51.38 295 GLU A C 1
ATOM 2369 O O . GLU A 1 295 ? -15.874 20.804 6.422 1.00 51.38 295 GLU A O 1
ATOM 2374 N N . PRO A 1 296 ? -14.606 22.013 7.801 1.00 50.84 296 PRO A N 1
ATOM 2375 C CA . PRO A 1 296 ? -14.723 23.170 6.904 1.00 50.84 296 PRO A CA 1
ATOM 2376 C C . PRO A 1 296 ? -13.895 23.128 5.604 1.00 50.84 296 PRO A C 1
ATOM 2378 O O . PRO A 1 296 ? -14.233 23.896 4.707 1.00 50.84 296 PRO A O 1
ATOM 2381 N N . ASP A 1 297 ? -12.903 22.241 5.446 1.00 56.62 297 ASP A N 1
ATOM 2382 C CA . ASP A 1 297 ? -11.939 22.316 4.321 1.00 56.62 297 ASP A CA 1
ATOM 2383 C C . ASP A 1 297 ? -12.066 21.198 3.267 1.00 56.62 297 ASP A C 1
ATOM 2385 O O . ASP A 1 297 ? -11.210 21.052 2.392 1.00 56.62 297 ASP A O 1
ATOM 2389 N N . LEU A 1 298 ? -13.131 20.393 3.311 1.00 69.19 298 LEU A N 1
ATOM 2390 C CA . LEU A 1 298 ? -13.325 19.340 2.313 1.00 69.19 298 LEU A CA 1
ATOM 2391 C C . LEU A 1 298 ? -13.788 19.923 0.962 1.00 69.19 298 LEU A C 1
ATOM 2393 O O . LEU A 1 298 ? -14.727 20.724 0.924 1.00 69.19 298 LEU A O 1
ATOM 2397 N N . PRO A 1 299 ? -13.185 19.503 -0.168 1.00 75.75 299 PRO A N 1
ATOM 2398 C CA . PRO A 1 299 ? -13.485 20.057 -1.490 1.00 75.75 299 PRO A CA 1
ATOM 2399 C C . PRO A 1 299 ? -14.894 19.716 -1.999 1.00 75.75 299 PRO A C 1
ATOM 2401 O O . PRO A 1 299 ? -15.351 20.330 -2.962 1.00 75.75 299 PRO A O 1
ATOM 2404 N N . ILE A 1 300 ? -15.603 18.774 -1.371 1.00 78.44 300 ILE A N 1
ATOM 2405 C CA . ILE A 1 300 ? -17.004 18.462 -1.658 1.00 78.44 300 ILE A CA 1
ATOM 2406 C C . ILE A 1 300 ? -17.841 18.669 -0.402 1.00 78.44 300 ILE A C 1
ATOM 2408 O O . ILE A 1 300 ? -17.694 17.974 0.604 1.00 78.44 300 ILE A O 1
ATOM 2412 N N . LYS A 1 301 ? -18.808 19.580 -0.499 1.00 82.62 301 LYS A N 1
ATOM 2413 C CA . LYS A 1 301 ? -19.797 19.802 0.551 1.00 82.62 301 LYS A CA 1
ATOM 2414 C C . LYS A 1 301 ? -20.973 18.851 0.378 1.00 82.62 301 LYS A C 1
ATOM 2416 O O . LYS A 1 301 ? -21.631 18.852 -0.663 1.00 82.62 301 LYS A O 1
ATOM 2421 N N . MET A 1 302 ? -21.270 18.081 1.420 1.00 81.31 302 MET A N 1
ATOM 2422 C CA . MET A 1 302 ? -22.360 17.107 1.428 1.00 81.31 302 MET A CA 1
ATOM 2423 C C . MET A 1 302 ? -23.494 17.567 2.341 1.00 81.31 302 MET A C 1
ATOM 2425 O O . MET A 1 302 ? -23.278 18.081 3.436 1.00 81.31 302 MET A O 1
ATOM 2429 N N . THR A 1 303 ? -24.734 17.389 1.895 1.00 82.94 303 THR A N 1
ATOM 2430 C CA . THR A 1 303 ? -25.927 17.659 2.703 1.00 82.94 303 THR A CA 1
ATOM 2431 C C . THR A 1 303 ? -26.909 16.511 2.563 1.00 82.94 303 THR A C 1
ATOM 2433 O O . THR A 1 303 ? -27.171 16.049 1.458 1.00 82.94 303 THR A O 1
ATOM 2436 N N . VAL A 1 304 ? -27.465 16.051 3.683 1.00 82.00 304 VAL A N 1
ATOM 2437 C CA . VAL A 1 304 ? -28.412 14.927 3.693 1.00 82.00 304 VAL A CA 1
ATOM 2438 C C . VAL A 1 304 ? -29.753 15.384 4.237 1.00 82.00 304 VAL A C 1
ATOM 2440 O O . VAL A 1 304 ? -29.824 16.083 5.247 1.00 82.00 304 VAL A O 1
ATOM 2443 N N . ASN A 1 305 ? -30.835 15.005 3.579 1.00 84.06 305 ASN A N 1
ATOM 2444 C CA . ASN A 1 305 ? -32.189 15.176 4.071 1.00 84.06 305 ASN A CA 1
ATOM 2445 C C . ASN A 1 305 ? -32.834 13.802 4.221 1.00 84.06 305 ASN A C 1
ATOM 2447 O O . ASN A 1 305 ? -32.899 13.047 3.255 1.00 84.06 305 ASN A O 1
ATOM 2451 N N . GLN A 1 306 ? -33.301 13.481 5.423 1.00 82.25 306 GLN A N 1
ATOM 2452 C CA . GLN A 1 306 ? -33.954 12.211 5.712 1.00 82.25 306 GLN A CA 1
ATOM 2453 C C . GLN A 1 306 ? -35.438 12.462 5.952 1.00 82.25 306 GLN A C 1
ATOM 2455 O O . GLN A 1 306 ? -35.812 13.300 6.773 1.00 82.25 306 GLN A O 1
ATOM 2460 N N . GLN A 1 307 ? -36.279 11.733 5.231 1.00 83.62 307 GLN A N 1
ATOM 2461 C CA . GLN A 1 307 ? -37.724 11.737 5.400 1.00 83.62 307 GLN A CA 1
ATOM 2462 C C . GLN A 1 307 ? -38.179 10.311 5.659 1.00 83.62 307 GLN A C 1
ATOM 2464 O O . GLN A 1 307 ? -37.844 9.399 4.910 1.00 83.62 307 GLN A O 1
ATOM 2469 N N . LYS A 1 308 ? -38.929 10.124 6.737 1.00 82.00 308 LYS A N 1
ATOM 2470 C CA . LYS A 1 308 ? -39.473 8.827 7.109 1.00 82.00 308 LYS A CA 1
ATOM 2471 C C . LYS A 1 308 ? -40.896 8.711 6.580 1.00 82.00 308 LYS A C 1
ATOM 2473 O O . LYS A 1 308 ? -41.713 9.594 6.844 1.00 82.00 308 LYS A O 1
ATOM 2478 N N . ASP A 1 309 ? -41.184 7.636 5.858 1.00 77.94 309 ASP A N 1
ATOM 2479 C CA . ASP A 1 309 ? -42.553 7.290 5.495 1.00 77.94 309 ASP A CA 1
ATOM 2480 C C . ASP A 1 309 ? -43.251 6.652 6.704 1.00 77.94 309 ASP A C 1
ATOM 2482 O O . ASP A 1 309 ? -42.805 5.636 7.241 1.00 77.94 309 ASP A O 1
ATOM 2486 N N . GLN A 1 310 ? -44.340 7.272 7.157 1.00 67.19 310 GLN A N 1
ATOM 2487 C CA . GLN A 1 310 ? -45.036 6.895 8.388 1.00 67.19 310 GLN A CA 1
ATOM 2488 C C . GLN A 1 310 ? -45.744 5.537 8.289 1.00 67.19 310 GLN A C 1
ATOM 2490 O O . GLN A 1 310 ? -46.018 4.934 9.321 1.00 67.19 310 GLN A O 1
ATOM 2495 N N . GLN A 1 311 ? -46.041 5.047 7.080 1.00 61.62 311 GLN A N 1
ATOM 2496 C CA . GLN A 1 311 ? -46.809 3.808 6.902 1.00 61.62 311 GLN A CA 1
ATOM 2497 C C . GLN A 1 311 ? -45.948 2.546 6.784 1.00 61.62 311 GLN A C 1
ATOM 2499 O O . GLN A 1 311 ? -46.418 1.459 7.110 1.00 61.62 311 GLN A O 1
ATOM 2504 N N . ARG A 1 312 ? -44.707 2.665 6.295 1.00 67.06 312 ARG A N 1
ATOM 2505 C CA . ARG A 1 312 ? -43.829 1.513 6.003 1.00 67.06 312 ARG A CA 1
ATOM 2506 C C . ARG A 1 312 ? -42.486 1.552 6.724 1.00 67.06 312 ARG A C 1
ATOM 2508 O O . ARG A 1 312 ? -41.660 0.679 6.490 1.00 67.06 312 ARG A O 1
ATOM 2515 N N . ASP A 1 313 ? -42.262 2.562 7.566 1.00 76.00 313 ASP A N 1
ATOM 2516 C CA . ASP A 1 313 ? -41.016 2.752 8.322 1.00 76.00 313 ASP A CA 1
ATOM 2517 C C . ASP A 1 313 ? -39.766 2.882 7.415 1.00 76.00 313 ASP A C 1
ATOM 2519 O O . ASP A 1 313 ? -38.628 2.769 7.861 1.00 76.00 313 ASP A O 1
ATOM 2523 N N . ILE A 1 314 ? -39.980 3.158 6.120 1.00 86.31 314 ILE A N 1
ATOM 2524 C CA . ILE A 1 314 ? -38.933 3.339 5.110 1.00 86.31 314 ILE A CA 1
ATOM 2525 C C . ILE A 1 314 ? -38.325 4.729 5.281 1.00 86.31 314 ILE A C 1
ATOM 2527 O O . ILE A 1 314 ? -39.037 5.735 5.375 1.00 86.31 314 ILE A O 1
ATOM 2531 N N . ILE A 1 315 ? -36.995 4.799 5.272 1.00 87.38 315 ILE A N 1
ATOM 2532 C CA . ILE A 1 315 ? -36.257 6.057 5.373 1.00 87.38 315 ILE A CA 1
ATOM 2533 C C . ILE A 1 315 ? -35.805 6.462 3.973 1.00 87.38 315 ILE A C 1
ATOM 2535 O O . ILE A 1 315 ? -34.919 5.847 3.383 1.00 87.38 315 ILE A O 1
ATOM 2539 N N . MET A 1 316 ? -36.390 7.535 3.452 1.00 88.38 316 MET A N 1
ATOM 2540 C CA . MET A 1 316 ? -35.952 8.164 2.214 1.00 88.38 316 MET A CA 1
ATOM 2541 C C . MET A 1 316 ? -34.832 9.152 2.521 1.00 88.38 316 MET A C 1
ATOM 2543 O O . MET A 1 316 ? -35.044 10.165 3.191 1.00 88.38 316 MET A O 1
ATOM 2547 N N . GLN A 1 317 ? -33.639 8.874 2.010 1.00 89.88 317 GLN A N 1
ATOM 2548 C CA . GLN A 1 317 ? -32.467 9.721 2.181 1.00 89.88 317 GLN A CA 1
ATOM 2549 C C . GLN A 1 317 ? -32.150 10.426 0.868 1.00 89.88 317 GLN A C 1
ATOM 2551 O O . GLN A 1 317 ? -31.889 9.783 -0.142 1.00 89.88 317 GLN A O 1
ATOM 2556 N N . THR A 1 318 ? -32.193 11.754 0.869 1.00 89.50 318 THR A N 1
ATOM 2557 C CA . THR A 1 318 ? -31.764 12.581 -0.264 1.00 89.50 318 THR A CA 1
ATOM 2558 C C . THR A 1 318 ? -30.426 13.206 0.078 1.00 89.50 318 THR A C 1
ATOM 2560 O O . THR A 1 318 ? -30.336 13.975 1.035 1.00 89.50 318 THR A O 1
ATOM 2563 N N . VAL A 1 319 ? -29.394 12.873 -0.684 1.00 89.69 319 VAL A N 1
ATOM 2564 C CA . VAL A 1 319 ? -28.032 13.362 -0.481 1.00 89.69 319 VAL A CA 1
ATOM 2565 C C . VAL A 1 319 ? -27.684 14.287 -1.631 1.00 89.69 319 VAL A C 1
ATOM 2567 O O . VAL A 1 319 ? -27.768 13.901 -2.793 1.00 89.69 319 VAL A O 1
ATOM 2570 N N . CYS A 1 320 ? -27.285 15.506 -1.300 1.00 88.00 320 CYS A N 1
ATOM 2571 C CA . CYS A 1 320 ? -26.866 16.503 -2.264 1.00 88.00 320 CYS A CA 1
ATOM 2572 C C . CYS A 1 320 ? -25.402 16.878 -2.057 1.00 88.00 320 CYS A C 1
ATOM 2574 O O . CYS A 1 320 ? -24.981 17.190 -0.939 1.00 88.00 320 CYS A O 1
ATOM 2576 N N . LEU A 1 321 ? -24.661 16.881 -3.156 1.00 88.31 321 LEU A N 1
ATOM 2577 C CA . LEU A 1 321 ? -23.236 17.152 -3.252 1.00 88.31 321 LEU A CA 1
ATOM 2578 C C . LEU A 1 321 ? -23.031 18.502 -3.934 1.00 88.31 321 LEU A C 1
ATOM 2580 O O . LEU A 1 321 ? -23.752 18.850 -4.869 1.00 88.31 321 LEU A O 1
ATOM 2584 N N . THR A 1 322 ? -22.036 19.257 -3.493 1.00 84.69 322 THR A N 1
ATOM 2585 C CA . THR A 1 322 ? -21.603 20.491 -4.152 1.00 84.69 322 THR A CA 1
ATOM 2586 C C . THR A 1 322 ? -20.085 20.485 -4.216 1.00 84.69 322 THR A C 1
ATOM 2588 O O . THR A 1 322 ? -19.437 20.477 -3.169 1.00 84.69 322 THR A O 1
ATOM 2591 N N . SER A 1 323 ? -19.526 20.465 -5.428 1.00 82.12 323 SER A N 1
ATOM 2592 C CA . SER A 1 323 ? -18.076 20.557 -5.613 1.00 82.12 323 SER A CA 1
ATOM 2593 C C . SER A 1 323 ? -17.619 22.005 -5.464 1.00 82.12 323 SER A C 1
ATOM 2595 O O . SER A 1 323 ? -18.116 22.895 -6.158 1.00 82.12 323 SER A O 1
ATOM 2597 N N . LEU A 1 324 ? -16.674 22.225 -4.555 1.00 75.44 324 LEU A N 1
ATOM 2598 C CA . LEU A 1 324 ? -15.991 23.496 -4.320 1.00 75.44 324 LEU A CA 1
ATOM 2599 C C . LEU A 1 324 ? -14.665 23.582 -5.099 1.00 75.44 324 LEU A C 1
ATOM 2601 O O . LEU A 1 324 ? -14.054 24.647 -5.133 1.00 75.44 324 LEU A O 1
ATOM 2605 N N . SER A 1 325 ? -14.223 22.485 -5.732 1.00 71.44 325 SER A N 1
ATOM 2606 C CA . SER A 1 325 ? -12.956 22.396 -6.469 1.00 71.44 325 SER A CA 1
ATOM 2607 C C . SER A 1 325 ? -13.170 22.002 -7.940 1.00 71.44 325 SER A C 1
ATOM 2609 O O . SER A 1 325 ? -13.819 20.992 -8.204 1.00 71.44 325 SER A O 1
ATOM 2611 N N . PRO A 1 326 ? -12.590 22.731 -8.916 1.00 66.38 326 PRO A N 1
ATOM 2612 C CA . PRO A 1 326 ? -12.648 22.371 -10.340 1.00 66.38 326 PRO A CA 1
ATOM 2613 C C . PRO A 1 326 ? -11.825 21.143 -10.718 1.00 66.38 326 PRO A C 1
ATOM 2615 O O . PRO A 1 326 ? -11.989 20.629 -11.816 1.00 66.38 326 PRO A O 1
ATOM 2618 N N . LEU A 1 327 ? -10.936 20.689 -9.835 1.00 65.81 327 LEU A N 1
ATOM 2619 C CA . LEU A 1 327 ? -10.002 19.597 -10.116 1.00 65.81 327 LEU A CA 1
ATOM 2620 C C . LEU A 1 327 ? -10.590 18.210 -9.833 1.00 65.81 327 LEU A C 1
ATOM 2622 O O . LEU A 1 327 ? -9.926 17.211 -10.084 1.00 65.81 327 LEU A O 1
ATOM 2626 N N . ILE A 1 328 ? -11.793 18.149 -9.258 1.00 69.00 328 ILE A N 1
ATOM 2627 C CA . ILE A 1 328 ? -12.421 16.906 -8.821 1.00 69.00 328 ILE A CA 1
ATOM 2628 C C . ILE A 1 328 ? -13.812 16.850 -9.448 1.00 69.00 328 ILE A C 1
ATOM 2630 O O . ILE A 1 328 ? -14.721 17.567 -9.024 1.00 69.00 328 ILE A O 1
ATOM 2634 N N . ASP A 1 329 ? -13.962 16.003 -10.462 1.00 74.25 329 ASP A N 1
ATOM 2635 C CA . ASP A 1 329 ? -15.199 15.805 -11.219 1.00 74.25 329 ASP A CA 1
ATOM 2636 C C . ASP A 1 329 ? -15.806 14.413 -10.999 1.00 74.25 329 ASP A C 1
ATOM 2638 O O . ASP A 1 329 ? -17.016 14.249 -11.114 1.00 74.25 329 ASP A O 1
ATOM 2642 N N . THR A 1 330 ? -14.993 13.419 -10.643 1.00 81.81 330 THR A N 1
ATOM 2643 C CA . THR A 1 330 ? -15.386 12.019 -10.471 1.00 81.81 330 THR A CA 1
ATOM 2644 C C . THR A 1 330 ? -15.095 11.533 -9.059 1.00 81.81 330 THR A C 1
ATOM 2646 O O . THR A 1 330 ? -14.021 11.765 -8.501 1.00 81.81 330 THR A O 1
ATOM 2649 N N . PHE A 1 331 ? -16.069 10.859 -8.449 1.00 84.31 331 PHE A N 1
ATOM 2650 C CA . PHE A 1 331 ? -15.955 10.391 -7.070 1.00 84.31 331 PHE A CA 1
ATOM 2651 C C . PHE A 1 331 ? -16.681 9.064 -6.848 1.00 84.31 331 PHE A C 1
ATOM 2653 O O . PHE A 1 331 ? -17.740 8.801 -7.420 1.00 84.31 331 PHE A O 1
ATOM 2660 N N . GLU A 1 332 ? -16.134 8.246 -5.956 1.00 88.44 332 GLU A N 1
ATOM 2661 C CA . GLU A 1 332 ? -16.796 7.081 -5.385 1.00 88.44 332 GLU A CA 1
ATOM 2662 C C . GLU A 1 332 ? -17.550 7.486 -4.116 1.00 88.44 332 GLU A C 1
ATOM 2664 O O . GLU A 1 332 ? -16.989 8.054 -3.182 1.00 88.44 332 GLU A O 1
ATOM 2669 N N . ILE A 1 333 ? -18.837 7.182 -4.067 1.00 89.50 333 ILE A N 1
ATOM 2670 C CA . ILE A 1 333 ? -19.684 7.398 -2.905 1.00 89.50 333 ILE A CA 1
ATOM 2671 C C . ILE A 1 333 ? -19.838 6.082 -2.166 1.00 89.50 333 ILE A C 1
ATOM 2673 O O . ILE A 1 333 ? -20.297 5.091 -2.735 1.00 89.50 333 ILE A O 1
ATOM 2677 N N . VAL A 1 334 ? -19.530 6.125 -0.874 1.00 90.25 334 VAL A N 1
ATOM 2678 C CA . VAL A 1 334 ? -19.852 5.072 0.082 1.00 90.25 334 VAL A CA 1
ATOM 2679 C C . VAL A 1 334 ? -20.952 5.605 0.986 1.00 90.25 334 VAL A C 1
ATOM 2681 O O . VAL A 1 334 ? -20.705 6.392 1.899 1.00 90.25 334 VAL A O 1
ATOM 2684 N N . HIS A 1 335 ? -22.185 5.203 0.705 1.00 90.38 335 HIS A N 1
ATOM 2685 C CA . HIS A 1 335 ? -23.356 5.563 1.490 1.00 90.38 335 HIS A CA 1
ATOM 2686 C C . HIS A 1 335 ? -23.607 4.473 2.527 1.00 90.38 335 HIS A C 1
ATOM 2688 O O . HIS A 1 335 ? -24.137 3.413 2.194 1.00 90.38 335 HIS A O 1
ATOM 2694 N N . GLY A 1 336 ? -23.207 4.702 3.775 1.00 86.31 336 GLY A N 1
ATOM 2695 C CA . GLY A 1 336 ? -23.442 3.742 4.843 1.00 86.31 336 GLY A CA 1
ATOM 2696 C C . GLY A 1 336 ? -24.933 3.500 5.097 1.00 86.31 336 GLY A C 1
ATOM 2697 O O . GLY A 1 336 ? -25.773 4.380 4.907 1.00 86.31 336 GLY A O 1
ATOM 2698 N N . LEU A 1 337 ? -25.257 2.307 5.586 1.00 86.31 337 LEU A N 1
ATOM 2699 C CA . LEU A 1 337 ? -26.586 1.905 6.039 1.00 86.31 337 LEU A CA 1
ATOM 2700 C C . LEU A 1 337 ? -26.572 1.674 7.554 1.00 86.31 337 LEU A C 1
ATOM 2702 O O . LEU A 1 337 ? -25.551 1.303 8.135 1.00 86.31 337 LEU A O 1
ATOM 2706 N N . PHE A 1 338 ? -27.717 1.881 8.208 1.00 83.88 338 PHE A N 1
ATOM 2707 C CA . PHE A 1 338 ? -27.867 1.553 9.628 1.00 83.88 338 PHE A CA 1
ATOM 2708 C C . PHE A 1 338 ? -27.744 0.044 9.845 1.00 83.88 338 PHE A C 1
ATOM 2710 O O . PHE A 1 338 ? -28.115 -0.754 8.986 1.00 83.88 338 PHE A O 1
ATOM 2717 N N . THR A 1 339 ? -27.256 -0.362 11.016 1.00 78.31 339 THR A N 1
ATOM 2718 C CA . THR A 1 339 ? -27.112 -1.780 11.362 1.00 78.31 339 THR A CA 1
ATOM 2719 C C . THR A 1 33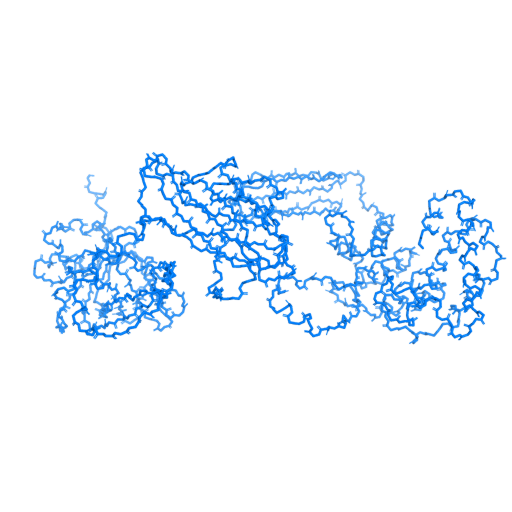9 ? -28.440 -2.524 11.190 1.00 78.31 339 THR A C 1
ATOM 2721 O O . THR A 1 339 ? -29.429 -2.190 11.839 1.00 78.31 339 THR A O 1
ATOM 2724 N N . GLY A 1 340 ? -28.457 -3.538 10.321 1.00 76.81 340 GLY A N 1
ATOM 2725 C CA . GLY A 1 340 ? -29.642 -4.350 10.019 1.00 76.81 340 GLY A CA 1
ATOM 2726 C C . GLY A 1 340 ? -30.584 -3.759 8.963 1.00 76.81 340 GLY A C 1
ATOM 2727 O O . GLY A 1 340 ? -31.490 -4.455 8.516 1.00 76.81 340 GLY A O 1
ATOM 2728 N N . PHE A 1 341 ? -30.371 -2.518 8.529 1.00 86.75 341 PHE A N 1
ATOM 2729 C CA . PHE A 1 341 ? -31.132 -1.917 7.439 1.00 86.75 341 PHE A CA 1
ATOM 2730 C C . PHE A 1 341 ? -30.539 -2.328 6.092 1.00 86.75 341 PHE A C 1
ATOM 2732 O O . PHE A 1 341 ? -29.342 -2.585 5.968 1.00 86.75 341 PHE A O 1
ATOM 2739 N N . THR A 1 342 ? -31.385 -2.378 5.069 1.00 88.50 342 THR A N 1
ATOM 2740 C CA . THR A 1 342 ? -30.993 -2.800 3.721 1.00 88.50 342 THR A CA 1
ATOM 2741 C C . THR A 1 342 ? -31.548 -1.851 2.666 1.00 88.50 342 THR A C 1
ATOM 2743 O O . THR A 1 342 ? -32.355 -0.966 2.947 1.00 88.50 342 THR A O 1
ATOM 2746 N N . THR A 1 343 ? -31.078 -1.993 1.436 1.00 89.62 343 THR A N 1
ATOM 2747 C CA . THR A 1 343 ? -31.550 -1.237 0.274 1.00 89.62 343 THR A CA 1
ATOM 2748 C C . THR A 1 343 ? -31.366 -2.083 -0.980 1.00 89.62 343 THR A C 1
ATOM 2750 O O . THR A 1 343 ? -30.783 -3.166 -0.922 1.00 89.62 343 THR A O 1
ATOM 2753 N N . TYR A 1 344 ? -31.862 -1.598 -2.110 1.00 86.31 344 TYR A N 1
ATOM 2754 C CA . TYR A 1 344 ? -31.766 -2.270 -3.397 1.00 86.31 344 TYR A CA 1
ATOM 2755 C C . TYR A 1 344 ? -31.277 -1.280 -4.451 1.00 86.31 344 TYR A C 1
ATOM 2757 O O . TYR A 1 344 ? -31.529 -0.078 -4.351 1.00 86.31 344 TYR A O 1
ATOM 2765 N N . PHE A 1 345 ? -30.564 -1.779 -5.461 1.00 83.25 345 PHE A N 1
ATOM 2766 C CA . PHE A 1 345 ? -29.963 -0.935 -6.497 1.00 83.25 345 PHE A CA 1
ATOM 2767 C C . PHE A 1 345 ? -31.016 -0.146 -7.297 1.00 83.25 345 PHE A C 1
ATOM 2769 O O . PHE A 1 345 ? -30.754 0.979 -7.704 1.00 83.25 345 PHE A O 1
ATOM 2776 N N . ASP A 1 346 ? -32.225 -0.694 -7.463 1.00 84.38 346 ASP A N 1
ATOM 2777 C CA . ASP A 1 346 ? -33.369 -0.062 -8.136 1.00 84.38 346 ASP A CA 1
ATOM 2778 C C . ASP A 1 346 ? -34.054 1.020 -7.282 1.00 84.38 346 ASP A C 1
ATOM 2780 O O . ASP A 1 346 ? -35.012 1.649 -7.722 1.00 84.38 346 ASP A O 1
ATOM 2784 N N . LYS A 1 347 ? -33.592 1.225 -6.044 1.00 88.69 347 LYS A N 1
ATOM 2785 C CA . LYS A 1 347 ? -34.079 2.257 -5.118 1.00 88.69 347 LYS A CA 1
ATOM 2786 C C . LYS A 1 347 ? -33.082 3.393 -4.917 1.00 88.69 347 LYS A C 1
ATOM 2788 O O . LYS A 1 347 ? -33.251 4.197 -3.994 1.00 88.69 347 LYS A O 1
ATOM 2793 N N . VAL A 1 348 ? -32.063 3.450 -5.771 1.00 88.62 348 VAL A N 1
ATOM 2794 C CA . VAL A 1 348 ? -31.080 4.527 -5.848 1.00 88.62 348 VAL A CA 1
ATOM 2795 C C . VAL A 1 348 ? -31.303 5.282 -7.152 1.00 88.62 348 VAL A C 1
ATOM 2797 O O . VAL A 1 348 ? -31.129 4.736 -8.237 1.00 88.62 348 VAL A O 1
ATOM 2800 N N . GLU A 1 349 ? -31.690 6.549 -7.051 1.00 88.38 349 GLU A N 1
ATOM 2801 C CA . GLU A 1 349 ? -32.071 7.359 -8.210 1.00 88.38 349 GLU A CA 1
ATOM 2802 C C . GLU A 1 349 ? -31.408 8.736 -8.160 1.00 88.38 349 GLU A C 1
ATOM 2804 O O . GLU A 1 349 ? -31.286 9.348 -7.096 1.00 88.38 349 GLU A O 1
ATOM 2809 N N . ILE A 1 350 ? -31.003 9.256 -9.320 1.00 86.06 350 ILE A N 1
ATOM 2810 C CA . ILE A 1 350 ? -30.611 10.664 -9.448 1.00 86.06 350 ILE A CA 1
ATOM 2811 C C . ILE A 1 350 ? -31.869 11.528 -9.435 1.00 86.06 350 ILE A C 1
ATOM 2813 O O . ILE A 1 350 ? -32.846 11.244 -10.126 1.00 86.06 350 ILE A O 1
ATOM 2817 N N . VAL A 1 351 ? -31.843 12.606 -8.655 1.00 81.50 351 VAL A N 1
ATOM 2818 C CA . VAL A 1 351 ? -32.995 13.494 -8.502 1.00 81.50 351 VAL A CA 1
ATOM 2819 C C . VAL A 1 351 ? -32.997 14.549 -9.613 1.00 81.50 351 VAL A C 1
ATOM 2821 O O . VAL A 1 351 ? -32.236 15.512 -9.559 1.00 81.50 351 VAL A O 1
ATOM 2824 N N . GLY A 1 352 ? -33.906 14.403 -10.582 1.00 70.56 352 GLY A N 1
ATOM 2825 C CA . GLY A 1 352 ? -34.194 15.410 -11.618 1.00 70.56 352 GLY A CA 1
ATOM 2826 C C . GLY A 1 352 ? -33.078 15.619 -12.656 1.00 70.56 352 GLY A C 1
ATOM 2827 O O . GLY A 1 352 ? -32.174 14.797 -12.789 1.00 70.56 352 GLY A O 1
ATOM 2828 N N . GLN A 1 353 ? -33.136 16.736 -13.399 1.00 63.66 353 GLN A N 1
ATOM 2829 C CA . GLN A 1 353 ? -32.035 17.211 -14.257 1.00 63.66 353 GLN A CA 1
ATOM 2830 C C . GLN A 1 353 ? -30.919 17.802 -13.383 1.00 63.66 353 GLN A C 1
ATOM 2832 O O . GLN A 1 353 ? -30.759 19.016 -13.287 1.00 63.66 353 GLN A O 1
ATOM 2837 N N . SER A 1 354 ? -30.196 16.942 -12.673 1.00 65.50 354 SER A N 1
ATOM 2838 C CA . SER A 1 354 ? -29.035 17.352 -11.883 1.00 65.50 354 SER A CA 1
ATOM 2839 C C . SER A 1 354 ? -27.749 17.241 -12.708 1.00 65.50 354 SER A C 1
ATOM 2841 O O . SER A 1 354 ? -27.651 16.386 -13.585 1.00 65.50 354 SER A O 1
ATOM 2843 N N . ASP A 1 355 ? -26.738 18.061 -12.406 1.00 73.44 355 ASP A N 1
ATOM 2844 C CA . ASP A 1 355 ? -25.401 17.970 -13.027 1.00 73.44 355 ASP A CA 1
ATOM 2845 C C . ASP A 1 355 ? -24.612 16.713 -12.570 1.00 73.44 355 ASP A C 1
ATOM 2847 O O . ASP A 1 355 ? -23.418 16.594 -12.851 1.00 73.44 355 ASP A O 1
ATOM 2851 N N . LEU A 1 356 ? -25.266 15.787 -11.850 1.00 82.06 356 LEU A N 1
ATOM 2852 C CA . LEU A 1 356 ? -24.706 14.542 -11.336 1.00 82.06 356 LEU A CA 1
ATOM 2853 C C . LEU A 1 356 ? -25.112 13.358 -12.213 1.00 82.06 356 LEU A C 1
ATOM 2855 O O . LEU A 1 356 ? -26.296 13.099 -12.423 1.00 82.06 356 LEU A O 1
ATOM 2859 N N . LYS A 1 357 ? -24.118 12.607 -12.681 1.00 84.00 357 LYS A N 1
ATOM 2860 C CA . LYS A 1 357 ? -24.290 11.418 -13.516 1.00 84.00 357 LYS A CA 1
ATOM 2861 C C . LYS A 1 357 ? -23.729 10.191 -12.804 1.00 84.00 357 LYS A C 1
ATOM 2863 O O . LYS A 1 357 ? -22.594 10.211 -12.341 1.00 84.00 357 LYS A O 1
ATOM 2868 N N . MET A 1 358 ? -24.504 9.111 -12.738 1.00 83.62 358 MET A N 1
ATOM 2869 C CA . MET A 1 358 ? -24.014 7.812 -12.275 1.00 83.62 358 MET A CA 1
ATOM 2870 C C . MET A 1 358 ? -23.206 7.174 -13.407 1.00 83.62 358 MET A C 1
ATOM 2872 O O . MET A 1 358 ? -23.709 7.040 -14.523 1.00 83.62 358 MET A O 1
ATOM 2876 N N . ILE A 1 359 ? -21.949 6.825 -13.128 1.00 81.88 359 ILE A N 1
ATOM 2877 C CA . ILE A 1 359 ? -21.062 6.155 -14.090 1.00 81.88 359 ILE A CA 1
ATOM 2878 C C . ILE A 1 359 ? -21.344 4.649 -14.088 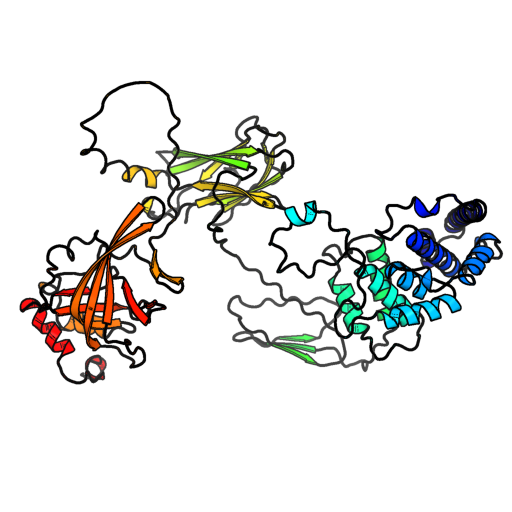1.00 81.88 359 ILE A C 1
ATOM 2880 O O . ILE A 1 359 ? -21.430 4.039 -15.149 1.00 81.88 359 ILE A O 1
ATOM 2884 N N . ASN A 1 360 ? -21.540 4.077 -12.897 1.00 79.12 360 ASN A N 1
ATOM 2885 C CA . ASN A 1 360 ? -21.779 2.651 -12.684 1.00 79.12 360 ASN A CA 1
ATOM 2886 C C . ASN A 1 360 ? -23.086 2.419 -11.919 1.00 79.12 360 ASN A C 1
ATOM 2888 O O . ASN A 1 360 ? -23.533 3.283 -11.161 1.00 79.12 360 ASN A O 1
ATOM 2892 N N . LEU A 1 361 ? -23.669 1.226 -12.084 1.00 80.31 361 LEU A N 1
ATOM 2893 C CA . LEU A 1 361 ? -24.795 0.780 -11.262 1.00 80.31 361 LEU A CA 1
ATOM 2894 C C . LEU A 1 361 ? -24.367 0.668 -9.785 1.00 80.31 361 LEU A C 1
ATOM 2896 O O . LEU A 1 361 ? -23.259 0.198 -9.511 1.00 80.31 361 LEU A O 1
ATOM 2900 N N . PRO A 1 362 ? -25.224 1.072 -8.831 1.00 86.75 362 PRO A N 1
ATOM 2901 C CA . PRO A 1 362 ? -24.899 1.025 -7.414 1.00 86.75 362 PRO A CA 1
ATOM 2902 C C . PRO A 1 362 ? -24.796 -0.420 -6.919 1.00 86.75 362 PRO A C 1
ATOM 2904 O O . PRO A 1 362 ? -25.705 -1.230 -7.108 1.00 86.75 362 PRO A O 1
ATOM 2907 N N . MET A 1 363 ? -23.694 -0.734 -6.241 1.00 85.25 363 MET A N 1
ATOM 2908 C CA . MET A 1 363 ? -23.466 -2.024 -5.601 1.00 85.25 363 MET A CA 1
ATOM 2909 C C . MET A 1 363 ? -23.874 -1.944 -4.130 1.00 85.25 363 MET A C 1
ATOM 2911 O O . MET A 1 363 ? -23.333 -1.149 -3.361 1.00 85.25 363 MET A O 1
ATOM 2915 N N . VAL A 1 364 ? -24.827 -2.781 -3.725 1.00 84.19 364 VAL A N 1
ATOM 2916 C CA . VAL A 1 364 ? -25.298 -2.843 -2.338 1.00 84.19 364 VAL A CA 1
ATOM 2917 C C . VAL A 1 364 ? -24.534 -3.926 -1.581 1.00 84.19 364 VAL A C 1
ATOM 2919 O O . VAL A 1 364 ? -24.525 -5.089 -1.980 1.00 84.19 364 VAL A O 1
ATOM 2922 N N . SER A 1 365 ? -23.910 -3.543 -0.471 1.00 80.25 365 SER A N 1
ATOM 2923 C CA . SER A 1 365 ? -23.303 -4.453 0.501 1.00 80.25 365 SER A CA 1
ATOM 2924 C C . SER A 1 365 ? -24.177 -4.574 1.754 1.00 80.25 365 SER A C 1
ATOM 2926 O O . SER A 1 365 ? -25.192 -3.894 1.898 1.00 80.25 365 SER A O 1
ATOM 2928 N N . SER A 1 366 ? -23.764 -5.412 2.706 1.00 74.19 366 SER A N 1
ATOM 2929 C CA . SER A 1 366 ? -24.475 -5.579 3.979 1.00 74.19 366 SER A CA 1
ATOM 2930 C C . SER A 1 366 ? -24.439 -4.344 4.889 1.00 74.19 366 SER A C 1
ATOM 2932 O O . SER A 1 366 ? -25.138 -4.331 5.898 1.00 74.19 366 SER A O 1
ATOM 2934 N N . TYR A 1 367 ? -23.600 -3.344 4.595 1.00 78.56 367 TYR A N 1
ATOM 2935 C CA . TYR A 1 367 ? -23.410 -2.168 5.454 1.00 78.56 367 TYR A CA 1
ATOM 2936 C C . TYR A 1 367 ? -23.381 -0.830 4.707 1.00 78.56 367 TYR A C 1
ATOM 2938 O O . TYR A 1 367 ? -23.428 0.213 5.353 1.00 78.56 367 TYR A O 1
ATOM 2946 N N . ALA A 1 368 ? -23.266 -0.824 3.379 1.00 86.25 368 ALA A N 1
ATOM 2947 C CA . ALA A 1 368 ? -23.175 0.396 2.584 1.00 86.25 368 ALA A CA 1
ATOM 2948 C C . ALA A 1 368 ? -23.573 0.175 1.119 1.00 86.25 368 ALA A C 1
ATOM 2950 O O . ALA A 1 368 ? -23.528 -0.944 0.605 1.00 86.25 368 ALA A O 1
ATOM 2951 N N . ILE A 1 369 ? -23.893 1.267 0.435 1.00 88.81 369 ILE A N 1
ATOM 2952 C CA . ILE A 1 369 ? -24.050 1.345 -1.016 1.00 88.81 369 ILE A CA 1
ATOM 2953 C C . ILE A 1 369 ? -22.791 1.980 -1.594 1.00 88.81 369 ILE A C 1
ATOM 2955 O O . ILE A 1 369 ? -22.354 3.027 -1.116 1.00 88.81 369 ILE A O 1
ATOM 2959 N N . HIS A 1 370 ? -22.248 1.366 -2.636 1.00 89.12 370 HIS A N 1
ATOM 2960 C CA . HIS A 1 370 ? -21.078 1.837 -3.362 1.00 89.12 370 HIS A CA 1
ATOM 2961 C C . HIS A 1 370 ? -21.491 2.263 -4.764 1.00 89.12 370 HIS A C 1
ATOM 2963 O O . HIS A 1 370 ? -22.107 1.484 -5.492 1.00 89.12 370 HIS A O 1
ATOM 2969 N N . MET A 1 371 ? -21.164 3.489 -5.159 1.00 89.38 371 MET A N 1
ATOM 2970 C CA . MET A 1 371 ? -21.438 3.963 -6.515 1.00 89.38 371 MET A CA 1
ATOM 2971 C C . MET A 1 371 ? -20.438 5.017 -6.962 1.00 89.38 371 MET A C 1
ATOM 2973 O O . MET A 1 371 ? -19.984 5.827 -6.163 1.00 89.38 371 MET A O 1
ATOM 2977 N N . THR A 1 372 ? -20.134 5.045 -8.255 1.00 88.44 372 THR A N 1
ATOM 2978 C CA . THR A 1 372 ? -19.266 6.066 -8.850 1.00 88.44 372 THR A CA 1
ATOM 2979 C C . THR A 1 372 ? -20.124 7.106 -9.552 1.00 88.44 372 THR A C 1
ATOM 2981 O O . THR A 1 372 ? -20.957 6.762 -10.397 1.00 88.44 372 THR A O 1
ATOM 2984 N N . VAL A 1 373 ? -19.921 8.378 -9.220 1.00 87.38 373 VAL A N 1
ATOM 2985 C CA . VAL A 1 373 ? -20.661 9.495 -9.807 1.00 87.38 373 VAL A CA 1
ATOM 2986 C C . VAL A 1 373 ? -19.711 10.548 -10.366 1.00 87.38 373 VAL A C 1
ATOM 2988 O O . VAL A 1 373 ? -18.586 10.702 -9.895 1.00 87.38 373 VAL A O 1
ATOM 2991 N N . GLN A 1 374 ? -20.191 11.282 -11.363 1.00 85.56 374 GLN A N 1
ATOM 2992 C CA . GLN A 1 374 ? -19.513 12.419 -11.971 1.00 85.56 374 GLN A CA 1
ATOM 2993 C C . GLN A 1 374 ? -20.350 13.684 -11.778 1.00 85.56 374 GLN A C 1
ATOM 2995 O O . GLN A 1 374 ? -21.563 13.646 -11.987 1.00 85.56 374 GLN A O 1
ATOM 3000 N N . LEU A 1 375 ? -19.720 14.795 -11.398 1.00 82.31 375 LEU A N 1
ATOM 3001 C CA . LEU A 1 375 ? -20.324 16.122 -11.317 1.00 82.31 375 LEU A CA 1
ATOM 3002 C C . LEU A 1 375 ? -19.662 17.037 -12.353 1.00 82.31 375 LEU A C 1
ATOM 3004 O O . LEU A 1 375 ? -18.493 17.386 -12.232 1.00 82.31 375 LEU A O 1
ATOM 3008 N N . ASN A 1 376 ? -20.420 17.446 -13.369 1.00 69.56 376 ASN A N 1
ATOM 3009 C CA . ASN A 1 376 ? -19.851 18.099 -14.555 1.00 69.56 376 ASN A CA 1
ATOM 3010 C C . ASN A 1 376 ? -19.495 19.586 -14.370 1.00 69.56 376 ASN A C 1
ATOM 3012 O O . ASN A 1 376 ? -18.886 20.181 -15.258 1.00 69.56 376 ASN A O 1
ATOM 3016 N N . LYS A 1 377 ? -19.913 20.221 -13.268 1.00 69.06 377 LYS A N 1
ATOM 3017 C CA . LYS A 1 377 ? -19.736 21.662 -13.036 1.00 69.06 377 LYS A CA 1
ATOM 3018 C C . LYS A 1 377 ? -19.324 21.961 -11.596 1.00 69.06 377 LYS A C 1
ATOM 3020 O O . LYS A 1 377 ? -19.756 21.305 -10.647 1.00 69.06 377 LYS A O 1
ATOM 3025 N N . THR A 1 378 ? -18.501 22.995 -11.435 1.00 67.00 378 THR A N 1
ATOM 3026 C CA . THR A 1 378 ? -18.146 23.553 -10.126 1.00 67.00 378 THR A CA 1
ATOM 3027 C C . THR A 1 378 ? -19.272 24.407 -9.562 1.00 67.00 378 THR A C 1
ATOM 3029 O O . THR A 1 378 ? -20.000 25.065 -10.303 1.00 67.00 378 THR A O 1
ATOM 3032 N N . ASN A 1 379 ? -19.421 24.408 -8.235 1.00 69.81 379 ASN A N 1
ATOM 3033 C CA . ASN A 1 379 ? -20.455 25.139 -7.493 1.00 69.81 379 ASN A CA 1
ATOM 3034 C C . ASN A 1 379 ? -21.915 24.784 -7.836 1.00 69.81 379 ASN A C 1
ATOM 3036 O O . ASN A 1 379 ? -22.834 25.428 -7.329 1.00 69.81 379 ASN A O 1
ATOM 3040 N N . THR A 1 380 ? -22.160 23.746 -8.634 1.00 73.88 380 THR A N 1
ATOM 3041 C CA . THR A 1 380 ? -23.506 23.221 -8.885 1.00 73.88 380 THR A CA 1
ATOM 3042 C C . THR A 1 380 ? -23.841 22.094 -7.920 1.00 73.88 380 THR A C 1
ATOM 3044 O O . THR A 1 380 ? -22.971 21.324 -7.504 1.00 73.88 380 THR A O 1
ATOM 3047 N N . GLN A 1 381 ? -25.117 21.991 -7.553 1.00 81.44 381 GLN A N 1
ATOM 3048 C CA . GLN A 1 381 ? -25.596 20.975 -6.627 1.00 81.44 381 GLN A CA 1
ATOM 3049 C C . GLN A 1 381 ? -26.149 19.769 -7.393 1.00 81.44 381 GLN A C 1
ATOM 3051 O O . GLN A 1 381 ? -27.093 19.897 -8.168 1.00 81.44 381 GLN A O 1
ATOM 3056 N N . GLY A 1 382 ? -25.578 18.594 -7.142 1.00 87.12 382 GLY A N 1
ATOM 3057 C CA . GLY A 1 382 ? -26.046 17.316 -7.669 1.00 87.12 382 GLY A CA 1
ATOM 3058 C C . GLY A 1 382 ? -26.660 16.466 -6.564 1.00 87.12 382 GLY A C 1
ATOM 3059 O O . GLY A 1 382 ? -26.048 16.344 -5.506 1.00 87.12 382 GLY A O 1
ATOM 3060 N N . CYS A 1 383 ? -27.843 15.882 -6.767 1.00 89.38 383 CYS A N 1
ATOM 3061 C CA . CYS A 1 383 ? -28.541 15.136 -5.716 1.00 89.38 383 CYS A CA 1
ATOM 3062 C C . CYS A 1 383 ? -28.930 13.725 -6.161 1.00 89.38 383 CYS A C 1
ATOM 3064 O O . CYS A 1 383 ? -29.398 13.519 -7.279 1.00 89.38 383 CYS A O 1
ATOM 3066 N N . TYR A 1 384 ? -28.818 12.771 -5.242 1.00 91.69 384 TYR A N 1
ATOM 3067 C CA . TYR A 1 384 ? -29.336 11.417 -5.398 1.00 91.69 384 TYR A CA 1
ATOM 3068 C C . TYR A 1 384 ? -30.233 11.043 -4.213 1.00 91.69 384 TYR A C 1
ATOM 3070 O O . TYR A 1 384 ? -30.132 11.614 -3.123 1.00 91.69 384 TYR A O 1
ATOM 3078 N N . LYS A 1 385 ? -31.135 10.089 -4.434 1.00 91.50 385 LYS A N 1
ATOM 3079 C CA . LYS A 1 385 ? -32.098 9.592 -3.455 1.00 91.50 385 LYS A CA 1
ATOM 3080 C C . LYS A 1 385 ? -31.913 8.095 -3.256 1.00 91.50 385 LYS A C 1
ATOM 3082 O O . LYS A 1 385 ? -31.721 7.369 -4.222 1.00 91.50 385 LYS A O 1
ATOM 3087 N N . VAL A 1 386 ? -32.011 7.657 -2.007 1.00 92.56 386 VAL A N 1
ATOM 3088 C CA . VAL A 1 386 ? -31.916 6.256 -1.589 1.00 92.56 386 VAL A CA 1
ATOM 3089 C C . VAL A 1 386 ? -33.106 5.922 -0.696 1.00 92.56 386 VAL A C 1
ATOM 3091 O O . VAL A 1 386 ? -33.403 6.671 0.239 1.00 92.56 386 VAL A O 1
ATOM 3094 N N . ALA A 1 387 ? -33.778 4.801 -0.961 1.00 91.44 387 ALA A N 1
ATOM 3095 C CA . ALA A 1 387 ? -34.737 4.218 -0.023 1.00 91.44 387 ALA A CA 1
ATOM 3096 C C . ALA A 1 387 ? -34.041 3.185 0.873 1.00 91.44 387 ALA A C 1
ATOM 3098 O O . ALA A 1 387 ? -33.468 2.214 0.377 1.00 91.44 387 ALA A O 1
ATOM 3099 N N . VAL A 1 388 ? -34.102 3.381 2.188 1.00 90.38 388 VAL A N 1
ATOM 3100 C CA . VAL A 1 388 ? -33.514 2.478 3.182 1.00 90.38 388 VAL A CA 1
ATOM 3101 C C . VAL A 1 388 ? -34.637 1.740 3.911 1.00 90.38 388 VAL A C 1
ATOM 3103 O O . VAL A 1 388 ? -35.521 2.369 4.497 1.00 90.38 388 VAL A O 1
ATOM 3106 N N . PHE A 1 389 ? -34.602 0.410 3.860 1.00 88.06 389 PHE A N 1
ATOM 3107 C CA . PHE A 1 389 ? -35.613 -0.483 4.420 1.00 88.06 389 PHE A CA 1
ATOM 3108 C C . PHE A 1 389 ? -35.177 -1.010 5.792 1.00 88.06 389 PHE A C 1
ATOM 3110 O O . PHE A 1 389 ? -34.014 -1.401 5.953 1.00 88.06 389 PHE A O 1
ATOM 3117 N N . PRO A 1 390 ? -36.089 -1.038 6.776 1.00 86.69 390 PRO A N 1
ATOM 3118 C CA . PRO A 1 390 ? -35.798 -1.539 8.113 1.00 86.69 390 PRO A CA 1
ATOM 3119 C C . PRO A 1 390 ? -35.616 -3.066 8.136 1.00 86.69 390 PRO A C 1
ATOM 3121 O O . PRO A 1 390 ? -36.127 -3.767 7.257 1.00 86.69 390 PRO A O 1
ATOM 3124 N N . PRO A 1 391 ? -34.915 -3.607 9.150 1.00 83.62 391 PRO A N 1
ATOM 3125 C CA . PRO A 1 391 ? -34.882 -5.044 9.398 1.00 83.62 391 PRO A CA 1
ATOM 3126 C C . PRO A 1 391 ? -36.273 -5.585 9.751 1.00 83.62 391 PRO A C 1
ATOM 3128 O O . PRO A 1 391 ? -37.084 -4.903 10.373 1.00 83.62 391 PRO A O 1
ATOM 3131 N N . ASN A 1 392 ? -36.499 -6.872 9.474 1.00 75.50 392 ASN A N 1
ATOM 3132 C CA . ASN A 1 392 ? -37.721 -7.588 9.875 1.00 75.50 392 ASN A CA 1
ATOM 3133 C C . ASN A 1 392 ? -37.857 -7.775 11.402 1.00 75.50 392 ASN A C 1
ATOM 3135 O O . ASN A 1 392 ? -38.893 -8.234 11.880 1.00 75.50 392 ASN A O 1
ATOM 3139 N N . HIS A 1 393 ? -36.815 -7.459 12.175 1.00 75.06 393 HIS A N 1
ATOM 3140 C CA . HIS A 1 393 ? -36.789 -7.594 13.629 1.00 75.06 393 HIS A CA 1
ATOM 3141 C C . HIS A 1 393 ? -36.969 -6.234 14.319 1.00 75.06 393 HIS A C 1
ATOM 3143 O O . HIS A 1 393 ? -36.537 -5.211 13.780 1.00 75.06 393 HIS A O 1
ATOM 3149 N N . PRO A 1 394 ? -37.572 -6.206 15.524 1.00 72.06 394 PRO A N 1
ATOM 3150 C CA . PRO A 1 394 ? -37.704 -4.976 16.292 1.00 72.06 394 PRO A CA 1
ATOM 3151 C C . PRO A 1 394 ? -36.319 -4.397 16.591 1.00 72.06 394 PRO A C 1
ATOM 3153 O O . PRO A 1 394 ? -35.418 -5.105 17.041 1.00 72.06 394 PRO A O 1
ATOM 3156 N N . HIS A 1 395 ? -36.159 -3.103 16.341 1.00 71.69 395 HIS A N 1
ATOM 3157 C CA . HIS A 1 395 ? -34.927 -2.364 16.581 1.00 71.69 395 HIS A CA 1
ATOM 3158 C C . HIS A 1 395 ? -35.232 -1.130 17.437 1.00 71.69 395 HIS A C 1
ATOM 3160 O O . HIS A 1 395 ? -36.333 -0.582 17.385 1.00 71.69 395 HIS A O 1
ATOM 3166 N N . GLU A 1 396 ? -34.263 -0.685 18.237 1.00 72.50 396 GLU A N 1
ATOM 3167 C CA . GLU A 1 396 ? -34.379 0.548 19.016 1.00 72.50 396 GLU A CA 1
ATOM 3168 C C . GLU A 1 396 ? -33.640 1.691 18.300 1.00 72.50 396 GLU A C 1
ATOM 3170 O O . GLU A 1 396 ? -32.412 1.688 18.241 1.00 72.50 396 GLU A O 1
ATOM 3175 N N . PRO A 1 397 ? -34.344 2.719 17.794 1.00 63.44 397 PRO A N 1
ATOM 3176 C CA . PRO A 1 397 ? -33.719 3.817 17.054 1.00 63.44 397 PRO A CA 1
ATOM 3177 C C . PRO A 1 397 ? -32.621 4.582 17.800 1.00 63.44 397 PRO A C 1
ATOM 3179 O O . PRO A 1 397 ? -31.754 5.186 17.177 1.00 63.44 397 PRO A O 1
ATOM 3182 N N . THR A 1 398 ? -32.674 4.595 19.134 1.00 59.34 398 THR A N 1
ATOM 3183 C CA . THR A 1 398 ? -31.731 5.316 20.002 1.00 59.34 398 THR A CA 1
ATOM 3184 C C . THR A 1 398 ? -30.448 4.545 20.297 1.00 59.34 398 THR A C 1
ATOM 3186 O O . THR A 1 398 ? -29.517 5.145 20.820 1.00 59.34 398 THR A O 1
ATOM 3189 N N . SER A 1 399 ? -30.392 3.246 19.991 1.00 63.53 399 SER A N 1
ATOM 3190 C CA . SER A 1 399 ? -29.191 2.414 20.157 1.00 63.53 399 SER A CA 1
ATOM 3191 C C . SER A 1 399 ? -28.444 2.174 18.841 1.00 63.53 399 SER A C 1
ATOM 3193 O O . SER A 1 399 ? -27.395 1.531 18.832 1.00 63.53 399 SER A O 1
ATOM 3195 N N . LEU A 1 400 ? -28.953 2.707 17.725 1.00 67.25 400 LEU A N 1
ATOM 3196 C CA . LEU A 1 400 ? -28.278 2.653 16.433 1.00 67.25 400 LEU A CA 1
ATOM 3197 C C . LEU A 1 400 ? -27.127 3.660 16.393 1.00 67.25 400 LEU A C 1
ATOM 3199 O O . LEU A 1 400 ? -27.315 4.852 16.643 1.00 67.25 400 LEU A O 1
ATOM 3203 N N . ALA A 1 401 ? -25.942 3.173 16.028 1.00 65.00 401 ALA A N 1
ATOM 3204 C CA . ALA A 1 401 ? -24.795 4.031 15.776 1.00 65.00 401 ALA A CA 1
ATOM 3205 C C . ALA A 1 401 ? -25.079 4.978 14.590 1.00 65.00 401 ALA A C 1
ATOM 3207 O O . ALA A 1 401 ? -25.751 4.569 13.634 1.00 65.00 401 ALA A O 1
ATOM 3208 N N . PRO A 1 402 ? -24.561 6.219 14.622 1.00 68.88 402 PRO A N 1
ATOM 3209 C CA . PRO A 1 402 ? -24.516 7.074 13.447 1.00 68.88 402 PRO A CA 1
ATOM 3210 C C . PRO A 1 402 ? -23.820 6.376 12.278 1.00 68.88 402 PRO A C 1
ATOM 3212 O O . PRO A 1 402 ? -22.962 5.509 12.455 1.00 68.88 402 PRO A O 1
ATOM 3215 N N . VAL A 1 403 ? -24.221 6.762 11.077 1.00 76.06 403 VAL A N 1
ATOM 3216 C CA . VAL A 1 403 ? -23.772 6.174 9.825 1.00 76.06 403 VAL A CA 1
ATOM 3217 C C . VAL A 1 403 ? -23.130 7.255 8.977 1.00 76.06 403 VAL A C 1
ATOM 3219 O O . VAL A 1 403 ? -23.620 8.381 8.901 1.00 76.06 403 VAL A O 1
ATOM 3222 N N . GLU A 1 404 ? -22.025 6.901 8.340 1.00 80.75 404 GLU A N 1
ATOM 3223 C CA . GLU A 1 404 ? -21.246 7.807 7.512 1.00 80.75 404 GLU A CA 1
ATOM 3224 C C . GLU A 1 404 ? -21.618 7.666 6.039 1.00 80.75 404 GLU A C 1
ATOM 3226 O O . GLU A 1 404 ? -21.741 6.560 5.506 1.00 80.75 404 GLU A O 1
ATOM 3231 N N . ILE A 1 405 ? -21.762 8.805 5.369 1.00 85.00 405 ILE A N 1
ATOM 3232 C CA . ILE A 1 405 ? -21.803 8.893 3.915 1.00 85.00 405 ILE A CA 1
ATOM 3233 C C . ILE A 1 405 ? -20.543 9.644 3.494 1.00 85.00 405 ILE A C 1
ATOM 3235 O O . ILE A 1 405 ? -20.399 10.831 3.791 1.00 85.00 405 ILE A O 1
ATOM 3239 N N . SER A 1 406 ? -19.641 8.949 2.805 1.00 86.19 406 SER A N 1
ATOM 3240 C CA . SER A 1 406 ? -18.368 9.505 2.342 1.00 86.19 406 SER A CA 1
ATOM 3241 C C . SER A 1 406 ? -18.308 9.573 0.820 1.00 86.19 406 SER A C 1
ATOM 3243 O O . SER A 1 406 ? -18.914 8.771 0.108 1.00 86.19 406 SER A O 1
ATOM 3245 N N . CYS A 1 407 ? -17.578 10.566 0.333 1.00 84.94 407 CYS A N 1
ATOM 3246 C CA . CYS A 1 407 ? -17.265 10.815 -1.060 1.00 84.94 407 CYS A CA 1
ATOM 3247 C C . CYS A 1 407 ? -15.746 10.734 -1.214 1.00 84.94 407 CYS A C 1
ATOM 3249 O O . CYS A 1 407 ? -15.015 11.395 -0.470 1.00 84.94 407 CYS A O 1
ATOM 3251 N N . ARG A 1 408 ? -15.272 9.910 -2.146 1.00 80.06 408 ARG A N 1
ATOM 3252 C CA . ARG A 1 408 ? -13.863 9.557 -2.300 1.00 80.06 408 ARG A CA 1
ATOM 3253 C C . ARG A 1 408 ? -13.366 9.852 -3.698 1.00 80.06 408 ARG A C 1
ATOM 3255 O O . ARG A 1 408 ? -14.030 9.531 -4.677 1.00 80.06 408 ARG A O 1
ATOM 3262 N N . HIS A 1 409 ? -12.177 10.422 -3.790 1.00 74.19 409 HIS A N 1
ATOM 3263 C CA . HIS A 1 409 ? -11.462 10.579 -5.046 1.00 74.19 409 HIS A CA 1
ATOM 3264 C C . HIS A 1 409 ? -10.355 9.519 -5.123 1.00 74.19 409 HIS A C 1
ATOM 3266 O O . HIS A 1 409 ? -9.661 9.329 -4.121 1.00 74.19 409 HIS A O 1
ATOM 3272 N N . PRO A 1 410 ? -10.117 8.880 -6.285 1.00 65.12 410 PRO A N 1
ATOM 3273 C CA . PRO A 1 410 ? -9.111 7.820 -6.426 1.00 65.12 410 PRO A CA 1
ATOM 3274 C C . PRO A 1 410 ? -7.706 8.200 -5.935 1.00 65.12 410 PRO A C 1
ATOM 3276 O O . PRO A 1 410 ? -6.946 7.337 -5.513 1.00 65.12 410 PRO A O 1
ATOM 3279 N N . VAL A 1 411 ? -7.371 9.495 -5.978 1.00 60.38 411 VAL A N 1
ATOM 3280 C CA . VAL A 1 411 ? -6.055 10.027 -5.580 1.00 60.38 411 VAL A CA 1
ATOM 3281 C C . VAL A 1 411 ? -6.074 10.728 -4.216 1.00 60.38 411 VAL A C 1
ATOM 3283 O O . VAL A 1 411 ? -5.099 10.648 -3.478 1.00 60.38 411 VAL A O 1
ATOM 3286 N N . ASN A 1 412 ? -7.174 11.404 -3.861 1.00 57.22 412 ASN A N 1
ATOM 3287 C CA . ASN A 1 412 ? -7.223 12.297 -2.688 1.00 57.22 412 ASN A CA 1
ATOM 3288 C C . ASN A 1 412 ? -7.952 11.671 -1.487 1.00 57.22 412 ASN A C 1
ATOM 3290 O O . ASN A 1 412 ? -8.186 12.355 -0.494 1.00 57.22 412 ASN A O 1
ATOM 3294 N N . ASP A 1 413 ? -8.314 10.387 -1.581 1.00 68.81 413 ASP A N 1
ATOM 3295 C CA . ASP A 1 413 ? -9.103 9.655 -0.586 1.00 68.81 413 ASP A CA 1
ATOM 3296 C C . ASP A 1 413 ? -10.408 10.406 -0.251 1.00 68.81 413 ASP A C 1
ATOM 3298 O O . ASP A 1 413 ? -11.144 10.760 -1.174 1.00 68.81 413 ASP A O 1
ATOM 3302 N N . ILE A 1 414 ? -10.734 10.664 1.019 1.00 72.31 414 ILE A N 1
ATOM 3303 C CA . ILE A 1 414 ? -11.993 11.313 1.416 1.00 72.31 414 ILE A CA 1
ATOM 3304 C C . ILE A 1 414 ? -11.983 12.799 1.028 1.00 72.31 414 ILE A C 1
ATOM 3306 O O . ILE A 1 414 ? -11.274 13.618 1.608 1.00 72.31 414 ILE A O 1
ATOM 3310 N N . VAL A 1 415 ? -12.840 13.152 0.073 1.00 73.94 415 VAL A N 1
ATOM 3311 C CA . VAL A 1 415 ? -13.020 14.513 -0.463 1.00 73.94 415 VAL A CA 1
ATOM 3312 C C . VAL A 1 415 ? -14.318 15.172 0.005 1.00 73.94 415 VAL A C 1
ATOM 3314 O O . VAL A 1 415 ? -14.510 16.369 -0.189 1.00 73.94 415 VAL A O 1
ATOM 3317 N N . GLY A 1 416 ? -15.199 14.410 0.649 1.00 76.88 416 GLY A N 1
ATOM 3318 C CA . GLY A 1 416 ? -16.396 14.896 1.325 1.00 76.88 416 GLY A CA 1
ATOM 3319 C C . GLY A 1 416 ? -16.925 13.833 2.280 1.00 76.88 416 GLY A C 1
ATOM 3320 O O . GLY A 1 416 ? -16.831 12.643 1.990 1.00 76.88 416 GLY A O 1
ATOM 3321 N N . GLN A 1 417 ? -17.477 14.245 3.416 1.00 80.12 417 GLN A N 1
ATOM 3322 C CA . GLN A 1 417 ? -18.080 13.325 4.379 1.00 80.12 417 GLN A CA 1
ATOM 3323 C C . GLN A 1 417 ? -19.258 13.987 5.087 1.00 80.12 417 GLN A C 1
ATOM 3325 O O . GLN A 1 417 ? -19.302 15.209 5.238 1.00 80.12 417 GLN A O 1
ATOM 3330 N N . VAL A 1 418 ? -20.221 13.177 5.512 1.00 76.75 418 VAL A N 1
ATOM 3331 C CA . VAL A 1 418 ? -21.328 13.611 6.361 1.00 76.75 418 VAL A CA 1
ATOM 3332 C C . VAL A 1 418 ? -21.823 12.445 7.203 1.00 76.75 418 VAL A C 1
ATOM 3334 O O . VAL A 1 418 ? -22.010 11.332 6.713 1.00 76.75 418 VAL A O 1
ATOM 3337 N N . LEU A 1 419 ? -22.068 12.723 8.478 1.00 73.31 419 LEU A N 1
ATOM 3338 C CA . LEU A 1 419 ? -22.623 11.762 9.421 1.00 73.31 419 LEU A CA 1
ATOM 3339 C C . LEU A 1 419 ? -24.129 11.960 9.561 1.00 73.31 419 LEU A C 1
ATOM 3341 O O . LEU A 1 419 ? -24.627 13.086 9.638 1.00 73.31 419 LEU A O 1
ATOM 3345 N N . ILE A 1 420 ? -24.860 10.850 9.609 1.00 74.00 420 ILE A N 1
ATOM 3346 C CA . ILE A 1 420 ? -26.311 10.824 9.767 1.00 74.00 420 ILE A CA 1
ATOM 3347 C C . ILE A 1 420 ? -26.712 9.884 10.901 1.00 74.00 420 ILE A C 1
ATOM 3349 O O . ILE A 1 420 ? -26.182 8.789 11.057 1.00 74.00 420 ILE A O 1
ATOM 3353 N N . SER A 1 421 ? -27.678 10.307 11.708 1.00 75.06 421 SER A N 1
ATOM 3354 C CA . SER A 1 421 ? -28.286 9.487 12.756 1.00 75.06 421 SER A CA 1
ATOM 3355 C C . SER A 1 421 ? -29.677 9.041 12.326 1.00 75.06 421 SER A C 1
ATOM 3357 O O . SER A 1 421 ? -30.243 9.556 11.360 1.00 75.06 421 SER A O 1
ATOM 3359 N N . HIS A 1 422 ? -30.239 8.056 13.025 1.00 78.31 422 HIS A N 1
ATOM 3360 C CA . HIS A 1 422 ? -31.606 7.631 12.757 1.00 78.31 422 HIS A CA 1
ATOM 3361 C C . HIS A 1 422 ? -32.586 8.798 13.021 1.00 78.31 422 HIS A C 1
ATOM 3363 O O . HIS A 1 422 ? -32.461 9.457 14.060 1.00 78.31 422 HIS A O 1
ATOM 3369 N N . PRO A 1 423 ? -33.587 9.061 12.153 1.00 76.06 423 PRO A N 1
ATOM 3370 C CA . PRO A 1 423 ? -34.487 10.215 12.290 1.00 76.06 423 PRO A CA 1
ATOM 3371 C C . PRO A 1 423 ? -35.199 10.278 13.655 1.00 76.06 423 PRO A C 1
ATOM 3373 O O . PRO A 1 423 ? -35.355 11.356 14.232 1.00 76.06 423 PRO A O 1
ATOM 3376 N N . ASP A 1 424 ? -35.554 9.121 14.219 1.00 70.88 424 ASP A N 1
ATOM 3377 C CA . ASP A 1 424 ? -36.217 9.033 15.529 1.00 70.88 424 ASP A CA 1
ATOM 3378 C C . ASP A 1 424 ? -35.274 9.202 16.737 1.00 70.88 424 ASP A C 1
ATOM 3380 O O . ASP A 1 424 ? -35.744 9.478 17.844 1.00 70.88 424 ASP A O 1
ATOM 3384 N N . ALA A 1 425 ? -33.950 9.100 16.556 1.00 63.19 425 ALA A N 1
ATOM 3385 C CA . ALA A 1 425 ? -32.984 9.290 17.644 1.00 63.19 425 ALA A CA 1
ATOM 3386 C C . ALA A 1 425 ? -32.972 10.748 18.151 1.00 63.19 425 ALA A C 1
ATOM 3388 O O . ALA A 1 425 ? -32.805 11.010 19.342 1.00 63.19 425 ALA A O 1
ATOM 3389 N N . VAL A 1 426 ? -33.231 11.715 17.262 1.00 52.31 426 VAL A N 1
ATOM 3390 C CA . VAL A 1 426 ? -33.196 13.158 17.568 1.00 52.31 426 VAL A CA 1
ATOM 3391 C C . VAL A 1 426 ? -34.468 13.638 18.290 1.00 52.31 426 VAL A C 1
ATOM 3393 O O . VAL A 1 426 ? -34.445 14.649 19.001 1.00 52.31 426 VAL A O 1
ATOM 3396 N N . ALA A 1 427 ? -35.592 12.927 18.148 1.00 46.78 427 ALA A N 1
ATOM 3397 C CA . ALA A 1 427 ? -36.900 13.388 18.618 1.00 46.78 427 ALA A CA 1
ATOM 3398 C C . ALA A 1 427 ? -37.075 13.339 20.150 1.00 46.78 427 ALA A C 1
ATOM 3400 O O . ALA A 1 427 ? -37.801 14.164 20.706 1.00 46.78 427 ALA A O 1
ATOM 3401 N N . ARG A 1 428 ? -36.383 12.440 20.867 1.00 39.31 428 ARG A N 1
ATOM 3402 C CA . ARG A 1 428 ? -36.543 12.286 22.332 1.00 39.31 428 ARG A CA 1
ATOM 3403 C C . ARG A 1 428 ? -35.647 13.200 23.177 1.00 39.31 428 ARG A C 1
ATOM 3405 O O . ARG A 1 428 ? -35.952 13.428 24.345 1.00 39.31 428 ARG A O 1
ATOM 3412 N N . GLY A 1 429 ? -34.596 13.790 22.602 1.00 37.19 429 GLY A N 1
ATOM 3413 C CA . GLY A 1 429 ? -33.704 14.720 23.314 1.00 37.19 429 GLY A CA 1
ATOM 3414 C C . GLY A 1 429 ? -34.292 16.120 23.546 1.00 37.19 429 GLY A C 1
ATOM 3415 O O . GLY A 1 429 ? -33.811 16.862 24.401 1.00 37.19 429 GLY A O 1
ATOM 3416 N N . LYS A 1 430 ? -35.350 16.501 22.814 1.00 36.31 430 LYS A N 1
ATOM 3417 C CA . LYS A 1 430 ? -35.919 17.863 22.852 1.00 36.31 430 LYS A CA 1
ATOM 3418 C C . LYS A 1 430 ? -37.069 18.058 23.843 1.00 36.31 430 LYS A C 1
ATOM 3420 O O . LYS A 1 430 ? -37.399 19.200 24.147 1.00 36.31 430 LYS A O 1
ATOM 3425 N N . THR A 1 431 ? -37.650 16.995 24.396 1.00 34.91 431 THR A N 1
ATOM 3426 C CA . THR A 1 431 ? -38.893 17.084 25.189 1.00 34.91 431 THR A CA 1
ATOM 3427 C C . THR A 1 431 ? -38.711 17.144 26.709 1.00 34.91 431 THR A C 1
ATOM 3429 O O . THR A 1 431 ? -39.708 17.183 27.420 1.00 34.91 431 THR A O 1
ATOM 3432 N N . LYS A 1 432 ? -37.481 17.213 27.246 1.00 34.59 432 LYS A N 1
ATOM 3433 C CA . LYS A 1 432 ? -37.271 17.316 28.711 1.00 34.59 432 LYS A CA 1
ATOM 3434 C C . LYS A 1 432 ? -36.372 18.449 29.220 1.00 34.59 432 LYS A C 1
ATOM 3436 O O . LYS A 1 432 ? -36.155 18.514 30.425 1.00 34.59 432 LYS A O 1
ATOM 3441 N N . ARG A 1 433 ? -35.875 19.369 28.378 1.00 35.56 433 ARG A N 1
ATOM 3442 C CA . ARG A 1 433 ? -34.917 20.404 28.842 1.00 35.56 433 ARG A CA 1
ATOM 3443 C C . ARG A 1 433 ? -35.311 21.880 28.724 1.00 35.56 433 ARG A C 1
ATOM 3445 O O . ARG A 1 433 ? -34.558 22.704 29.222 1.00 35.56 433 ARG A O 1
ATOM 3452 N N . ASN A 1 434 ? -36.491 22.239 28.209 1.00 30.73 434 ASN A N 1
ATOM 3453 C CA . ASN A 1 434 ? -36.825 23.659 27.973 1.00 30.73 434 ASN A CA 1
ATOM 3454 C C . ASN A 1 434 ? -37.989 24.237 28.802 1.00 30.73 434 ASN A C 1
ATOM 3456 O O . ASN A 1 434 ? -38.505 25.290 28.447 1.00 30.73 434 ASN A O 1
ATOM 3460 N N . ALA A 1 435 ? -38.392 23.610 29.911 1.00 28.50 435 ALA A N 1
ATOM 3461 C CA . ALA A 1 435 ? -39.496 24.127 30.733 1.00 28.50 435 ALA A CA 1
ATOM 3462 C C . ALA A 1 435 ? -39.080 25.048 31.903 1.00 28.50 435 ALA A C 1
ATOM 3464 O O . ALA A 1 435 ? -39.966 25.566 32.570 1.00 28.50 435 ALA A O 1
ATOM 3465 N N . ALA A 1 436 ? -37.785 25.282 32.173 1.00 30.02 436 ALA A N 1
ATOM 3466 C CA . ALA A 1 436 ? -37.392 25.932 33.436 1.00 30.02 436 ALA A CA 1
ATOM 3467 C C . ALA A 1 436 ? -36.427 27.135 33.374 1.00 30.02 436 ALA A C 1
ATOM 3469 O O . ALA A 1 436 ? -36.168 27.700 34.429 1.00 30.02 436 ALA A O 1
ATOM 3470 N N . VAL A 1 437 ? -35.885 27.572 32.221 1.00 31.23 437 VAL A N 1
ATOM 3471 C CA . VAL A 1 437 ? -34.798 28.597 32.246 1.00 31.23 437 VAL A CA 1
ATOM 3472 C C . VAL A 1 437 ? -34.929 29.751 31.230 1.00 31.23 437 VAL A C 1
ATOM 3474 O O . VAL A 1 437 ? -33.987 30.501 31.030 1.00 31.23 437 VAL A O 1
ATOM 3477 N N . HIS A 1 438 ? -36.092 30.000 30.620 1.00 27.78 438 HIS A N 1
ATOM 3478 C CA . HIS A 1 438 ? -36.270 31.212 29.787 1.00 27.78 438 HIS A CA 1
ATOM 3479 C C . HIS A 1 438 ? -37.523 32.027 30.129 1.00 27.78 438 HIS A C 1
ATOM 3481 O O . HIS A 1 438 ? -38.297 32.423 29.261 1.00 27.78 438 HIS A O 1
ATOM 3487 N N . ALA A 1 439 ? -37.676 32.352 31.412 1.00 28.73 439 ALA A N 1
ATOM 3488 C CA . ALA A 1 439 ? -38.287 33.612 31.814 1.00 28.73 439 ALA A CA 1
ATOM 3489 C C . ALA A 1 439 ? -37.141 34.576 32.136 1.00 28.73 439 ALA A C 1
ATOM 3491 O O . ALA A 1 439 ? -36.542 34.453 33.194 1.00 28.73 439 ALA A O 1
ATOM 3492 N N . VAL A 1 440 ? -36.805 35.442 31.174 1.00 33.25 440 VAL A N 1
ATOM 3493 C CA . VAL A 1 440 ? -36.088 36.734 31.269 1.00 33.25 440 VAL A CA 1
ATOM 3494 C C . VAL A 1 440 ? -35.340 36.959 29.943 1.00 33.25 440 VAL A C 1
ATOM 3496 O O . VAL A 1 440 ? -34.633 36.085 29.450 1.00 33.25 440 VAL A O 1
ATOM 3499 N N . LEU A 1 441 ? -35.559 38.149 29.370 1.00 28.73 441 LEU A N 1
ATOM 3500 C CA . LEU A 1 441 ? -35.036 38.700 28.106 1.00 28.73 441 LEU A CA 1
ATOM 3501 C C . LEU A 1 441 ? -35.795 38.345 26.814 1.00 28.73 441 LEU A C 1
ATOM 3503 O O . LEU A 1 441 ? -35.292 37.726 25.879 1.00 28.73 441 LEU A O 1
ATOM 3507 N N . ARG A 1 442 ? -36.999 38.921 26.707 1.00 32.72 442 ARG A N 1
ATOM 3508 C CA . ARG A 1 442 ? -37.458 39.517 25.443 1.00 32.72 442 ARG A CA 1
ATOM 3509 C C . ARG A 1 442 ? -36.629 40.779 25.178 1.00 32.72 442 ARG A C 1
ATOM 3511 O O . ARG A 1 442 ? -36.629 41.656 26.033 1.00 32.72 442 ARG A O 1
ATOM 3518 N N . LEU A 1 443 ? -36.018 40.896 23.995 1.00 29.34 443 LEU A N 1
ATOM 3519 C CA . LEU A 1 443 ? -36.189 42.031 23.070 1.00 29.34 443 LEU A CA 1
ATOM 3520 C C . LEU A 1 443 ? -35.278 41.909 21.830 1.00 29.34 443 LEU A C 1
ATOM 3522 O O . LEU A 1 443 ? -34.063 41.819 21.928 1.00 29.34 443 LEU A O 1
ATOM 3526 N N . ARG A 1 444 ? -35.936 42.075 20.675 1.00 28.98 444 ARG A N 1
ATOM 3527 C CA . ARG A 1 444 ? -35.462 42.639 19.396 1.00 28.98 444 ARG A CA 1
ATOM 3528 C C . ARG A 1 444 ? -34.677 41.786 18.376 1.00 28.98 444 ARG A C 1
ATOM 3530 O O . ARG A 1 444 ? -33.522 41.428 18.543 1.00 28.98 444 ARG A O 1
ATOM 3537 N N . LYS A 1 445 ? -35.337 41.769 17.208 1.00 28.27 445 LYS A N 1
ATOM 3538 C CA . LYS A 1 445 ? -34.886 41.757 15.805 1.00 28.27 445 LYS A CA 1
ATOM 3539 C C . LYS A 1 445 ? -34.721 40.407 15.099 1.00 28.27 445 LYS A C 1
ATOM 3541 O O . LYS A 1 445 ? -33.799 39.632 15.318 1.00 28.27 445 LYS A O 1
ATOM 3546 N N . HIS A 1 446 ? -35.649 40.233 14.156 1.00 33.03 446 HIS A N 1
ATOM 3547 C CA . HIS A 1 446 ? -35.637 39.318 13.029 1.00 33.03 446 HIS A CA 1
ATOM 3548 C C . HIS A 1 446 ? -34.261 39.231 12.357 1.00 33.03 446 HIS A C 1
ATOM 3550 O O . HIS A 1 446 ? -33.800 40.173 11.722 1.00 33.03 446 HIS A O 1
ATOM 3556 N N . SER A 1 447 ? -33.659 38.050 12.428 1.00 27.86 447 SER A N 1
ATOM 3557 C CA . SER A 1 447 ? -32.901 37.483 11.319 1.00 27.86 447 SER A CA 1
ATOM 3558 C C . SER A 1 447 ? -33.155 35.980 11.333 1.00 27.86 447 SER A C 1
ATOM 3560 O O . SER A 1 447 ? -32.962 35.304 12.344 1.00 27.86 447 SER A O 1
ATOM 3562 N N . SER A 1 448 ? -33.675 35.457 10.227 1.00 32.06 448 SER A N 1
ATOM 3563 C CA . SER A 1 448 ? -33.847 34.028 9.994 1.00 32.06 448 SER A CA 1
ATOM 3564 C C . SER A 1 448 ? -32.471 33.376 9.844 1.00 32.06 448 SER A C 1
ATOM 3566 O O . SER A 1 448 ? -32.018 33.079 8.739 1.00 32.06 448 SER A O 1
ATOM 3568 N N . LYS A 1 449 ? -31.765 33.171 10.958 1.00 29.39 449 LYS A N 1
ATOM 3569 C CA . LYS A 1 449 ? -30.589 32.305 10.976 1.00 29.39 449 LYS A CA 1
ATOM 3570 C C . LYS A 1 449 ? -31.076 30.869 10.813 1.00 29.39 449 LYS A C 1
ATOM 3572 O O . LYS A 1 449 ? -31.784 30.342 11.673 1.00 29.39 449 LYS A O 1
ATOM 3577 N N . ARG A 1 450 ? -30.702 30.250 9.686 1.00 29.44 450 ARG A N 1
ATOM 3578 C CA . ARG A 1 450 ? -30.716 28.795 9.492 1.00 29.44 450 ARG A CA 1
ATOM 3579 C C . ARG A 1 450 ? -30.206 28.154 10.784 1.00 29.44 450 ARG A C 1
ATOM 3581 O O . ARG A 1 450 ? -29.078 28.420 11.191 1.00 29.44 450 ARG A O 1
ATOM 3588 N N . ARG A 1 451 ? -31.048 27.361 11.450 1.00 27.11 451 ARG A N 1
ATOM 3589 C CA . ARG A 1 451 ? -30.626 26.553 12.598 1.00 27.11 451 ARG A CA 1
ATOM 3590 C C . ARG A 1 451 ? -29.545 25.602 12.094 1.00 27.11 451 ARG A C 1
ATOM 3592 O O . ARG A 1 451 ? -29.856 24.690 11.331 1.00 27.11 451 ARG A O 1
ATOM 3599 N N . ALA A 1 452 ? -28.297 25.852 12.484 1.00 27.67 452 ALA A N 1
ATOM 3600 C CA . ALA A 1 452 ? -27.223 24.888 12.328 1.00 27.67 452 ALA A CA 1
ATOM 3601 C C . ALA A 1 452 ? -27.700 23.568 12.944 1.00 27.67 452 ALA A C 1
ATOM 3603 O O . ALA A 1 452 ? -28.198 23.543 14.075 1.00 27.67 452 ALA A O 1
ATOM 3604 N N . ARG A 1 453 ? -27.651 22.489 12.160 1.00 33.09 453 ARG A N 1
ATOM 3605 C CA . ARG A 1 453 ? -27.860 21.145 12.693 1.00 33.09 453 ARG A CA 1
ATOM 3606 C C . ARG A 1 453 ? -26.743 20.910 13.708 1.00 33.09 453 ARG A C 1
ATOM 3608 O O . ARG A 1 453 ? -25.591 21.204 13.411 1.00 33.09 453 ARG A O 1
ATOM 3615 N N . ALA A 1 454 ? -27.103 20.479 14.914 1.00 33.53 454 ALA A N 1
ATOM 3616 C CA . ALA A 1 454 ? -26.121 20.104 15.920 1.00 33.53 454 ALA A CA 1
ATOM 3617 C C . ALA A 1 454 ? -25.278 18.951 15.361 1.00 33.53 454 ALA A C 1
ATOM 3619 O O . ALA A 1 454 ? -25.854 18.008 14.811 1.00 33.53 454 ALA A O 1
ATOM 3620 N N . ALA A 1 455 ? -23.952 19.060 15.476 1.00 32.75 455 ALA A N 1
ATOM 3621 C CA . ALA A 1 455 ? -23.035 17.966 15.193 1.00 32.75 455 ALA A CA 1
ATOM 3622 C C . ALA A 1 455 ? -23.506 16.729 15.968 1.00 32.75 455 ALA A C 1
ATOM 3624 O O . ALA A 1 455 ? -23.798 16.810 17.164 1.00 32.75 455 ALA A O 1
ATOM 3625 N N . ILE A 1 456 ? -23.683 15.620 15.256 1.00 38.44 456 ILE A N 1
ATOM 3626 C CA . ILE A 1 456 ? -24.093 14.350 15.846 1.00 38.44 456 ILE A CA 1
ATOM 3627 C C . ILE A 1 456 ? -22.889 13.841 16.633 1.00 38.44 456 ILE A C 1
ATOM 3629 O O . ILE A 1 456 ? -21.819 13.628 16.072 1.00 38.44 456 ILE A O 1
ATOM 3633 N N . ASP A 1 457 ? -23.061 13.727 17.942 1.00 38.28 457 ASP A N 1
ATOM 3634 C CA . ASP A 1 457 ? -22.006 13.360 18.874 1.00 38.28 457 ASP A CA 1
ATOM 3635 C C . ASP A 1 457 ? -21.711 11.853 18.757 1.00 38.28 457 ASP A C 1
ATOM 3637 O O . ASP A 1 457 ? -22.491 11.026 19.225 1.00 38.28 457 ASP A O 1
ATOM 3641 N N . GLU A 1 458 ? -20.623 11.488 18.070 1.00 41.53 458 GLU A N 1
ATOM 3642 C CA . GLU A 1 458 ? -20.144 10.100 17.919 1.00 41.53 458 GLU A CA 1
ATOM 3643 C C . GLU A 1 458 ? -19.444 9.552 19.174 1.00 41.53 458 GLU A C 1
ATOM 3645 O O . GLU A 1 458 ? -18.882 8.453 19.156 1.00 41.53 458 GLU A O 1
ATOM 3650 N N . THR A 1 459 ? -19.383 10.318 20.261 1.00 48.06 459 THR A N 1
ATOM 3651 C CA . THR A 1 459 ? -18.514 9.956 21.375 1.00 48.06 459 THR A CA 1
ATOM 3652 C C . THR A 1 459 ? -19.204 8.964 22.312 1.00 48.06 459 THR A C 1
ATOM 3654 O O . THR A 1 459 ? -20.016 9.327 23.158 1.00 48.06 459 THR A O 1
ATOM 3657 N N . ILE A 1 460 ? -18.844 7.679 22.172 1.00 55.84 460 ILE A N 1
ATOM 3658 C CA . ILE A 1 460 ? -19.004 6.706 23.260 1.00 55.84 460 ILE A CA 1
ATOM 3659 C C . ILE A 1 460 ? -18.283 7.301 24.464 1.00 55.84 460 ILE A C 1
ATOM 3661 O O . ILE A 1 460 ? -17.094 7.625 24.391 1.00 55.84 460 ILE A O 1
ATOM 3665 N N . GLU A 1 461 ? -19.005 7.464 25.563 1.00 63.84 461 GLU A N 1
ATOM 3666 C CA . GLU A 1 461 ? -18.448 8.045 26.774 1.00 63.84 461 GLU A CA 1
ATOM 3667 C C . GLU A 1 461 ? -17.324 7.147 27.298 1.00 63.84 461 GLU A C 1
ATOM 3669 O O . GLU A 1 461 ? -17.560 6.021 27.737 1.00 63.84 461 GLU A O 1
ATOM 3674 N N . SER A 1 462 ? -16.087 7.638 27.231 1.00 72.62 462 SER A N 1
ATOM 3675 C CA . SER A 1 462 ? -14.896 6.928 27.692 1.00 72.62 462 SER A CA 1
ATOM 3676 C C . SER A 1 462 ? -14.157 7.736 28.752 1.00 72.62 462 SER A C 1
ATOM 3678 O O . SER A 1 462 ? -13.889 8.921 28.555 1.00 72.62 462 SER A O 1
ATOM 3680 N N . VAL A 1 463 ? -13.778 7.081 29.846 1.00 76.25 463 VAL A N 1
ATOM 3681 C CA . VAL A 1 463 ? -12.885 7.620 30.873 1.00 76.25 463 VAL A CA 1
ATOM 3682 C C . VAL A 1 463 ? -11.463 7.206 30.512 1.00 76.25 463 VAL A C 1
ATOM 3684 O O . VAL A 1 463 ? -11.154 6.015 30.507 1.00 76.25 463 VAL A O 1
ATOM 3687 N N . CYS A 1 464 ? -10.616 8.174 30.172 1.00 78.75 464 CYS A N 1
ATOM 3688 C CA . CYS A 1 464 ? -9.212 7.948 29.835 1.00 78.75 464 CYS A CA 1
ATOM 3689 C C . CYS A 1 464 ? -8.303 8.389 30.983 1.00 78.75 464 CYS A C 1
ATOM 3691 O O . CYS A 1 464 ? -8.512 9.457 31.559 1.00 78.75 464 CYS A O 1
ATOM 3693 N N . PHE A 1 465 ? -7.293 7.576 31.280 1.00 81.19 465 PHE A N 1
ATOM 3694 C CA . PHE A 1 465 ? -6.295 7.811 32.324 1.00 81.19 465 PHE A CA 1
ATOM 3695 C C . PHE A 1 465 ? -4.964 8.268 31.706 1.00 81.19 465 PHE A C 1
ATOM 3697 O O . PHE A 1 465 ? -4.762 8.146 30.488 1.00 81.19 465 PHE A O 1
ATOM 3704 N N . ASN A 1 466 ? -4.050 8.808 32.519 1.00 70.19 466 ASN A N 1
ATOM 3705 C CA . ASN A 1 466 ? -2.719 9.161 32.028 1.00 70.19 466 ASN A CA 1
ATOM 3706 C C . ASN A 1 466 ? -2.002 7.870 31.546 1.00 70.19 466 ASN A C 1
ATOM 3708 O O . ASN A 1 466 ? -2.224 6.753 32.009 1.00 70.19 466 ASN A O 1
ATOM 3712 N N . GLY A 1 467 ? -1.228 7.968 30.466 1.00 63.84 467 GLY A N 1
ATOM 3713 C CA . GLY A 1 467 ? -0.712 6.778 29.760 1.00 63.84 467 GLY A CA 1
ATOM 3714 C C . GLY A 1 467 ? -1.648 6.177 28.709 1.00 63.84 467 GLY A C 1
ATOM 3715 O O . GLY A 1 467 ? -1.275 5.205 28.056 1.00 63.84 467 GLY A O 1
ATOM 3716 N N . GLY A 1 468 ? -2.825 6.769 28.480 1.00 67.75 468 GLY A N 1
ATOM 3717 C CA . GLY A 1 468 ? -3.633 6.518 27.281 1.00 67.75 468 GLY A CA 1
ATOM 3718 C C . GLY A 1 468 ? -4.523 5.275 27.328 1.00 67.75 468 GLY A C 1
ATOM 3719 O O . GLY A 1 468 ? -5.158 4.949 26.324 1.00 67.75 468 GLY A O 1
ATOM 3720 N N . GLN A 1 469 ? -4.610 4.593 28.473 1.00 74.75 469 GLN A N 1
ATOM 3721 C CA . GLN A 1 469 ? -5.612 3.548 28.686 1.00 74.75 469 GLN A CA 1
ATOM 3722 C C . GLN A 1 469 ? -6.983 4.189 28.944 1.00 74.75 469 GLN A C 1
ATOM 3724 O O . GLN A 1 469 ? -7.103 5.111 29.751 1.00 74.75 469 GLN A O 1
ATOM 3729 N N . CYS A 1 470 ? -8.021 3.708 28.257 1.00 77.44 470 CYS A N 1
ATOM 3730 C CA . CYS A 1 470 ? -9.384 4.226 28.379 1.00 77.44 470 CYS A CA 1
ATOM 3731 C C . CYS A 1 470 ? -10.383 3.095 28.637 1.00 77.44 470 CYS A C 1
ATOM 3733 O O . CYS A 1 470 ? -10.298 2.041 28.010 1.00 77.44 470 CYS A O 1
ATOM 3735 N N . THR A 1 471 ? -11.374 3.363 29.487 1.00 76.88 471 THR A N 1
ATOM 3736 C CA . THR A 1 471 ? -12.491 2.461 29.800 1.00 76.88 471 THR A CA 1
ATOM 3737 C C . THR A 1 471 ? -13.829 3.100 29.434 1.00 76.88 471 THR A C 1
ATOM 3739 O O . THR A 1 471 ? -13.989 4.316 29.498 1.00 76.88 471 THR A O 1
ATOM 3742 N N . CYS A 1 472 ? -14.810 2.282 29.048 1.00 76.00 472 CYS A N 1
ATOM 3743 C CA . CYS A 1 472 ? -16.179 2.733 28.789 1.00 76.00 472 CYS A CA 1
ATOM 3744 C C . CYS A 1 472 ? -16.863 3.251 30.072 1.00 76.00 472 CYS A C 1
ATOM 3746 O O . CYS A 1 472 ? -16.838 2.587 31.108 1.00 76.00 472 CYS A O 1
ATOM 3748 N N . GLY A 1 473 ? -17.492 4.426 29.990 1.00 71.62 473 GLY A N 1
ATOM 3749 C CA . GLY A 1 473 ? -18.194 5.109 31.083 1.00 71.62 473 GLY A CA 1
ATOM 3750 C C . GLY A 1 473 ? -19.729 5.068 31.006 1.00 71.62 473 GLY A C 1
ATOM 3751 O O . GLY A 1 473 ? -20.404 5.507 31.941 1.00 71.62 473 GLY A O 1
ATOM 3752 N N . GLU A 1 474 ? -20.318 4.513 29.940 1.00 66.69 474 GLU A N 1
ATOM 3753 C CA . GLU A 1 474 ? -21.778 4.516 29.716 1.00 66.69 474 GLU A CA 1
ATOM 3754 C C . GLU A 1 474 ? -22.559 3.670 30.738 1.00 66.69 474 GLU A C 1
ATOM 3756 O O . GLU A 1 474 ? -23.666 4.024 31.148 1.00 66.69 474 GLU A O 1
ATOM 3761 N N . SER A 1 475 ? -21.967 2.574 31.216 1.00 64.81 475 SER A N 1
ATOM 3762 C CA . SER A 1 475 ? -22.604 1.584 32.099 1.00 64.81 475 SER A CA 1
ATOM 3763 C C . SER A 1 475 ? -22.716 2.001 33.576 1.00 64.81 475 SER A C 1
ATOM 3765 O O . SER A 1 475 ? -23.166 1.225 34.416 1.00 64.81 475 SER A O 1
ATOM 3767 N N . THR A 1 476 ? -22.319 3.219 33.927 1.00 67.12 476 THR A N 1
ATOM 3768 C CA . THR A 1 476 ? -22.152 3.679 35.321 1.00 67.12 476 THR A CA 1
ATOM 3769 C C . THR A 1 476 ? -23.461 4.079 36.021 1.00 67.12 476 THR A C 1
ATOM 3771 O O . THR A 1 476 ? -23.510 4.213 37.246 1.00 67.12 476 THR A O 1
ATOM 3774 N N . CYS A 1 477 ? -24.559 4.254 35.278 1.00 72.75 477 CYS A N 1
ATOM 3775 C CA . CYS A 1 477 ? -25.813 4.774 35.837 1.00 72.75 477 CYS A CA 1
ATOM 3776 C C . CYS A 1 477 ? -26.663 3.751 36.607 1.00 72.75 477 CYS A C 1
ATOM 3778 O O . CYS A 1 477 ? -27.545 4.172 37.356 1.00 72.75 477 CYS A O 1
ATOM 3780 N N . ALA A 1 478 ? -26.425 2.442 36.449 1.00 73.56 478 ALA A N 1
ATOM 3781 C CA . ALA A 1 478 ? -27.212 1.397 37.123 1.00 73.56 478 ALA A CA 1
ATOM 3782 C C . ALA A 1 478 ? -26.396 0.483 38.053 1.00 73.56 478 ALA A C 1
ATOM 3784 O O . ALA A 1 478 ? -26.846 -0.611 38.385 1.00 73.56 478 ALA A O 1
ATOM 3785 N N . VAL A 1 479 ? -25.231 0.955 38.508 1.00 82.00 479 VAL A N 1
ATOM 3786 C CA . VAL A 1 479 ? -24.444 0.321 39.581 1.00 82.00 479 VAL A CA 1
ATOM 3787 C C . VAL A 1 479 ? -25.337 0.029 40.792 1.00 82.00 479 VAL A C 1
ATOM 3789 O O . VAL A 1 479 ? -26.186 0.850 41.172 1.00 82.00 479 VAL A O 1
ATOM 3792 N N . ARG A 1 480 ? -25.150 -1.142 41.404 1.00 83.06 480 ARG A N 1
ATOM 3793 C CA . ARG A 1 480 ? -25.931 -1.594 42.557 1.00 83.06 480 ARG A CA 1
ATOM 3794 C C . ARG A 1 480 ? -25.397 -0.953 43.839 1.00 83.06 480 ARG A C 1
ATOM 3796 O O . ARG A 1 480 ? -24.310 -1.282 44.303 1.00 83.06 480 ARG A O 1
ATOM 3803 N N . CYS A 1 481 ? -26.198 -0.064 44.416 1.00 79.81 481 CYS A N 1
ATOM 3804 C CA . CYS A 1 481 ? -25.935 0.583 45.699 1.00 79.81 481 CYS A CA 1
ATOM 3805 C C . CYS A 1 481 ? -27.135 0.410 46.627 1.00 79.81 481 CYS A C 1
ATOM 3807 O O . CYS A 1 481 ? -28.276 0.364 46.154 1.00 79.81 481 CYS A O 1
ATOM 3809 N N . ASN A 1 482 ? -26.872 0.329 47.935 1.00 75.25 482 ASN A N 1
ATOM 3810 C CA . ASN A 1 482 ? -27.879 0.134 48.986 1.00 75.25 482 ASN A CA 1
ATOM 3811 C C . ASN A 1 482 ? -28.800 -1.075 48.717 1.00 75.25 482 ASN A C 1
ATOM 3813 O O . ASN A 1 482 ? -29.996 -1.042 49.001 1.00 75.25 482 ASN A O 1
ATOM 3817 N N . SER A 1 483 ? -28.259 -2.146 48.123 1.00 72.00 483 SER A N 1
ATOM 3818 C CA . SER A 1 483 ? -29.017 -3.345 47.741 1.00 72.00 483 SER A CA 1
ATOM 3819 C C . SER A 1 483 ? -28.799 -4.531 48.684 1.00 72.00 483 SER A C 1
ATOM 3821 O O . SER A 1 483 ? -29.302 -5.631 48.421 1.00 72.00 483 SER A O 1
ATOM 3823 N N . CYS A 1 484 ? -28.098 -4.308 49.801 1.00 70.12 484 CYS A N 1
ATOM 3824 C CA . CYS A 1 484 ? -27.725 -5.360 50.738 1.00 70.12 484 CYS A CA 1
ATOM 3825 C C . CYS A 1 484 ? -28.938 -6.051 51.374 1.00 70.12 484 CYS A C 1
ATOM 3827 O O . CYS A 1 484 ? -28.924 -7.272 51.478 1.00 70.12 484 CYS A O 1
ATOM 3829 N N . GLN A 1 485 ? -30.030 -5.323 51.645 1.00 67.56 485 GLN A N 1
ATOM 3830 C CA . GLN A 1 485 ? -31.284 -5.882 52.181 1.00 67.56 485 GLN A CA 1
ATOM 3831 C C . GLN A 1 485 ? -31.946 -6.930 51.265 1.00 67.56 485 GLN A C 1
ATOM 3833 O O . GLN A 1 485 ? -32.741 -7.743 51.726 1.00 67.56 485 GLN A O 1
ATOM 3838 N N . ARG A 1 486 ? -31.652 -6.913 49.957 1.00 68.75 486 ARG A N 1
ATOM 3839 C CA . ARG A 1 486 ? -32.251 -7.829 48.964 1.00 68.75 486 ARG A CA 1
ATOM 3840 C C . ARG A 1 486 ? -31.331 -8.976 48.559 1.00 68.75 486 ARG A C 1
ATOM 3842 O O . ARG A 1 486 ? -31.745 -9.837 47.789 1.00 68.75 486 ARG A O 1
ATOM 3849 N N . SER A 1 487 ? -30.080 -8.957 49.006 1.00 70.62 487 SER A N 1
ATOM 3850 C CA . SER A 1 487 ? -29.056 -9.910 48.582 1.00 70.62 487 SER A CA 1
ATOM 3851 C C . SER A 1 487 ? -28.750 -10.870 49.732 1.00 70.62 487 SER A C 1
ATOM 3853 O O . SER A 1 487 ? -28.656 -10.458 50.882 1.00 70.62 487 SER A O 1
ATOM 3855 N N . THR A 1 488 ? -28.621 -12.165 49.442 1.00 73.19 488 THR A N 1
ATOM 3856 C CA . THR A 1 488 ? -28.217 -13.154 50.452 1.00 73.19 488 THR A CA 1
ATOM 3857 C C . THR A 1 488 ? -26.688 -13.285 50.489 1.00 73.19 488 THR A C 1
ATOM 3859 O O . THR A 1 488 ? -26.041 -13.131 49.447 1.00 73.19 488 THR A O 1
ATOM 3862 N N . PRO A 1 489 ? -26.079 -13.649 51.636 1.00 72.19 489 PRO A N 1
ATOM 3863 C CA . PRO A 1 489 ? -24.634 -13.900 51.732 1.00 72.19 489 PRO A CA 1
ATOM 3864 C C . PRO A 1 489 ? -24.114 -14.912 50.701 1.00 72.19 489 PRO A C 1
ATOM 3866 O O . PRO A 1 489 ? -23.029 -14.746 50.151 1.00 72.19 489 PRO A O 1
ATOM 3869 N N . GLN A 1 490 ? -24.916 -15.930 50.375 1.00 73.44 490 GLN A N 1
ATOM 3870 C CA . GLN A 1 490 ? -24.593 -16.925 49.348 1.00 73.44 490 GLN A CA 1
ATOM 3871 C C . GLN A 1 490 ? -24.545 -16.320 47.937 1.00 73.44 490 GLN A C 1
ATOM 3873 O O . GLN A 1 490 ? -23.681 -16.688 47.146 1.00 73.44 490 GLN A O 1
ATOM 3878 N N . SER A 1 491 ? -25.445 -15.383 47.617 1.00 77.62 491 SER A N 1
ATOM 3879 C CA . SER A 1 491 ? -25.444 -14.686 46.325 1.00 77.62 491 SER A CA 1
ATOM 3880 C C . SER A 1 491 ? -24.202 -13.815 46.167 1.00 77.62 491 SER A C 1
ATOM 3882 O O . SER A 1 491 ? -23.569 -13.842 45.118 1.00 77.62 491 SER A O 1
ATOM 3884 N N . VAL A 1 492 ? -23.830 -13.078 47.216 1.00 76.75 492 VAL A N 1
ATOM 3885 C CA . VAL A 1 492 ? -22.635 -12.221 47.204 1.00 76.75 492 VAL A CA 1
ATOM 3886 C C . VAL A 1 492 ? -21.362 -13.061 47.123 1.00 76.75 492 VAL A C 1
ATOM 3888 O O . VAL A 1 492 ? -20.466 -12.744 46.346 1.00 76.75 492 VAL A O 1
ATOM 3891 N N . ARG A 1 493 ? -21.307 -14.199 47.826 1.00 76.94 493 ARG A N 1
ATOM 3892 C CA . ARG A 1 493 ? -20.189 -15.146 47.717 1.00 76.94 493 ARG A CA 1
ATOM 3893 C C . ARG A 1 493 ? -20.044 -15.702 46.300 1.00 76.94 493 ARG A C 1
ATOM 3895 O O . ARG A 1 493 ? -18.935 -15.732 45.788 1.00 76.94 493 ARG A O 1
ATOM 3902 N N . LYS A 1 494 ? -21.143 -16.078 45.634 1.00 79.69 494 LYS A N 1
ATOM 3903 C CA . LYS A 1 494 ? -21.111 -16.515 44.224 1.00 79.69 494 LYS A CA 1
ATOM 3904 C C . LYS A 1 494 ? -20.628 -15.419 43.273 1.00 79.69 494 LYS A C 1
ATOM 3906 O O . LYS A 1 494 ? -19.925 -15.731 42.320 1.00 79.69 494 LYS A O 1
ATOM 3911 N N . GLU A 1 495 ? -20.993 -14.162 43.521 1.00 78.69 495 GLU A N 1
ATOM 3912 C CA . GLU A 1 495 ? -20.529 -13.023 42.718 1.00 78.69 495 GLU A CA 1
ATOM 3913 C C . GLU A 1 495 ? -19.021 -12.775 42.897 1.00 78.69 495 GLU A C 1
ATOM 3915 O O . GLU A 1 495 ? -18.327 -12.592 41.901 1.00 78.69 495 GLU A O 1
ATOM 3920 N N . ILE A 1 496 ? -18.499 -12.842 44.129 1.00 77.44 496 ILE A N 1
ATOM 3921 C CA . ILE A 1 496 ? -17.057 -12.690 44.418 1.00 77.44 496 ILE A CA 1
ATOM 3922 C C . ILE A 1 496 ? -16.249 -13.885 43.892 1.00 77.44 496 ILE A C 1
ATOM 3924 O O . ILE A 1 496 ? -15.142 -13.714 43.395 1.00 77.44 496 ILE A O 1
ATOM 3928 N N . CYS A 1 497 ? -16.795 -15.101 43.981 1.00 76.31 497 CYS A N 1
ATOM 3929 C CA . CYS A 1 497 ? -16.141 -16.328 43.515 1.00 76.31 497 CYS A CA 1
ATOM 3930 C C . CYS A 1 497 ? -16.204 -16.520 41.986 1.00 76.31 497 CYS A C 1
ATOM 3932 O O . CYS A 1 497 ? -15.749 -17.552 41.490 1.00 76.31 497 CYS A O 1
ATOM 3934 N N . ARG A 1 498 ? -16.792 -15.580 41.233 1.00 79.88 498 ARG A N 1
ATOM 3935 C CA . ARG A 1 498 ? -16.827 -15.635 39.768 1.00 79.88 498 ARG A CA 1
ATOM 3936 C C . ARG A 1 498 ? -15.416 -15.453 39.201 1.00 79.88 498 ARG A C 1
ATOM 3938 O O . ARG A 1 498 ? -14.662 -14.602 39.665 1.00 79.88 498 ARG A O 1
ATOM 3945 N N . ASP A 1 499 ? -15.082 -16.209 38.157 1.00 74.00 499 ASP A N 1
ATOM 3946 C CA . ASP A 1 499 ? -13.817 -16.029 37.440 1.00 74.00 499 ASP A CA 1
ATOM 3947 C C . ASP A 1 499 ? -13.679 -14.596 36.917 1.00 74.00 499 ASP A C 1
ATOM 3949 O O . ASP A 1 499 ? -14.564 -14.084 36.228 1.00 74.00 499 ASP A O 1
ATOM 3953 N N . GLY A 1 500 ? -12.569 -13.951 37.278 1.00 74.88 500 GLY A N 1
ATOM 3954 C CA . GLY A 1 500 ? -12.284 -12.560 36.930 1.00 74.88 500 GLY A CA 1
ATOM 3955 C C . GLY A 1 500 ? -12.906 -11.512 37.856 1.00 74.88 500 GLY A C 1
ATOM 3956 O O . GLY A 1 500 ? -12.652 -10.335 37.643 1.00 74.88 500 GLY A O 1
ATOM 3957 N N . ALA A 1 501 ? -13.668 -11.876 38.892 1.00 82.12 501 ALA A N 1
ATOM 3958 C CA . ALA A 1 501 ? -14.160 -10.898 39.864 1.00 82.12 501 ALA A CA 1
ATOM 3959 C C . ALA A 1 501 ? -13.076 -10.488 40.879 1.00 82.12 501 ALA A C 1
ATOM 3961 O O . ALA A 1 501 ? -12.172 -11.262 41.203 1.00 82.12 501 ALA A O 1
ATOM 3962 N N . PHE A 1 502 ? -13.192 -9.272 41.414 1.00 85.56 502 PHE A N 1
ATOM 3963 C CA . PHE A 1 502 ? -12.440 -8.822 42.583 1.00 85.56 502 PHE A CA 1
ATOM 3964 C C . PHE A 1 502 ? -13.377 -8.211 43.626 1.00 85.56 502 PHE A C 1
ATOM 3966 O O . PHE A 1 502 ? -14.407 -7.618 43.295 1.00 85.56 502 PHE A O 1
ATOM 3973 N N . GLY A 1 503 ? -12.995 -8.340 44.897 1.00 85.50 503 GLY A N 1
ATOM 3974 C CA . GLY A 1 503 ? -13.653 -7.681 46.020 1.00 85.50 503 GLY A CA 1
ATOM 3975 C C . GLY A 1 503 ? -12.681 -6.787 46.784 1.00 85.50 503 GLY A C 1
ATOM 3976 O O . GLY A 1 503 ? -11.579 -7.223 47.115 1.00 85.50 503 GLY A O 1
ATOM 3977 N N . ILE A 1 504 ? -13.087 -5.556 47.096 1.00 85.75 504 ILE A N 1
ATOM 3978 C CA . ILE A 1 504 ? -12.314 -4.621 47.926 1.00 85.75 504 ILE A CA 1
ATOM 3979 C C . ILE A 1 504 ? -13.154 -4.171 49.111 1.00 85.75 504 ILE A C 1
ATOM 3981 O O . ILE A 1 504 ? -14.264 -3.667 48.945 1.00 85.75 504 ILE A O 1
ATOM 3985 N N . PHE A 1 505 ? -12.569 -4.280 50.299 1.00 85.56 505 PHE A N 1
ATOM 3986 C CA . PHE A 1 505 ? -13.057 -3.647 51.513 1.00 85.56 505 PHE A CA 1
ATOM 3987 C C . PHE A 1 505 ? -12.093 -2.528 51.913 1.00 85.56 505 PHE A C 1
ATOM 3989 O O . PHE A 1 505 ? -10.890 -2.755 52.070 1.00 85.56 505 PHE A O 1
ATOM 3996 N N . GLY A 1 506 ? -12.600 -1.306 52.065 1.00 85.88 506 GLY A N 1
ATOM 3997 C CA . GLY A 1 506 ? -11.749 -0.148 52.330 1.00 85.88 506 GLY A CA 1
ATOM 3998 C C . GLY A 1 506 ? -12.476 1.039 52.945 1.00 85.88 506 GLY A C 1
ATOM 3999 O O . GLY A 1 506 ? -13.702 1.100 52.961 1.00 85.88 506 GLY A O 1
ATOM 4000 N N . LYS A 1 507 ? -11.704 2.000 53.451 1.00 87.69 507 LYS A N 1
ATOM 4001 C CA . LYS A 1 507 ? -12.215 3.259 54.013 1.00 87.69 507 LYS A CA 1
ATOM 4002 C C . LYS A 1 507 ? -12.156 4.367 52.977 1.00 87.69 507 LYS A C 1
ATOM 4004 O O . LYS A 1 507 ? -11.157 4.495 52.272 1.00 87.69 507 LYS A O 1
ATOM 4009 N N . LEU A 1 508 ? -13.201 5.185 52.904 1.00 86.38 508 LEU A N 1
ATOM 4010 C CA . LEU A 1 508 ? -13.210 6.344 52.018 1.00 86.38 508 LEU A CA 1
ATOM 4011 C C . LEU A 1 508 ? -12.315 7.452 52.596 1.00 86.38 508 LEU A C 1
ATOM 4013 O O . LEU A 1 508 ? -12.536 7.915 53.711 1.00 86.38 508 LEU A O 1
ATOM 4017 N N . ILE A 1 509 ? -11.302 7.872 51.838 1.00 85.50 509 ILE A N 1
ATOM 4018 C CA . ILE A 1 509 ? -10.364 8.936 52.224 1.00 85.50 509 ILE A CA 1
ATOM 4019 C C . ILE A 1 509 ? -10.866 10.282 51.708 1.00 85.50 509 ILE A C 1
ATOM 4021 O O . ILE A 1 509 ? -10.847 11.282 52.421 1.00 85.50 509 ILE A O 1
ATOM 4025 N N . GLU A 1 510 ? -11.283 10.310 50.443 1.00 85.38 510 GLU A N 1
ATOM 4026 C CA . GLU A 1 510 ? -11.554 11.549 49.730 1.00 85.38 510 GLU A CA 1
ATOM 4027 C C . GLU A 1 510 ? -12.620 11.348 48.654 1.00 85.38 510 GLU A C 1
ATOM 4029 O O . GLU A 1 510 ? -12.713 10.285 48.035 1.00 85.38 510 GLU A O 1
ATOM 4034 N N . LYS A 1 511 ? -13.408 12.396 48.412 1.00 86.50 511 LYS A N 1
ATOM 4035 C CA . LYS A 1 511 ? -14.364 12.479 47.309 1.00 86.50 511 LYS A CA 1
ATOM 4036 C C . LYS A 1 511 ? -14.044 13.717 46.483 1.00 86.50 511 LYS A C 1
ATOM 4038 O O . LYS A 1 511 ? -14.014 14.821 47.023 1.00 86.50 511 LYS A O 1
ATOM 4043 N N . ARG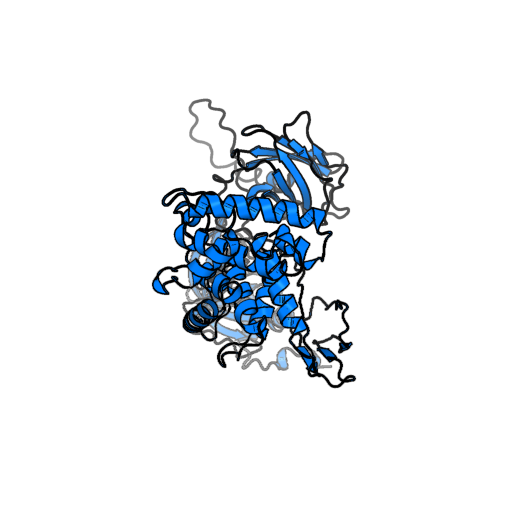 A 1 512 ? -13.854 13.535 45.181 1.00 87.75 512 ARG A N 1
ATOM 4044 C CA . ARG A 1 512 ? -13.665 14.617 44.207 1.00 87.75 512 ARG A CA 1
ATOM 4045 C C . ARG A 1 512 ? -14.701 14.504 43.104 1.00 87.75 512 ARG A C 1
ATOM 4047 O O . ARG A 1 512 ? -15.299 13.449 42.912 1.00 87.75 512 ARG A O 1
ATOM 4054 N N . GLU A 1 513 ? -14.896 15.582 42.365 1.00 84.50 513 GLU A N 1
ATOM 4055 C CA . GLU A 1 513 ? -15.715 15.568 41.159 1.00 84.50 513 GLU A CA 1
ATOM 4056 C C . GLU A 1 513 ? -14.833 15.871 39.955 1.00 84.50 513 GLU A C 1
ATOM 4058 O O . GLU A 1 513 ? -13.986 16.759 40.010 1.00 84.50 513 GLU A O 1
ATOM 4063 N N . SER A 1 514 ? -15.029 15.122 38.877 1.00 81.00 514 SER A N 1
ATOM 4064 C CA . SER A 1 514 ? -14.355 15.343 37.606 1.00 81.00 514 SER A CA 1
ATOM 4065 C C . SER A 1 514 ? -15.387 15.461 36.498 1.00 81.00 514 SER A C 1
ATOM 4067 O O . SER A 1 514 ? -16.353 14.695 36.428 1.00 81.00 514 SER A O 1
ATOM 4069 N N . THR A 1 515 ? -15.197 16.456 35.642 1.00 77.81 515 THR A N 1
ATOM 4070 C CA . THR A 1 515 ? -16.023 16.681 34.461 1.00 77.81 515 THR A CA 1
ATOM 4071 C C . THR A 1 515 ? -15.266 16.210 33.234 1.00 77.81 515 THR A C 1
ATOM 4073 O O . THR A 1 515 ? -14.231 16.780 32.891 1.00 77.81 515 THR A O 1
ATOM 4076 N N . ILE A 1 516 ? -15.799 15.198 32.559 1.00 69.56 516 ILE A N 1
ATOM 4077 C CA . ILE A 1 516 ? -15.260 14.697 31.299 1.00 69.56 516 ILE A CA 1
ATOM 4078 C C . ILE A 1 516 ? -16.125 15.262 30.176 1.00 69.56 516 ILE A C 1
ATOM 4080 O O . ILE A 1 516 ? -17.349 15.107 30.175 1.00 69.56 516 ILE A O 1
ATOM 4084 N N . SER A 1 517 ? -15.482 15.952 29.237 1.00 58.62 517 SER A N 1
ATOM 4085 C CA . SER A 1 517 ? -16.142 16.444 28.028 1.00 58.62 517 SER A CA 1
ATOM 4086 C C . SER A 1 517 ? -16.205 15.309 27.011 1.00 58.62 517 SER A C 1
ATOM 4088 O O . SER A 1 517 ? -15.176 14.766 26.618 1.00 58.62 517 SER A O 1
ATOM 4090 N N . VAL A 1 518 ? -17.418 14.939 26.621 1.00 55.44 518 VAL A N 1
ATOM 4091 C CA . VAL A 1 518 ? -17.741 13.850 25.696 1.00 55.44 518 VAL A CA 1
ATOM 4092 C C . VAL A 1 518 ? -18.473 14.513 24.534 1.00 55.44 518 VAL A C 1
ATOM 4094 O O . VAL A 1 518 ? -19.683 14.744 24.595 1.00 55.44 518 VAL A O 1
ATOM 4097 N N . GLY A 1 519 ? -17.676 14.987 23.571 1.00 55.81 519 GLY A N 1
ATOM 4098 C CA . GLY A 1 519 ? -18.120 15.814 22.450 1.00 55.81 519 GLY A CA 1
ATOM 4099 C C . GLY A 1 519 ? -18.825 17.102 22.884 1.00 55.81 519 GLY A C 1
ATOM 4100 O O . GLY A 1 519 ? -18.205 18.008 23.434 1.00 55.81 519 GLY A O 1
ATOM 4101 N N . SER A 1 520 ? -20.125 17.190 22.612 1.00 44.06 520 SER A N 1
ATOM 4102 C CA . SER A 1 520 ? -21.024 18.302 22.958 1.00 44.06 520 SER A CA 1
ATOM 4103 C C . SER A 1 520 ? -21.657 18.176 24.351 1.00 44.06 520 SER A C 1
ATOM 4105 O O . SER A 1 520 ? -22.323 19.105 24.822 1.00 44.06 520 SER A O 1
ATOM 4107 N N . SER A 1 521 ? -21.473 17.030 25.011 1.00 53.88 521 SER A N 1
ATOM 4108 C CA . SER A 1 521 ? -22.030 16.725 26.325 1.00 53.88 521 SER A CA 1
ATOM 4109 C C . SER A 1 521 ? -20.954 16.721 27.415 1.00 53.88 521 SER A C 1
ATOM 4111 O O . SER A 1 521 ? -19.807 16.340 27.197 1.00 53.88 521 SER A O 1
ATOM 4113 N N . THR A 1 522 ? -21.313 17.159 28.621 1.00 65.00 522 THR A N 1
ATOM 4114 C CA . THR A 1 522 ? -20.443 17.061 29.799 1.00 65.00 522 THR A CA 1
ATOM 4115 C C . THR A 1 522 ? -20.959 15.962 30.715 1.00 65.00 522 THR A C 1
ATOM 4117 O O . THR A 1 522 ? -22.101 15.990 31.185 1.00 65.00 522 THR A O 1
ATOM 4120 N N . ALA A 1 523 ? -20.117 14.965 30.967 1.00 71.12 523 ALA A N 1
ATOM 4121 C CA . ALA A 1 523 ? -20.382 13.925 31.941 1.00 71.12 523 ALA A CA 1
ATOM 4122 C C . ALA A 1 523 ? -19.676 14.247 33.258 1.00 71.12 523 ALA A C 1
ATOM 4124 O O . ALA A 1 523 ? -18.490 14.567 33.284 1.00 71.12 523 ALA A O 1
ATOM 4125 N N . ILE A 1 524 ? -20.417 14.163 34.363 1.00 82.00 524 ILE A N 1
ATOM 4126 C CA . ILE A 1 524 ? -19.888 14.444 35.698 1.00 82.00 524 ILE A CA 1
ATOM 4127 C C . ILE A 1 524 ? -19.715 13.129 36.452 1.00 82.00 524 ILE A C 1
ATOM 4129 O O . ILE A 1 524 ? -20.683 12.382 36.648 1.00 82.00 524 ILE A O 1
ATOM 4133 N N . TYR A 1 525 ? -18.490 12.888 36.899 1.00 84.44 525 TYR A N 1
ATOM 4134 C CA . TYR A 1 525 ? -18.078 11.739 37.688 1.00 84.44 525 TYR A CA 1
ATOM 4135 C C . TYR A 1 525 ? -17.728 12.169 39.107 1.00 84.44 525 TYR A C 1
ATOM 4137 O O . TYR A 1 525 ? -17.038 13.162 39.314 1.00 84.44 525 TYR A O 1
ATOM 4145 N N . ASN A 1 526 ? -18.184 11.391 40.080 1.00 86.75 526 ASN A N 1
ATOM 4146 C CA . ASN A 1 526 ? -17.673 11.407 41.438 1.00 86.75 526 ASN A CA 1
ATOM 4147 C C . ASN A 1 526 ? -16.535 10.386 41.516 1.00 86.75 526 ASN A C 1
ATOM 4149 O O . ASN A 1 526 ? -16.718 9.222 41.156 1.00 86.75 526 ASN A O 1
ATOM 4153 N N . ILE A 1 527 ? -15.375 10.835 41.977 1.00 88.44 527 ILE A N 1
ATOM 4154 C CA . ILE A 1 527 ? -14.190 10.016 42.207 1.00 88.44 527 ILE A CA 1
ATOM 4155 C C . ILE A 1 527 ? -14.075 9.795 43.710 1.00 88.44 527 ILE A C 1
ATOM 4157 O O . ILE A 1 527 ? -13.962 10.752 44.479 1.00 88.44 527 ILE A O 1
ATOM 4161 N N . TYR A 1 528 ? -14.105 8.535 44.120 1.00 88.25 528 TYR A N 1
ATOM 4162 C CA . TYR A 1 528 ? -13.994 8.097 45.503 1.00 88.25 528 TYR A CA 1
ATOM 4163 C C . TYR A 1 528 ? -12.631 7.454 45.711 1.00 88.25 528 TYR A C 1
ATOM 4165 O O . TYR A 1 528 ? -12.368 6.360 45.215 1.00 88.25 528 TYR A O 1
ATOM 4173 N N . LYS A 1 529 ? -11.754 8.134 46.445 1.00 88.94 529 LYS A N 1
ATOM 4174 C CA . LYS A 1 529 ? -10.444 7.597 46.800 1.00 88.94 529 LYS A CA 1
ATOM 4175 C C . LYS A 1 529 ? -10.570 6.768 48.069 1.00 88.94 529 LYS A C 1
ATOM 4177 O O . LYS A 1 529 ? -10.948 7.297 49.115 1.00 88.94 529 LYS A O 1
ATOM 4182 N N . MET A 1 530 ? -10.240 5.485 47.987 1.00 88.12 530 MET A N 1
ATOM 4183 C CA . MET A 1 530 ? -10.366 4.535 49.090 1.00 88.12 530 MET A CA 1
ATOM 4184 C C . MET A 1 530 ? -9.008 3.985 49.529 1.00 88.12 530 MET A C 1
ATOM 4186 O O . MET A 1 530 ? -8.171 3.639 48.697 1.00 88.12 530 MET A O 1
ATOM 4190 N N . HIS A 1 531 ? -8.819 3.874 50.847 1.00 87.69 531 HIS A N 1
ATOM 4191 C CA . HIS A 1 531 ? -7.749 3.094 51.461 1.00 87.69 531 HIS A CA 1
ATOM 4192 C C . HIS A 1 531 ? -8.214 1.646 51.583 1.00 87.69 531 HIS A C 1
ATOM 4194 O O . HIS A 1 531 ? -9.149 1.348 52.331 1.00 87.69 531 HIS A O 1
ATOM 4200 N N . VAL A 1 532 ? -7.558 0.746 50.868 1.00 85.62 532 VAL A N 1
ATOM 4201 C CA . VAL A 1 532 ? -7.861 -0.681 50.850 1.00 85.62 532 VAL A CA 1
ATOM 4202 C C . VAL A 1 532 ? -7.383 -1.306 52.158 1.00 85.62 532 VAL A C 1
ATOM 4204 O O . VAL A 1 532 ? -6.215 -1.201 52.519 1.00 85.62 532 VAL A O 1
ATOM 4207 N N . LEU A 1 533 ? -8.305 -1.914 52.902 1.00 81.75 533 LEU A N 1
ATOM 4208 C CA . LEU A 1 533 ? -8.003 -2.676 54.115 1.00 81.75 533 LEU A CA 1
ATOM 4209 C C . LEU A 1 533 ? -7.851 -4.162 53.799 1.00 81.75 533 LEU A C 1
ATOM 4211 O O . LEU A 1 533 ? -7.006 -4.829 54.384 1.00 81.75 533 LEU A O 1
ATOM 4215 N N . GLN A 1 534 ? -8.675 -4.669 52.879 1.00 77.38 534 GLN A N 1
ATOM 4216 C CA . GLN A 1 534 ? -8.651 -6.065 52.481 1.00 77.38 534 GLN A CA 1
ATOM 4217 C C . GLN A 1 534 ? -9.091 -6.242 51.030 1.00 77.38 534 GLN A C 1
ATOM 4219 O O . GLN A 1 534 ? -9.951 -5.516 50.523 1.00 77.38 534 GLN A O 1
ATOM 4224 N N . THR A 1 535 ? -8.504 -7.239 50.378 1.00 75.88 535 THR A N 1
ATOM 4225 C CA . THR A 1 535 ? -8.776 -7.619 48.996 1.00 75.88 535 THR A CA 1
ATOM 4226 C C . THR A 1 535 ? -9.135 -9.098 48.939 1.00 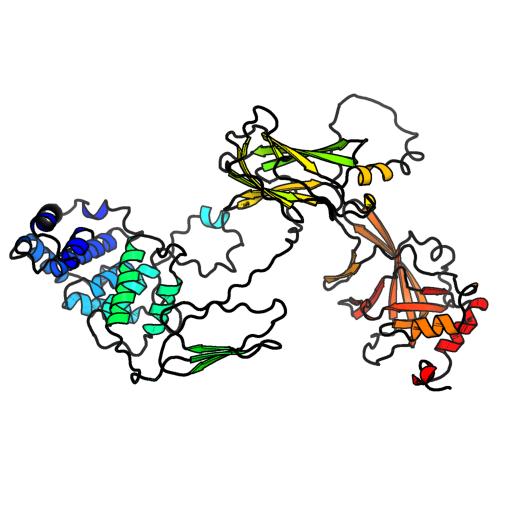75.88 535 THR A C 1
ATOM 4228 O O . THR A 1 535 ? -8.603 -9.909 49.694 1.00 75.88 535 THR A O 1
ATOM 4231 N N . LEU A 1 536 ? -10.051 -9.453 48.045 1.00 72.56 536 LEU A N 1
ATOM 4232 C CA . LEU A 1 536 ? -10.347 -10.837 47.687 1.00 72.56 536 LEU A CA 1
ATOM 4233 C C . LEU A 1 536 ? -10.118 -10.978 46.179 1.00 72.56 536 LEU A C 1
ATOM 4235 O O . LEU A 1 536 ? -10.879 -10.420 45.386 1.00 72.56 536 LEU A O 1
ATOM 4239 N N . MET A 1 537 ? -9.038 -11.670 45.798 1.00 68.44 537 MET A N 1
ATOM 4240 C CA . MET A 1 537 ? -8.624 -11.912 44.406 1.00 68.44 537 MET A CA 1
ATOM 4241 C C . MET A 1 537 ? -8.020 -13.316 44.251 1.00 68.44 537 MET A C 1
ATOM 4243 O O . MET A 1 537 ? -7.244 -13.733 45.114 1.00 68.44 537 MET A O 1
ATOM 4247 N N . ARG A 1 538 ? -8.392 -14.049 43.179 1.00 59.12 538 ARG A N 1
ATOM 4248 C CA . ARG A 1 538 ? -7.985 -15.458 42.920 1.00 59.12 538 ARG A CA 1
ATOM 4249 C C . ARG A 1 538 ? -6.487 -15.669 42.734 1.00 59.12 538 ARG A C 1
ATOM 4251 O O . ARG A 1 538 ? -5.994 -16.719 43.126 1.00 59.12 538 ARG A O 1
ATOM 4258 N N . ASP A 1 539 ? -5.783 -14.654 42.240 1.00 55.25 539 ASP A N 1
ATOM 4259 C CA . ASP A 1 539 ? -4.348 -14.712 41.974 1.00 55.25 539 ASP A CA 1
ATOM 4260 C C . ASP A 1 539 ? -3.637 -13.519 42.626 1.00 55.25 539 ASP A C 1
ATOM 4262 O O . ASP A 1 539 ? -4.095 -12.381 42.511 1.00 55.25 539 ASP A O 1
ATOM 4266 N N . GLU A 1 540 ? -2.478 -13.764 43.237 1.00 51.16 540 GLU A N 1
ATOM 4267 C CA . GLU A 1 540 ? -1.643 -12.792 43.972 1.00 51.16 540 GLU A CA 1
ATOM 4268 C C . GLU A 1 540 ? -0.968 -11.720 43.081 1.00 51.16 540 GLU A C 1
ATOM 4270 O O . GLU A 1 540 ? -0.129 -10.954 43.540 1.00 51.16 540 GLU A O 1
ATOM 4275 N N . ILE A 1 541 ? -1.304 -11.644 41.789 1.00 47.59 541 ILE A N 1
ATOM 4276 C CA . ILE A 1 541 ? -0.456 -10.987 40.776 1.00 47.59 541 ILE A CA 1
ATOM 4277 C C . ILE A 1 541 ? -0.670 -9.461 40.681 1.00 47.59 541 ILE A C 1
ATOM 4279 O O . ILE A 1 541 ? 0.178 -8.760 40.135 1.00 47.59 541 ILE A O 1
ATOM 4283 N N . ILE A 1 542 ? -1.764 -8.906 41.218 1.00 53.84 542 ILE A N 1
ATOM 4284 C CA . ILE A 1 542 ? -1.969 -7.445 41.245 1.00 53.84 542 ILE A CA 1
ATOM 4285 C C . ILE A 1 542 ? -1.723 -6.929 42.664 1.00 53.84 542 ILE A C 1
ATOM 4287 O O . ILE A 1 542 ? -2.658 -6.719 43.438 1.00 53.84 542 ILE A O 1
ATOM 4291 N N . GLU A 1 543 ? -0.456 -6.695 43.005 1.00 54.84 543 GLU A N 1
ATOM 4292 C CA . GLU A 1 543 ? -0.123 -5.825 44.132 1.00 54.84 543 GLU A CA 1
ATOM 4293 C C . GLU A 1 543 ? -0.642 -4.416 43.819 1.00 54.84 543 GLU A C 1
ATOM 4295 O O . GLU A 1 543 ? -0.099 -3.705 42.968 1.00 54.84 543 GLU A O 1
ATOM 4300 N N . MET A 1 544 ? -1.706 -3.990 44.505 1.00 65.06 544 MET A N 1
ATOM 4301 C CA . MET A 1 544 ? -2.091 -2.581 44.528 1.00 65.06 544 MET A CA 1
ATOM 4302 C C . MET A 1 544 ? -0.970 -1.795 45.207 1.00 65.06 544 MET A C 1
ATOM 4304 O O . MET A 1 544 ? -0.940 -1.670 46.433 1.00 65.06 544 MET A O 1
ATOM 4308 N N . ARG A 1 545 ? -0.036 -1.267 44.405 1.00 57.69 545 ARG A N 1
ATOM 4309 C CA . ARG A 1 545 ? 1.032 -0.384 44.879 1.00 57.69 545 ARG A CA 1
ATOM 4310 C C . ARG A 1 545 ? 0.375 0.758 45.660 1.00 57.69 545 ARG A C 1
ATOM 4312 O O . ARG A 1 545 ? -0.327 1.580 45.080 1.00 57.69 545 ARG A O 1
ATOM 4319 N N . ASN A 1 546 ? 0.582 0.771 46.978 1.00 65.94 546 ASN A N 1
ATOM 4320 C CA . ASN A 1 546 ? 0.108 1.760 47.962 1.00 65.94 546 ASN A CA 1
ATOM 4321 C C . ASN A 1 546 ? -1.250 1.511 48.647 1.00 65.94 546 ASN A C 1
ATOM 4323 O O . ASN A 1 546 ? -1.716 2.418 49.336 1.00 65.94 546 ASN A O 1
ATOM 4327 N N . ASN A 1 547 ? -1.886 0.337 48.518 1.00 80.44 547 ASN A N 1
ATOM 4328 C CA . ASN A 1 547 ? -3.178 0.040 49.175 1.00 80.44 547 ASN A CA 1
ATOM 4329 C C . ASN A 1 547 ? -4.255 1.122 48.928 1.00 80.44 547 ASN A C 1
ATOM 4331 O O . ASN A 1 547 ? -5.078 1.416 49.797 1.00 80.44 547 ASN A O 1
ATOM 4335 N N . GLN A 1 548 ? -4.243 1.759 47.754 1.00 85.62 548 GLN A N 1
ATOM 4336 C CA . GLN A 1 548 ? -5.172 2.830 47.392 1.00 85.62 548 GLN A CA 1
ATOM 4337 C C . GLN A 1 548 ? -5.806 2.563 46.030 1.00 85.62 548 GLN A C 1
ATOM 4339 O O . GLN A 1 548 ? -5.134 2.124 45.098 1.00 85.62 548 GLN A O 1
ATOM 4344 N N . ILE A 1 549 ? -7.096 2.882 45.919 1.00 88.38 549 ILE A N 1
ATOM 4345 C CA . ILE A 1 549 ? -7.863 2.783 44.676 1.00 88.38 549 ILE A CA 1
ATOM 4346 C C . ILE A 1 549 ? -8.769 4.006 44.500 1.00 88.38 549 ILE A C 1
ATOM 4348 O O . ILE A 1 549 ? -9.360 4.498 45.465 1.00 88.38 549 ILE A O 1
ATOM 4352 N N . GLU A 1 550 ? -8.872 4.503 43.270 1.00 90.25 550 GLU A N 1
ATOM 4353 C CA . GLU A 1 550 ? -9.804 5.556 42.870 1.00 90.25 550 GLU A CA 1
ATOM 4354 C C . GLU A 1 550 ? -10.989 4.945 42.116 1.00 90.25 550 GLU A C 1
ATOM 4356 O O . GLU A 1 550 ? -10.833 4.313 41.071 1.00 90.25 550 GLU A O 1
ATOM 4361 N N . ILE A 1 551 ? -12.191 5.132 42.657 1.00 89.88 551 ILE A N 1
ATOM 4362 C CA . ILE A 1 551 ? -13.426 4.563 42.123 1.00 89.88 551 ILE A CA 1
ATOM 4363 C C . ILE A 1 551 ? -14.253 5.660 41.470 1.00 89.88 551 ILE A C 1
ATOM 4365 O O . ILE A 1 551 ? -14.631 6.639 42.110 1.00 89.88 551 ILE A O 1
ATOM 4369 N N . TRP A 1 552 ? -14.562 5.472 40.195 1.00 89.50 552 TRP A N 1
ATOM 4370 C CA . TRP A 1 552 ? -15.252 6.432 39.354 1.00 89.50 552 TRP A CA 1
ATOM 4371 C C . TRP A 1 552 ? -16.715 6.034 39.198 1.00 89.50 552 TRP A C 1
ATOM 4373 O O . TRP A 1 552 ? -17.040 4.950 38.706 1.00 89.50 552 TRP A O 1
ATOM 4383 N N . LEU A 1 553 ? -17.609 6.940 39.589 1.00 86.81 553 LEU A N 1
ATOM 4384 C CA . LEU A 1 553 ? -19.052 6.758 39.498 1.00 86.81 553 LEU A CA 1
ATOM 4385 C C . LEU A 1 553 ? -19.715 7.981 38.877 1.00 86.81 553 LEU A C 1
ATOM 4387 O O . LEU A 1 553 ? -19.551 9.105 39.346 1.00 86.81 553 LEU A O 1
ATOM 4391 N N . ARG A 1 554 ? -20.553 7.775 37.869 1.00 81.94 554 ARG A N 1
ATOM 4392 C CA . ARG A 1 554 ? -21.263 8.878 37.225 1.00 81.94 554 ARG A CA 1
ATOM 4393 C C . ARG A 1 554 ? -22.420 9.401 38.077 1.00 81.94 554 ARG A C 1
ATOM 4395 O O . ARG A 1 554 ? -23.186 8.639 38.674 1.00 81.94 554 ARG A O 1
ATOM 4402 N N . LYS A 1 555 ? -22.625 10.723 38.064 1.00 79.50 555 LYS A N 1
ATOM 4403 C CA . LYS A 1 555 ? -23.671 11.395 38.860 1.00 79.50 555 LYS A CA 1
ATOM 4404 C C . LYS A 1 555 ? -25.112 10.963 38.554 1.00 79.50 555 LYS A C 1
ATOM 4406 O O . LYS A 1 555 ? -25.996 11.159 39.387 1.00 79.50 555 LYS A O 1
ATOM 4411 N N . CYS A 1 556 ? -25.364 10.362 37.393 1.00 77.88 556 CYS A N 1
ATOM 4412 C CA . CYS A 1 556 ? -26.684 9.844 37.018 1.00 77.88 556 CYS A CA 1
ATOM 4413 C C . CYS A 1 556 ? -27.210 8.761 37.976 1.00 77.88 556 CYS A C 1
ATOM 4415 O O . CYS A 1 556 ? -28.427 8.604 38.089 1.00 77.88 556 CYS A O 1
ATOM 4417 N N . ASN A 1 557 ? -26.335 8.034 38.684 1.00 75.88 557 ASN A N 1
ATOM 4418 C CA . ASN A 1 557 ? -26.768 7.019 39.636 1.00 75.88 557 ASN A CA 1
ATOM 4419 C C . ASN A 1 557 ? -27.221 7.655 40.960 1.00 75.88 557 ASN A C 1
ATOM 4421 O O . ASN A 1 557 ? -26.458 7.818 41.914 1.00 75.88 557 ASN A O 1
ATOM 4425 N N . GLN A 1 558 ? -28.502 8.013 41.024 1.00 69.38 558 GLN A N 1
ATOM 4426 C CA . GLN A 1 558 ? -29.092 8.639 42.208 1.00 69.38 558 GLN A CA 1
ATOM 4427 C C . GLN A 1 558 ? -29.121 7.723 43.442 1.00 69.38 558 GLN A C 1
ATOM 4429 O O . GLN A 1 558 ? -29.257 8.237 44.547 1.00 69.38 558 GLN A O 1
ATOM 4434 N N . ARG A 1 559 ? -29.016 6.393 43.286 1.00 71.69 559 ARG A N 1
ATOM 4435 C CA . ARG A 1 559 ? -29.059 5.451 44.421 1.00 71.69 559 ARG A CA 1
ATOM 4436 C C . ARG A 1 559 ? -27.779 5.506 45.242 1.00 71.69 559 ARG A C 1
ATOM 4438 O O . ARG A 1 559 ? -27.841 5.518 46.461 1.00 71.69 559 ARG A O 1
ATOM 4445 N N . CYS A 1 560 ? -26.640 5.585 44.568 1.00 71.62 560 CYS A N 1
ATOM 4446 C CA . CYS A 1 560 ? -25.339 5.673 45.218 1.00 71.62 560 CYS A CA 1
ATOM 4447 C C . CYS A 1 560 ? -25.042 7.086 45.740 1.00 71.62 560 CYS A C 1
ATOM 4449 O O . CYS A 1 560 ? -24.341 7.249 46.728 1.00 71.62 560 CYS A O 1
ATOM 4451 N N . ASN A 1 561 ? -25.566 8.129 45.086 1.00 64.38 561 ASN A N 1
ATOM 4452 C CA . ASN A 1 561 ? -25.186 9.512 45.390 1.00 64.38 561 ASN A CA 1
ATOM 4453 C C . ASN A 1 561 ? -25.897 10.137 46.597 1.00 64.38 561 ASN A C 1
ATOM 4455 O O . ASN A 1 561 ? -25.485 11.216 47.020 1.00 64.38 561 ASN A O 1
ATOM 4459 N N . LYS A 1 562 ? -26.954 9.511 47.130 1.00 61.69 562 LYS A N 1
ATOM 4460 C CA . LYS A 1 562 ? -27.806 10.132 48.155 1.00 61.69 562 LYS A CA 1
ATOM 4461 C C . LYS A 1 562 ? -27.213 10.138 49.571 1.00 61.69 562 LYS A C 1
ATOM 4463 O O . LYS A 1 562 ? -27.536 11.061 50.304 1.00 61.69 562 LYS A O 1
ATOM 4468 N N . ASP A 1 563 ? -26.287 9.232 49.907 1.00 56.97 563 ASP A N 1
ATOM 4469 C CA . ASP A 1 563 ? -25.890 8.999 51.313 1.00 56.97 563 ASP A CA 1
ATOM 4470 C C . ASP A 1 563 ? -24.369 8.922 51.571 1.00 56.97 563 ASP A C 1
ATOM 4472 O O . ASP A 1 563 ? -23.937 8.459 52.628 1.00 56.97 563 ASP A O 1
ATOM 4476 N N . ILE A 1 564 ? -23.524 9.359 50.626 1.00 64.06 564 ILE A N 1
ATOM 4477 C CA . ILE A 1 564 ? -22.061 9.297 50.804 1.00 64.06 564 ILE A CA 1
ATOM 4478 C C . ILE A 1 564 ? -21.558 10.586 51.461 1.00 64.06 564 ILE A C 1
ATOM 4480 O O . ILE A 1 564 ? -21.187 11.548 50.776 1.00 64.06 564 ILE A O 1
ATOM 4484 N N . SER A 1 565 ? -21.551 10.588 52.793 1.00 58.94 565 SER A N 1
ATOM 4485 C CA . SER A 1 565 ? -20.862 11.570 53.634 1.00 58.94 565 SER A CA 1
ATOM 4486 C C . SER A 1 565 ? -19.398 11.177 53.838 1.00 58.94 565 SER A C 1
ATOM 4488 O O . SER A 1 565 ? -19.096 10.025 54.137 1.00 58.94 565 SER A O 1
ATOM 4490 N N . ILE A 1 566 ? -18.471 12.134 53.717 1.00 60.25 566 ILE A N 1
ATOM 4491 C CA . ILE A 1 566 ? -17.047 11.925 54.038 1.00 60.25 566 ILE A CA 1
ATOM 4492 C C . ILE A 1 566 ? -16.886 11.964 55.565 1.00 60.25 566 ILE A C 1
ATOM 4494 O O . ILE A 1 566 ? -16.348 12.913 56.128 1.00 60.25 566 ILE A O 1
ATOM 4498 N N . ASN A 1 567 ? -17.396 10.946 56.252 1.00 60.53 567 ASN A N 1
ATOM 4499 C CA . ASN A 1 567 ? -17.040 10.691 57.642 1.00 60.53 567 ASN A CA 1
ATOM 4500 C C . ASN A 1 567 ? -15.859 9.716 57.637 1.00 60.53 567 ASN A C 1
ATOM 4502 O O . ASN A 1 567 ? -15.933 8.659 57.012 1.00 60.53 567 ASN A O 1
ATOM 4506 N N . LYS A 1 568 ? -14.767 10.061 58.332 1.00 55.50 568 LYS A N 1
ATOM 4507 C CA . LYS A 1 568 ? -13.479 9.330 58.309 1.00 55.50 568 LYS A CA 1
ATOM 4508 C C . LYS A 1 568 ? -13.542 7.875 58.817 1.00 55.50 568 LYS A C 1
ATOM 4510 O O . LYS A 1 568 ? -12.539 7.167 58.766 1.00 55.50 568 LYS A O 1
ATOM 4515 N N . GLU A 1 569 ? -14.699 7.415 59.285 1.00 60.34 569 GLU A N 1
ATOM 4516 C CA . GLU A 1 569 ? -14.901 6.069 59.832 1.00 60.34 569 GLU A CA 1
ATOM 4517 C C . GLU A 1 569 ? -15.775 5.161 58.954 1.00 60.34 569 GLU A C 1
ATOM 4519 O O . GLU A 1 569 ? -15.932 3.978 59.253 1.00 60.34 569 GLU A O 1
ATOM 4524 N N . GLU A 1 570 ? -16.307 5.662 57.836 1.00 74.25 570 GLU A N 1
ATOM 4525 C CA . GLU A 1 570 ? -17.178 4.864 56.975 1.00 74.25 570 GLU A CA 1
ATOM 4526 C C . GLU A 1 570 ? -16.371 3.930 56.064 1.00 74.25 570 GLU A C 1
ATOM 4528 O O . GLU A 1 570 ? -15.556 4.355 55.239 1.00 74.25 570 GLU A O 1
ATOM 4533 N N . SER A 1 571 ? -16.620 2.629 56.219 1.00 81.81 571 SER A N 1
ATOM 4534 C CA . SER A 1 571 ? -16.048 1.588 55.365 1.00 81.81 571 SER A CA 1
ATOM 4535 C C . SER A 1 571 ? -17.025 1.235 54.247 1.00 81.81 571 SER A C 1
ATOM 4537 O O . SER A 1 571 ? -18.239 1.224 54.451 1.00 81.81 571 SER A O 1
ATOM 4539 N N . TYR A 1 572 ? -16.496 0.944 53.067 1.00 85.25 572 TYR A N 1
ATOM 4540 C CA . TYR A 1 572 ? -17.255 0.610 51.871 1.00 85.25 572 TYR A CA 1
ATOM 4541 C C . TYR A 1 572 ? -16.754 -0.703 51.282 1.00 85.25 572 TYR A C 1
ATOM 4543 O O . TYR A 1 572 ? -15.583 -1.072 51.416 1.00 85.25 572 TYR A O 1
ATOM 4551 N N . PHE A 1 573 ? -17.675 -1.387 50.617 1.00 84.12 573 PHE A N 1
ATOM 4552 C CA . PHE A 1 573 ? -17.443 -2.629 49.918 1.00 84.12 573 PHE A CA 1
ATOM 4553 C C . PHE A 1 573 ? -17.693 -2.464 48.416 1.00 84.12 573 PHE A C 1
ATOM 4555 O O . PHE A 1 573 ? -18.700 -1.882 48.003 1.00 84.12 573 PHE A O 1
ATOM 4562 N N . VAL A 1 574 ? -16.763 -2.978 47.610 1.00 87.94 574 VAL A N 1
ATOM 4563 C CA . VAL A 1 574 ? -16.768 -2.883 46.148 1.00 87.94 574 VAL A CA 1
ATOM 4564 C C . VAL A 1 574 ? -16.595 -4.277 45.550 1.00 87.94 574 VAL A C 1
ATOM 4566 O O . VAL A 1 574 ? -15.656 -4.981 45.923 1.00 87.94 574 VAL A O 1
ATOM 4569 N N . ILE A 1 575 ? -17.460 -4.650 44.602 1.00 87.56 575 ILE A N 1
ATOM 4570 C CA . ILE A 1 575 ? -17.276 -5.833 43.740 1.00 87.56 575 ILE A CA 1
ATOM 4571 C C . ILE A 1 575 ? -17.281 -5.377 42.295 1.00 87.56 575 ILE A C 1
ATOM 4573 O O . ILE A 1 575 ? -18.203 -4.665 41.889 1.00 87.56 575 ILE A O 1
ATOM 4577 N N . GLY A 1 576 ? -16.302 -5.849 41.532 1.00 87.62 576 GLY A N 1
ATOM 4578 C CA . GLY A 1 576 ? -16.196 -5.577 40.108 1.00 87.62 576 GLY A CA 1
ATOM 4579 C C . GLY A 1 576 ? -15.435 -6.659 39.347 1.00 87.62 576 GLY A C 1
ATOM 4580 O O . GLY A 1 576 ? -15.049 -7.686 39.906 1.00 87.62 576 GLY A O 1
ATOM 4581 N N . ASP A 1 577 ? -15.229 -6.414 38.057 1.00 85.00 577 ASP A N 1
ATOM 4582 C CA . ASP A 1 577 ? -14.389 -7.216 37.163 1.00 85.00 577 ASP A CA 1
ATOM 4583 C C . ASP A 1 577 ? -12.931 -6.730 37.189 1.00 85.00 577 ASP A C 1
ATOM 4585 O O . ASP A 1 577 ? -12.639 -5.545 37.015 1.00 85.00 577 ASP A O 1
ATOM 4589 N N . ARG A 1 578 ? -12.001 -7.658 37.409 1.00 80.25 578 ARG A N 1
ATOM 4590 C CA . ARG A 1 578 ? -10.560 -7.416 37.525 1.00 80.25 578 ARG A CA 1
ATOM 4591 C C . ARG A 1 578 ? -9.961 -6.900 36.226 1.00 80.25 578 ARG A C 1
ATOM 4593 O O . ARG A 1 578 ? -9.022 -6.111 36.282 1.00 80.25 578 ARG A O 1
ATOM 4600 N N . ASN A 1 579 ? -10.467 -7.341 35.074 1.00 78.50 579 ASN A N 1
ATOM 4601 C CA . ASN A 1 579 ? -9.897 -6.980 33.772 1.00 78.50 579 ASN A CA 1
ATOM 4602 C C . ASN A 1 579 ? -10.021 -5.480 33.467 1.00 78.50 579 ASN A C 1
ATOM 4604 O O . ASN A 1 579 ? -9.350 -4.977 32.571 1.00 78.50 579 ASN A O 1
ATOM 4608 N N . ASP A 1 580 ? -10.861 -4.776 34.226 1.00 78.56 580 ASP A N 1
ATOM 4609 C CA . ASP A 1 580 ? -11.137 -3.354 34.061 1.00 78.56 580 ASP A CA 1
ATOM 4610 C C . ASP A 1 580 ? -10.438 -2.468 35.108 1.00 78.56 580 ASP A C 1
ATOM 4612 O O . ASP A 1 580 ? -10.656 -1.253 35.131 1.00 78.56 580 ASP A O 1
ATOM 4616 N N . LEU A 1 581 ? -9.599 -3.051 35.975 1.00 83.50 581 LEU A N 1
ATOM 4617 C CA . LEU A 1 581 ? -8.691 -2.294 36.836 1.00 83.50 581 LEU A CA 1
ATOM 4618 C C . LEU A 1 581 ? -7.571 -1.696 35.982 1.00 83.50 581 LEU A C 1
ATOM 4620 O O . LEU A 1 581 ? -6.776 -2.420 35.384 1.00 83.50 581 LEU A O 1
ATOM 4624 N N . ILE A 1 582 ? -7.491 -0.367 35.951 1.00 84.12 582 ILE A N 1
ATOM 4625 C CA . ILE A 1 582 ? -6.485 0.362 35.176 1.00 84.12 582 ILE A CA 1
ATOM 4626 C C . ILE A 1 582 ? -5.467 0.980 36.119 1.00 84.12 582 ILE A C 1
ATOM 4628 O O . ILE A 1 582 ? -5.827 1.709 37.041 1.00 84.12 582 ILE A O 1
ATOM 4632 N N . VAL A 1 583 ? -4.185 0.729 35.862 1.00 82.69 583 VAL A N 1
ATOM 4633 C CA . VAL A 1 583 ? -3.091 1.400 36.565 1.00 82.69 583 VAL A CA 1
ATOM 4634 C C . VAL A 1 583 ? -2.581 2.541 35.694 1.00 82.69 583 VAL A C 1
ATOM 4636 O O . VAL A 1 583 ? -2.136 2.330 34.569 1.00 82.69 583 VAL A O 1
ATOM 4639 N N . ASP A 1 584 ? -2.686 3.751 36.229 1.00 80.38 584 ASP A N 1
ATOM 4640 C CA . ASP A 1 584 ? -2.259 4.997 35.598 1.00 80.38 584 ASP A CA 1
ATOM 4641 C C . ASP A 1 584 ? -0.721 5.122 35.548 1.00 80.38 584 ASP A C 1
ATOM 4643 O O . ASP A 1 584 ? -0.021 4.434 36.297 1.00 80.38 584 ASP A O 1
ATOM 4647 N N . THR A 1 585 ? -0.166 6.042 34.746 1.00 79.06 585 THR A N 1
ATOM 4648 C CA . THR A 1 585 ? 1.296 6.305 34.719 1.00 79.06 585 THR A CA 1
ATOM 4649 C C . THR A 1 585 ? 1.853 6.718 36.076 1.00 79.06 585 THR A C 1
ATOM 4651 O O . THR A 1 585 ? 3.004 6.428 36.387 1.00 79.06 585 THR A O 1
ATOM 4654 N N . ASP A 1 586 ? 1.012 7.332 36.910 1.00 78.38 586 ASP A N 1
ATOM 4655 C CA . ASP A 1 586 ? 1.335 7.730 38.284 1.00 78.38 586 ASP A CA 1
ATOM 4656 C C . ASP A 1 586 ? 1.214 6.562 39.287 1.00 78.38 586 ASP A C 1
ATOM 4658 O O . ASP A 1 586 ? 1.133 6.775 40.497 1.00 78.38 586 ASP A O 1
ATOM 4662 N N . ALA A 1 587 ? 1.135 5.320 38.793 1.00 76.81 587 ALA A N 1
ATOM 4663 C CA . ALA A 1 587 ? 0.915 4.096 39.563 1.00 76.81 587 ALA A CA 1
ATOM 4664 C C . ALA A 1 587 ? -0.374 4.100 40.413 1.00 76.81 587 ALA A C 1
ATOM 4666 O O . ALA A 1 587 ? -0.479 3.376 41.405 1.00 76.81 587 ALA A O 1
ATOM 4667 N N . ARG A 1 588 ? -1.378 4.901 40.031 1.00 83.06 588 ARG A N 1
ATOM 4668 C CA . ARG A 1 588 ? -2.695 4.932 40.685 1.00 83.06 588 ARG A CA 1
ATOM 4669 C C . ARG A 1 588 ? -3.598 3.855 40.104 1.00 83.06 588 ARG A C 1
ATOM 4671 O O . ARG A 1 588 ? -3.769 3.791 38.890 1.00 83.06 588 ARG A O 1
ATOM 4678 N N . THR A 1 589 ? -4.217 3.054 40.967 1.00 87.44 589 THR A N 1
ATOM 4679 C CA . THR A 1 589 ? -5.219 2.066 40.546 1.00 87.44 589 THR A CA 1
ATOM 4680 C C . THR A 1 589 ? -6.578 2.749 40.417 1.00 87.44 589 THR A C 1
ATOM 4682 O O . THR A 1 589 ? -7.078 3.322 41.383 1.00 87.44 589 THR A O 1
ATOM 4685 N N . ASN A 1 590 ? -7.172 2.686 39.231 1.00 88.75 590 ASN A N 1
ATOM 4686 C CA . ASN A 1 590 ? -8.452 3.286 38.888 1.00 88.75 590 ASN A CA 1
ATOM 4687 C C . ASN A 1 590 ? -9.471 2.211 38.511 1.00 88.75 590 ASN A C 1
ATOM 4689 O O . ASN A 1 590 ? -9.146 1.242 37.823 1.00 88.75 590 ASN A O 1
ATOM 4693 N N . TYR A 1 591 ? -10.722 2.421 38.915 1.00 90.19 591 TYR A N 1
ATOM 4694 C CA . TYR A 1 591 ? -11.834 1.547 38.563 1.00 90.19 591 TYR A CA 1
ATOM 4695 C C . TYR A 1 591 ? -13.097 2.339 38.232 1.00 90.19 591 TYR A C 1
ATOM 4697 O O . TYR A 1 591 ? -13.514 3.187 39.016 1.00 90.19 591 TYR A O 1
ATOM 4705 N N . VAL A 1 592 ? -13.729 2.058 37.090 1.00 89.19 592 VAL A N 1
ATOM 4706 C CA . VAL A 1 592 ? -14.986 2.699 36.666 1.00 89.19 592 VAL A CA 1
ATOM 4707 C C . VAL A 1 592 ? -16.138 1.725 36.882 1.00 89.19 592 VAL A C 1
ATOM 4709 O O . VAL A 1 592 ? -16.192 0.692 36.222 1.00 89.19 592 VAL A O 1
ATOM 4712 N N . LEU A 1 593 ? -17.067 2.063 37.781 1.00 87.06 593 LEU A N 1
ATOM 4713 C CA . LEU A 1 593 ? -18.172 1.174 38.160 1.00 87.06 593 LEU A CA 1
ATOM 4714 C C . LEU A 1 593 ? -19.174 0.975 37.010 1.00 87.06 593 LEU A C 1
ATOM 4716 O O . LEU A 1 593 ? -19.605 1.935 36.375 1.00 87.06 593 LEU A O 1
ATOM 4720 N N . ARG A 1 594 ? -19.612 -0.263 36.781 1.00 83.25 594 ARG A N 1
ATOM 4721 C CA . ARG A 1 594 ? -20.516 -0.687 35.698 1.00 83.25 594 ARG A CA 1
ATOM 4722 C C . ARG A 1 594 ? -21.849 -1.241 36.211 1.00 83.25 594 ARG A C 1
ATOM 4724 O O . ARG A 1 594 ? -22.076 -1.402 37.405 1.00 83.25 594 ARG A O 1
ATOM 4731 N N . LEU A 1 595 ? -22.749 -1.569 35.280 1.00 78.19 595 LEU A N 1
ATOM 4732 C CA . LEU A 1 595 ? -24.118 -2.043 35.548 1.00 78.19 595 LEU A CA 1
ATOM 4733 C C . LEU A 1 595 ? -24.171 -3.265 36.483 1.00 78.19 595 LEU A C 1
ATOM 4735 O O . LEU A 1 595 ? -25.138 -3.440 37.223 1.00 78.19 595 LEU A O 1
ATOM 4739 N N . THR A 1 596 ? -23.159 -4.130 36.421 1.00 77.81 596 THR A N 1
ATOM 4740 C CA . THR A 1 596 ? -23.071 -5.366 37.211 1.00 77.81 596 THR A CA 1
ATOM 4741 C C . THR A 1 596 ? -22.404 -5.180 38.566 1.00 77.81 596 THR A C 1
ATOM 4743 O O . THR A 1 596 ? -22.491 -6.080 39.400 1.00 77.81 596 THR A O 1
ATOM 4746 N N . ASP A 1 597 ? -21.773 -4.033 38.787 1.00 86.31 597 ASP A N 1
ATOM 4747 C CA . ASP A 1 597 ? -20.867 -3.828 39.907 1.00 86.31 597 ASP A CA 1
ATOM 4748 C C . ASP A 1 597 ? -21.630 -3.377 41.148 1.00 86.31 597 ASP A C 1
ATOM 4750 O O . ASP A 1 597 ? -22.760 -2.866 41.081 1.00 86.31 597 ASP A O 1
ATOM 4754 N N . ARG A 1 598 ? -20.997 -3.572 42.305 1.00 87.06 598 ARG A N 1
ATOM 4755 C CA . ARG A 1 598 ? -21.547 -3.187 43.604 1.00 87.06 598 ARG A CA 1
ATOM 4756 C C . ARG A 1 598 ? -20.679 -2.144 44.269 1.00 87.06 598 ARG A C 1
ATOM 4758 O O . ARG A 1 598 ? -19.459 -2.269 44.289 1.00 87.06 598 ARG A O 1
ATOM 4765 N N . PHE A 1 599 ? -21.340 -1.158 44.861 1.00 87.19 599 PHE A N 1
ATOM 4766 C CA . PHE A 1 599 ? -20.714 -0.163 45.714 1.00 87.19 599 PHE A CA 1
ATOM 4767 C C . PHE A 1 599 ? -21.622 0.099 46.916 1.00 87.19 599 PHE A C 1
ATOM 4769 O O . PHE A 1 599 ? -22.660 0.749 46.801 1.00 87.19 599 PHE A O 1
ATOM 4776 N N . GLU A 1 600 ? -21.280 -0.477 48.067 1.00 83.56 600 GLU A N 1
ATOM 4777 C CA . GLU A 1 600 ? -22.155 -0.492 49.243 1.00 83.56 600 GLU A CA 1
ATOM 4778 C C . GLU A 1 600 ? -21.433 -0.008 50.500 1.00 83.56 600 GLU A C 1
ATOM 4780 O O . GLU A 1 600 ? -20.253 -0.283 50.716 1.00 83.56 600 GLU A O 1
ATOM 4785 N N . LYS A 1 601 ? -22.159 0.722 51.350 1.00 80.69 601 LYS A N 1
ATOM 4786 C CA . LYS A 1 601 ? -21.674 1.167 52.656 1.00 80.69 601 LYS A CA 1
ATOM 4787 C C . LYS A 1 601 ? -21.733 0.007 53.650 1.00 80.69 601 LYS A C 1
ATOM 4789 O O . LYS A 1 601 ? -22.737 -0.698 53.731 1.00 80.69 601 LYS A O 1
ATOM 4794 N N . SER A 1 602 ? -20.682 -0.158 54.445 1.00 74.00 602 SER A N 1
ATOM 4795 C CA . SER A 1 602 ? -20.588 -1.157 55.514 1.00 74.00 602 SER A CA 1
ATOM 4796 C C . SER A 1 602 ? -21.402 -0.720 56.741 1.00 74.00 602 SER A C 1
ATOM 4798 O O . SER A 1 602 ? -20.842 -0.359 57.772 1.00 74.00 602 SER A O 1
ATOM 4800 N N . VAL A 1 603 ? -22.731 -0.685 56.616 1.00 69.50 603 VAL A N 1
ATOM 4801 C CA . VAL A 1 603 ? -23.673 -0.436 57.727 1.00 69.50 603 VAL A CA 1
ATOM 4802 C C . VAL A 1 603 ? -23.975 -1.760 58.446 1.00 69.50 603 VAL A C 1
ATOM 4804 O O . VAL A 1 603 ? -23.792 -2.824 57.858 1.00 69.50 603 VAL A O 1
ATOM 4807 N N . SER A 1 604 ? -24.462 -1.723 59.692 1.00 56.81 604 SER A N 1
ATOM 4808 C CA . SER A 1 604 ? -24.842 -2.904 60.494 1.00 56.81 604 SER A CA 1
ATOM 4809 C C . SER A 1 604 ? -25.732 -3.913 59.749 1.00 56.81 604 SER A C 1
ATOM 4811 O O . SER A 1 604 ? -25.557 -5.116 59.918 1.00 56.81 604 SER A O 1
ATOM 4813 N N . GLU A 1 605 ? -26.616 -3.450 58.860 1.00 60.66 605 GLU A N 1
ATOM 4814 C CA . GLU A 1 605 ? -27.463 -4.303 58.007 1.00 60.66 605 GLU A CA 1
ATOM 4815 C C . GLU A 1 605 ? -26.683 -5.063 56.919 1.00 60.66 605 GLU A C 1
ATOM 4817 O O . GLU A 1 605 ? -27.058 -6.172 56.545 1.00 60.66 605 GLU A O 1
ATOM 4822 N N . CYS A 1 606 ? -25.573 -4.500 56.431 1.00 62.44 606 CYS A N 1
ATOM 4823 C CA . CYS A 1 606 ? -24.685 -5.132 55.454 1.00 62.44 606 CYS A CA 1
ATOM 4824 C C . CYS A 1 606 ? -23.443 -5.780 56.120 1.00 62.44 606 CYS A C 1
ATOM 4826 O O . CYS A 1 606 ? -22.577 -6.319 55.427 1.00 62.44 606 CYS A O 1
ATOM 4828 N N . GLY A 1 607 ? -23.349 -5.768 57.460 1.00 59.16 607 GLY A N 1
ATOM 4829 C CA . GLY A 1 607 ? -22.211 -6.286 58.238 1.00 59.16 607 GLY A CA 1
ATOM 4830 C C . GLY A 1 607 ? -21.960 -7.789 58.066 1.00 59.16 607 GLY A C 1
ATOM 4831 O O . GLY A 1 607 ? -20.840 -8.260 58.240 1.00 59.16 607 GLY A O 1
ATOM 4832 N N . LEU A 1 608 ? -22.961 -8.552 57.614 1.00 61.84 608 LEU A N 1
ATOM 4833 C CA . LEU A 1 608 ? -22.793 -9.965 57.249 1.00 61.84 608 LEU A CA 1
ATOM 4834 C C . LEU A 1 608 ? -21.813 -10.167 56.081 1.00 61.84 608 LEU A C 1
ATOM 4836 O O . LEU A 1 608 ? -21.175 -11.215 56.006 1.00 61.84 608 LEU A O 1
ATOM 4840 N N . TYR A 1 609 ? -21.650 -9.176 55.198 1.00 65.75 609 TYR A N 1
ATOM 4841 C CA . TYR A 1 609 ? -20.636 -9.221 54.141 1.00 65.75 609 TYR A CA 1
ATOM 4842 C C . TYR A 1 609 ? -19.241 -8.938 54.673 1.00 65.75 609 TYR A C 1
ATOM 4844 O O . TYR A 1 609 ? -18.284 -9.499 54.156 1.00 65.75 609 TYR A O 1
ATOM 4852 N N . GLN A 1 610 ? -19.114 -8.159 55.748 1.00 61.62 610 GLN A N 1
ATOM 4853 C CA . GLN A 1 610 ? -17.834 -7.957 56.417 1.00 61.62 610 GLN A CA 1
ATOM 4854 C C . GLN A 1 610 ? -17.263 -9.297 56.897 1.00 61.62 610 GLN A C 1
ATOM 4856 O O . GLN A 1 610 ? -16.087 -9.559 56.692 1.00 61.62 610 GLN A O 1
ATOM 4861 N N . ASN A 1 611 ? -18.093 -10.220 57.388 1.00 63.28 611 ASN A N 1
ATOM 4862 C CA . ASN A 1 611 ? -17.633 -11.568 57.743 1.00 63.28 611 ASN A CA 1
ATOM 4863 C C . ASN A 1 611 ? -17.094 -12.371 56.542 1.00 63.28 611 ASN A C 1
ATOM 4865 O O . ASN A 1 611 ? -16.227 -13.212 56.738 1.00 63.28 611 ASN A O 1
ATOM 4869 N N . ILE A 1 612 ? -17.555 -12.098 55.312 1.00 65.62 612 ILE A N 1
ATOM 4870 C CA . ILE A 1 612 ? -17.011 -12.696 54.075 1.00 65.62 612 ILE A CA 1
ATOM 4871 C C . ILE A 1 612 ? -15.624 -12.123 53.752 1.00 65.62 612 ILE A C 1
ATOM 4873 O O . ILE A 1 612 ? -14.837 -12.778 53.094 1.00 65.62 612 ILE A O 1
ATOM 4877 N N . PHE A 1 613 ? -15.280 -10.924 54.214 1.00 62.59 613 PHE A N 1
ATOM 4878 C CA . PHE A 1 613 ? -13.920 -10.397 54.070 1.00 62.59 613 PHE A CA 1
ATOM 4879 C C . PHE A 1 613 ? -13.037 -10.856 55.237 1.00 62.59 613 PHE A C 1
ATOM 4881 O O . PHE A 1 613 ? -11.951 -11.378 55.026 1.00 62.59 613 PHE A O 1
ATOM 4888 N N . TRP A 1 614 ? -13.537 -10.771 56.469 1.00 54.53 614 TRP A N 1
ATOM 4889 C CA . TRP A 1 614 ? -12.747 -10.915 57.694 1.00 54.53 614 TRP A CA 1
ATOM 4890 C C . TRP A 1 614 ? -12.571 -12.358 58.200 1.00 54.53 614 TRP A C 1
ATOM 4892 O O . TRP A 1 614 ? -11.818 -12.576 59.150 1.00 54.53 614 TRP A O 1
ATOM 4902 N N . SER A 1 615 ? -13.226 -13.361 57.603 1.00 48.19 615 SER A N 1
ATOM 4903 C CA . SER A 1 615 ? -13.072 -14.768 58.001 1.00 48.19 615 SER A CA 1
ATOM 4904 C C . SER A 1 615 ? -11.729 -15.366 57.547 1.00 48.19 615 SER A C 1
ATOM 4906 O O . SER A 1 615 ? -11.700 -16.195 56.640 1.00 48.19 615 SER A O 1
ATOM 4908 N N . GLY A 1 616 ? -10.628 -14.964 58.194 1.00 43.94 616 GLY A N 1
ATOM 4909 C CA . GLY A 1 616 ? -9.296 -15.577 58.067 1.00 43.94 616 GLY A CA 1
ATOM 4910 C C . GLY A 1 616 ? -8.714 -15.566 56.645 1.00 43.94 616 GLY A C 1
ATOM 4911 O O . GLY A 1 616 ? -9.298 -14.952 55.752 1.00 43.94 616 GLY A O 1
ATOM 4912 N N . PRO A 1 617 ? -7.560 -16.221 56.394 1.00 38.91 617 PRO A N 1
ATOM 4913 C CA . PRO A 1 617 ? -7.088 -16.395 55.027 1.00 38.91 617 PRO A CA 1
ATOM 4914 C C . PRO A 1 617 ? -8.204 -17.110 54.274 1.00 38.91 617 PRO A C 1
ATOM 4916 O O . PRO A 1 617 ? -8.620 -18.204 54.664 1.00 38.91 617 PRO A O 1
ATOM 4919 N N . PHE A 1 618 ? -8.737 -16.460 53.242 1.00 44.16 618 PHE A N 1
ATOM 4920 C CA . PHE A 1 618 ? -9.756 -17.034 52.384 1.00 44.16 618 PHE A CA 1
ATOM 4921 C C . PHE A 1 618 ? -9.121 -18.216 51.646 1.00 44.16 618 PHE A C 1
ATOM 4923 O O . PHE A 1 618 ? -8.638 -18.097 50.526 1.00 44.16 618 PHE A O 1
ATOM 4930 N N . ASN A 1 619 ? -9.066 -19.376 52.301 1.00 39.59 619 ASN A N 1
ATOM 4931 C CA . ASN A 1 619 ? -8.679 -20.615 51.664 1.00 39.59 619 ASN A CA 1
ATOM 4932 C C . ASN A 1 619 ? -9.744 -20.867 50.601 1.00 39.59 619 ASN A C 1
ATOM 4934 O O . ASN A 1 619 ? -10.902 -21.154 50.925 1.00 39.59 619 ASN A O 1
ATOM 4938 N N . TYR A 1 620 ? -9.345 -20.767 49.333 1.00 49.03 620 TYR A N 1
ATOM 4939 C CA . TYR A 1 620 ? -10.168 -20.954 48.133 1.00 49.03 620 TYR A CA 1
ATOM 4940 C C . TYR A 1 620 ? -11.056 -22.208 48.130 1.00 49.03 620 TYR A C 1
ATOM 4942 O O . TYR A 1 620 ? -12.018 -22.271 47.368 1.00 49.03 620 TYR A O 1
ATOM 4950 N N . THR A 1 621 ? -10.822 -23.144 49.053 1.00 43.84 621 THR A N 1
ATOM 4951 C CA . THR A 1 621 ? -11.749 -24.210 49.470 1.00 43.84 621 THR A CA 1
ATOM 4952 C C . THR A 1 621 ? -13.182 -23.741 49.765 1.00 43.84 621 THR A C 1
ATOM 4954 O O . THR A 1 621 ? -14.112 -24.534 49.707 1.00 43.84 621 THR A O 1
ATOM 4957 N N . SER A 1 622 ? -13.387 -22.456 50.062 1.00 49.00 622 SER A N 1
ATOM 4958 C CA . SER A 1 622 ? -14.687 -21.866 50.387 1.00 49.00 622 SER A CA 1
ATOM 4959 C C . SER A 1 622 ? -15.548 -21.527 49.151 1.00 49.00 622 SER A C 1
ATOM 4961 O O . SER A 1 622 ? -16.763 -21.404 49.285 1.00 49.00 622 SER A O 1
ATOM 4963 N N . CYS A 1 623 ? -14.967 -21.366 47.961 1.00 56.31 623 CYS A N 1
ATOM 4964 C CA . CYS A 1 623 ? -15.733 -21.132 46.727 1.00 56.31 623 CYS A CA 1
ATOM 4965 C C . CYS A 1 623 ? -16.187 -22.444 46.059 1.00 56.31 623 CYS A C 1
ATOM 4967 O O . CYS A 1 623 ? -16.844 -22.410 45.020 1.00 56.31 623 CYS A O 1
ATOM 4969 N N . ASP A 1 624 ? -15.825 -23.589 46.644 1.00 46.59 624 ASP A N 1
ATOM 4970 C CA . ASP A 1 624 ? -15.950 -24.917 46.056 1.00 46.59 624 ASP A CA 1
ATOM 4971 C C . ASP A 1 624 ? -17.007 -25.750 46.808 1.00 46.59 624 ASP A C 1
ATOM 4973 O O . ASP A 1 624 ? -16.715 -26.750 47.459 1.00 46.59 624 ASP A O 1
ATOM 4977 N N . ASP A 1 625 ? -18.279 -25.343 46.718 1.00 45.34 625 ASP A N 1
ATOM 4978 C CA . ASP A 1 625 ? -19.413 -26.153 47.210 1.00 45.34 625 ASP A CA 1
ATOM 4979 C C . ASP A 1 625 ? -19.649 -27.418 46.347 1.00 45.34 625 ASP A C 1
ATOM 4981 O O . ASP A 1 625 ? -20.543 -28.215 46.628 1.00 45.34 625 ASP A O 1
ATOM 4985 N N . SER A 1 626 ? -18.835 -27.648 45.308 1.00 40.12 626 SER A N 1
ATOM 4986 C CA . SER A 1 626 ? -18.933 -28.819 44.428 1.00 40.12 626 SER A CA 1
ATOM 4987 C C . SER A 1 626 ? -18.419 -30.125 45.060 1.00 40.12 626 SER A C 1
ATOM 4989 O O . SER A 1 626 ? -18.693 -31.201 44.536 1.00 40.12 626 SER A O 1
ATOM 4991 N N . LYS A 1 627 ? -17.726 -30.055 46.210 1.00 35.34 627 LYS A N 1
ATOM 4992 C CA . LYS A 1 627 ? -17.149 -31.222 46.913 1.00 35.34 627 LYS A CA 1
ATOM 4993 C C . LYS A 1 627 ? -17.869 -31.633 48.202 1.00 35.34 627 LYS A C 1
ATOM 4995 O O . LYS A 1 627 ? -17.393 -32.519 48.906 1.00 35.34 627 LYS A O 1
ATOM 5000 N N . ARG A 1 628 ? -19.008 -31.016 48.532 1.00 39.97 628 ARG A N 1
ATOM 5001 C CA . ARG A 1 628 ? -19.866 -31.439 49.654 1.00 39.97 628 ARG A CA 1
ATOM 5002 C C . ARG A 1 628 ? -21.215 -31.945 49.147 1.00 39.97 628 ARG A C 1
ATOM 5004 O O . ARG A 1 628 ? -22.232 -31.287 49.347 1.00 39.97 628 ARG A O 1
ATOM 5011 N N . ARG A 1 629 ? -21.215 -33.119 48.521 1.00 31.97 629 ARG A N 1
ATOM 5012 C CA . ARG A 1 629 ? -22.338 -34.065 48.526 1.00 31.97 629 ARG A CA 1
ATOM 5013 C C . ARG A 1 629 ? -21.811 -35.483 48.486 1.00 31.97 629 ARG A C 1
ATOM 5015 O O . ARG A 1 629 ? -20.879 -35.715 47.688 1.00 31.97 629 ARG A O 1
#

Sequence (629 aa):
MSTSLLCEAIADEKLVCGSIRWLQEVMVQDFHENESNSFTNFNGLADIDSSDRAWFLRGMLLQISQDCAAYTCVKNDEAWSRLYEYFYDFEENDLTDLRAVAALAYMATNATNHVLRQKLNASIKENVFPYWEAGRRSRNVLDRLQNGQQNFFNLKGIKSGDVLVNALGVLAFVGRSVDVPKLMDFDSLADWIYEQKKEDGTYENALDTYFAARALYEYRSRKVDIGPPNENLIVEISAPHFAKKIVNVTDTSMLIYLPTNVRNITIKTKGFGKVKAGIRVLAARRQRNRRELSEPDLPIKMTVNQQKDQQRDIIMQTVCLTSLSPLIDTFEIVHGLFTGFTTYFDKVEIVGQSDLKMINLPMVSSYAIHMTVQLNKTNTQGCYKVAVFPPNHPHEPTSLAPVEISCRHPVNDIVGQVLISHPDAVARGKTKRNAAVHAVLRLRKHSSKRRARAAIDETIESVCFNGGQCTCGESTCAVRCNSCQRSTPQSVRKEICRDGAFGIFGKLIEKRESTISVGSSTAIYNIYKMHVLQTLMRDEIIEMRNNQIEIWLRKCNQRCNKDISINKEESYFVIGDRNDLIVDTDARTNYVLRLTDRFEKSVSECGLYQNIFWSGPFNYTSCDDSKRR

Organism: NCBI:txid2138241

Secondary structure (DSSP, 8-state):
-HHHHHHHTT--HHHHHHHHHHHHHHHHHHHH-TT--SGGG-TTS-S--HHHHHHHHHHHHHHHHHHTTTSGGGTT-HHHHHHHHHHHS--GGG---HHHHHHHHHHS-HHHHHHHHHHHHHT--TTSSSSS--------HHHHHHSSS-TTS-TT---TTHHHHHHHHHHHHHTTT----TT--HHHHHHHHHHT--TTS--SSHHHHHHHHHHHHHHHHHS---S-TT---EEEEEETTEEEEEEE--SSPPP-PPPTT----EEEEESSS-------------PPPPTT--GGG-SEEEEEEEEE-TTT--EEEEEEEEE--TT--EEEEEEE--TT-B--GGGEEE-SS-SEEESSPPEE-SSEEEEEEEE-STT-EEEEEEEEBPPSS---TTTSPPEEEEEEETTTEEEEEEEE--GGGTTSSSSSSSSSS--S-----------PPPPP-----EEE-TTS-EEE-GGGGG-B-S-GGG--HHHHHHHHTSTTEEEEEEEEEEEEEEEEEETTEEEEEEEEEEEEEEEE-SSTT---TTSEEEEEEETT-HHHHTS----TT-EEEEEEEGGG-EE-TTS-EEEE--TT-EEEE--GGGHHHHHHHHSSS--GGGG-GGG--

pLDDT: mean 72.02, std 16.88, range [27.11, 92.56]

Radius of gyration: 38.03 Å; chains: 1; bounding box: 85×77×108 Å